Protein AF-A0A847JW64-F1 (afdb_monomer_lite)

Structure (mmCIF, N/CA/C/O backbone):
data_AF-A0A847JW64-F1
#
_entry.id   AF-A0A847JW64-F1
#
loop_
_atom_site.group_PDB
_atom_site.id
_atom_site.type_symbol
_atom_site.label_atom_id
_atom_site.label_alt_id
_atom_site.label_comp_id
_atom_site.label_asym_id
_atom_site.label_entity_id
_atom_site.label_seq_id
_atom_site.pdbx_PDB_ins_code
_atom_site.Cartn_x
_atom_site.Cartn_y
_atom_site.Cartn_z
_atom_site.occupancy
_atom_site.B_iso_or_equiv
_atom_site.auth_seq_id
_atom_site.auth_comp_id
_atom_site.auth_asym_id
_atom_site.auth_atom_id
_atom_site.pdbx_PDB_model_num
ATOM 1 N N . MET A 1 1 ? -13.902 -47.245 9.017 1.00 37.88 1 MET A N 1
ATOM 2 C CA . MET A 1 1 ? -13.077 -48.473 9.061 1.00 37.88 1 MET A CA 1
ATOM 3 C C . MET A 1 1 ? -11.892 -48.213 9.985 1.00 37.88 1 MET A C 1
ATOM 5 O O . MET A 1 1 ? -11.435 -47.081 10.040 1.00 37.88 1 MET A O 1
ATOM 9 N N . ARG A 1 2 ? -11.510 -49.211 10.784 1.00 29.73 2 ARG A N 1
ATOM 10 C CA . ARG A 1 2 ? -10.563 -49.153 11.912 1.00 29.73 2 ARG A CA 1
ATOM 11 C C . ARG A 1 2 ? -9.149 -48.644 11.566 1.00 29.73 2 ARG A C 1
ATOM 13 O O . ARG A 1 2 ? -8.604 -49.003 10.534 1.00 29.73 2 ARG A O 1
ATOM 20 N N . LEU A 1 3 ? -8.589 -47.903 12.529 1.00 28.25 3 LEU A N 1
ATOM 21 C CA . LEU A 1 3 ? -7.196 -47.890 13.017 1.00 28.25 3 LEU A CA 1
ATOM 22 C C . LEU A 1 3 ? -6.203 -48.897 12.398 1.00 28.25 3 LEU A C 1
ATOM 24 O O . LEU A 1 3 ? -6.484 -50.093 12.422 1.00 28.25 3 LEU A O 1
ATOM 28 N N . GLN A 1 4 ? -4.961 -48.448 12.158 1.00 29.91 4 GLN A N 1
ATOM 29 C CA . GLN A 1 4 ? -3.816 -48.919 12.963 1.00 29.91 4 GLN A CA 1
ATOM 30 C C . GLN A 1 4 ? -2.582 -47.996 12.895 1.00 29.91 4 GLN A C 1
ATOM 32 O O . GLN A 1 4 ? -2.343 -47.319 11.902 1.00 29.91 4 GLN A O 1
ATOM 37 N N . GLN A 1 5 ? -1.820 -47.980 13.994 1.00 33.03 5 GLN A N 1
ATOM 38 C CA . GLN A 1 5 ? -0.511 -47.334 14.152 1.00 33.03 5 GLN A CA 1
ATOM 39 C C . GLN A 1 5 ? 0.600 -48.401 14.097 1.00 33.03 5 GLN A C 1
ATOM 41 O O . GLN A 1 5 ? 0.377 -49.528 14.538 1.00 33.03 5 GLN A O 1
ATOM 46 N N . GLY A 1 6 ? 1.816 -48.017 13.699 1.00 28.55 6 GLY A N 1
ATOM 47 C CA . GLY A 1 6 ? 3.064 -48.723 14.027 1.00 28.55 6 GLY A CA 1
ATOM 48 C C . GLY A 1 6 ? 4.224 -47.720 13.961 1.00 28.55 6 GLY A C 1
ATOM 49 O O . GLY A 1 6 ? 4.363 -47.055 12.944 1.00 28.55 6 GLY A O 1
ATOM 50 N N . ARG A 1 7 ? 4.858 -47.333 15.077 1.00 29.84 7 ARG A N 1
ATOM 51 C CA . ARG A 1 7 ? 5.870 -48.020 15.919 1.00 29.84 7 ARG A CA 1
ATOM 52 C C . ARG A 1 7 ? 7.274 -48.073 15.300 1.00 29.84 7 ARG A C 1
ATOM 54 O O . ARG A 1 7 ? 7.548 -48.888 14.428 1.00 29.84 7 ARG A O 1
ATOM 61 N N . GLU A 1 8 ? 8.152 -47.241 15.857 1.00 32.75 8 GLU A N 1
ATOM 62 C CA . GLU A 1 8 ? 9.614 -47.338 15.780 1.00 32.75 8 GLU A CA 1
ATOM 63 C C . GLU A 1 8 ? 10.149 -48.555 16.562 1.00 32.75 8 GLU A C 1
ATOM 65 O O . GLU A 1 8 ? 9.456 -49.087 17.441 1.00 32.75 8 GLU A O 1
ATOM 70 N N . PRO A 1 9 ? 11.415 -48.933 16.319 1.00 43.31 9 PRO A N 1
ATOM 71 C CA . PRO A 1 9 ? 12.252 -49.602 17.306 1.00 43.31 9 PRO A CA 1
ATOM 72 C C . PRO A 1 9 ? 13.568 -48.849 17.599 1.00 43.31 9 PRO A C 1
ATOM 74 O O . PRO A 1 9 ? 14.345 -48.536 16.701 1.00 43.31 9 PRO A O 1
ATOM 77 N N . ASP A 1 10 ? 13.849 -48.665 18.889 1.00 32.31 10 ASP A N 1
ATOM 78 C CA . ASP A 1 10 ? 15.174 -48.350 19.445 1.00 32.31 10 ASP A CA 1
ATOM 79 C C . ASP A 1 10 ? 16.224 -49.435 19.133 1.00 32.31 10 ASP A C 1
ATOM 81 O O . ASP A 1 10 ? 15.878 -50.623 19.132 1.00 32.31 10 ASP A O 1
ATOM 85 N N . ARG A 1 11 ? 17.515 -49.049 19.037 1.00 31.80 11 ARG A N 1
ATOM 86 C CA . ARG A 1 11 ? 18.660 -49.782 19.646 1.00 31.80 11 ARG A CA 1
ATOM 87 C C . ARG A 1 11 ? 20.033 -49.094 19.492 1.00 31.80 11 ARG A C 1
ATOM 89 O O . ARG A 1 11 ? 20.609 -49.070 18.415 1.00 31.80 11 ARG A O 1
ATOM 96 N N . GLN A 1 12 ? 20.541 -48.625 20.636 1.00 30.25 12 GLN A N 1
ATOM 97 C CA . GLN A 1 12 ? 21.883 -48.822 21.235 1.00 30.25 12 GLN A CA 1
ATOM 98 C C . GLN A 1 12 ? 23.162 -48.954 20.369 1.00 30.25 12 GLN A C 1
ATOM 100 O O . GLN A 1 12 ? 23.251 -49.732 19.425 1.00 30.25 12 GLN A O 1
ATOM 105 N N . ALA A 1 13 ? 24.216 -48.275 20.841 1.00 33.12 13 ALA A N 1
ATOM 106 C CA . ALA A 1 13 ? 25.602 -48.335 20.362 1.00 33.12 13 ALA A CA 1
ATOM 107 C C . ALA A 1 13 ? 26.434 -49.495 20.968 1.00 33.12 13 ALA A C 1
ATOM 109 O O . ALA A 1 13 ? 26.021 -50.089 21.966 1.00 33.12 13 ALA A O 1
ATOM 110 N N . PRO A 1 14 ? 27.647 -49.746 20.432 1.00 40.56 14 PRO A N 1
ATOM 111 C CA . PRO A 1 14 ? 28.752 -50.367 21.174 1.00 40.56 14 PRO A CA 1
ATOM 112 C C . PRO A 1 14 ? 30.072 -49.551 21.148 1.00 40.56 14 PRO A C 1
ATOM 114 O O . PRO A 1 14 ? 30.284 -48.701 20.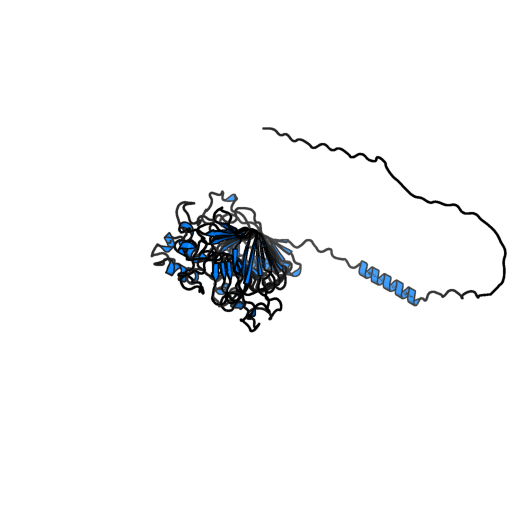284 1.00 40.56 14 PRO A O 1
ATOM 117 N N . GLU A 1 15 ? 30.977 -49.843 22.091 1.00 30.47 15 GLU A N 1
ATOM 118 C CA . GLU A 1 15 ? 32.292 -49.194 22.268 1.00 30.47 15 GLU A CA 1
ATOM 119 C C . GLU A 1 15 ? 33.494 -49.986 21.693 1.00 30.47 15 GLU A C 1
ATOM 121 O O . GLU A 1 15 ? 33.454 -51.208 21.601 1.00 30.47 15 GLU A O 1
ATOM 126 N N . ALA A 1 16 ? 34.592 -49.244 21.455 1.00 30.94 16 ALA A N 1
ATOM 127 C CA . ALA A 1 16 ? 36.025 -49.585 21.623 1.00 30.94 16 ALA A CA 1
ATOM 128 C C . ALA A 1 16 ? 36.717 -50.724 20.818 1.00 30.94 16 ALA A C 1
ATOM 130 O O . ALA A 1 16 ? 36.266 -51.862 20.765 1.00 30.94 16 ALA A O 1
ATOM 131 N N . GLY A 1 17 ? 37.936 -50.437 20.304 1.00 28.05 17 GLY A N 1
ATOM 132 C CA . GLY A 1 17 ? 38.793 -51.453 19.657 1.00 28.05 17 GLY A CA 1
ATOM 133 C C . GLY A 1 17 ? 40.163 -51.037 19.060 1.00 28.05 17 GLY A C 1
ATOM 134 O O . GLY A 1 17 ? 40.372 -51.269 17.880 1.00 28.05 17 GLY A O 1
ATOM 135 N N . ALA A 1 18 ? 41.095 -50.521 19.882 1.00 30.28 18 ALA A N 1
ATOM 136 C CA . ALA A 1 18 ? 42.581 -50.633 19.785 1.00 30.28 18 ALA A CA 1
ATOM 137 C C . ALA A 1 18 ? 43.434 -50.115 18.574 1.00 30.28 18 ALA A C 1
ATOM 139 O O . ALA A 1 18 ? 43.161 -50.397 17.414 1.00 30.28 18 ALA A O 1
ATOM 140 N N . GLY A 1 19 ? 44.605 -49.509 18.888 1.00 28.00 19 GLY A N 1
ATOM 141 C CA . GLY A 1 19 ? 45.789 -49.389 17.994 1.00 28.00 19 GLY A CA 1
ATOM 142 C C . GLY A 1 19 ? 46.656 -48.110 18.150 1.00 28.00 19 GLY A C 1
ATOM 143 O O . GLY A 1 19 ? 46.290 -47.078 17.607 1.00 28.00 19 GLY A O 1
ATOM 144 N N . GLY A 1 20 ? 47.796 -48.162 18.874 1.00 27.77 20 GLY A N 1
ATOM 145 C CA . GLY A 1 20 ? 48.764 -47.038 19.078 1.00 27.77 20 GLY A CA 1
ATOM 146 C C . GLY A 1 20 ? 49.896 -46.961 18.023 1.00 27.77 20 GLY A C 1
ATOM 147 O O . GLY A 1 20 ? 49.655 -47.456 16.922 1.00 27.77 20 GLY A O 1
ATOM 148 N N . PRO A 1 21 ? 51.133 -46.440 18.294 1.00 43.62 21 PRO A N 1
ATOM 149 C CA . PRO A 1 21 ? 51.775 -45.927 19.541 1.00 43.62 21 PRO A CA 1
ATOM 150 C C . PRO A 1 21 ? 52.323 -44.456 19.400 1.00 43.62 21 PRO A C 1
ATOM 152 O O . PRO A 1 21 ? 52.012 -43.815 18.405 1.00 43.62 21 PRO A O 1
ATOM 155 N N . GLY A 1 22 ? 53.122 -43.804 20.280 1.00 28.20 22 GLY A N 1
ATOM 156 C CA . GLY A 1 22 ? 53.827 -44.149 21.541 1.00 28.20 22 GLY A CA 1
ATOM 157 C C . GLY A 1 22 ? 54.664 -42.972 22.145 1.00 28.20 22 GLY A C 1
ATOM 158 O O . GLY A 1 22 ? 54.503 -41.839 21.704 1.00 28.20 22 GLY A O 1
ATOM 159 N N . CYS A 1 23 ? 55.576 -43.278 23.099 1.00 27.91 23 CYS A N 1
ATOM 160 C CA . CYS A 1 23 ? 56.463 -42.408 23.944 1.00 27.91 23 CYS A CA 1
ATOM 161 C C . CYS A 1 23 ? 55.780 -41.695 25.148 1.00 27.91 23 CYS A C 1
ATOM 163 O O . CYS A 1 23 ? 54.94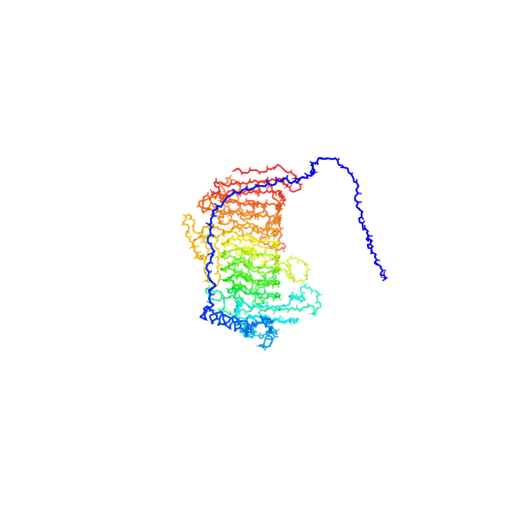4 -40.826 24.939 1.00 27.91 23 CYS A O 1
ATOM 165 N N . SER A 1 24 ? 55.934 -42.088 26.432 1.00 30.16 24 SER A N 1
ATOM 166 C CA . SER A 1 24 ? 57.112 -42.226 27.352 1.00 30.16 24 SER A CA 1
ATOM 167 C C . SER A 1 24 ? 57.689 -40.869 27.830 1.00 30.16 24 SER A C 1
ATOM 169 O O . SER A 1 24 ? 57.907 -39.985 27.015 1.00 30.16 24 SER A O 1
ATOM 171 N N . HIS A 1 25 ? 57.901 -40.576 29.129 1.00 32.03 25 HIS A N 1
ATOM 172 C CA . HIS A 1 25 ? 58.516 -41.371 30.217 1.00 32.03 25 HIS A CA 1
ATOM 173 C C . HIS A 1 25 ? 57.958 -41.103 31.648 1.00 32.03 25 HIS A C 1
ATOM 175 O O . HIS A 1 25 ? 57.232 -40.141 31.879 1.00 32.03 25 HIS A O 1
ATOM 181 N N . GLN A 1 26 ? 58.365 -41.944 32.619 1.00 27.28 26 GLN A N 1
ATOM 182 C CA . GLN A 1 26 ? 58.084 -41.875 34.074 1.00 27.28 26 GLN A CA 1
ATOM 183 C C . GLN A 1 26 ? 59.389 -42.086 34.922 1.00 27.28 26 GLN A C 1
ATOM 185 O O . GLN A 1 26 ? 60.441 -42.276 34.306 1.00 27.28 26 GLN A O 1
ATOM 190 N N . PRO A 1 27 ? 59.373 -41.997 36.283 1.00 55.22 27 PRO A N 1
ATOM 191 C CA . PRO A 1 27 ? 60.529 -41.628 37.130 1.00 55.22 27 PRO A CA 1
ATOM 192 C C . PRO A 1 27 ? 61.185 -42.822 37.886 1.00 55.22 27 PRO A C 1
ATOM 194 O O . PRO A 1 27 ? 60.842 -43.971 37.604 1.00 55.22 27 PRO A O 1
ATOM 197 N N . PRO A 1 28 ? 62.134 -42.591 38.829 1.00 43.62 28 PRO A N 1
ATOM 198 C CA . PRO A 1 28 ? 61.777 -42.295 40.235 1.00 43.62 28 PRO A CA 1
ATOM 199 C C . PRO A 1 28 ? 62.683 -41.212 40.890 1.00 43.62 28 PRO A C 1
ATOM 201 O O . PRO A 1 28 ? 63.285 -40.406 40.186 1.00 43.62 28 PRO A O 1
ATOM 204 N N . GLY A 1 29 ? 62.765 -41.164 42.232 1.00 31.80 29 GLY A N 1
ATOM 205 C CA . GLY A 1 29 ? 63.690 -40.316 43.011 1.00 31.80 29 GLY A CA 1
ATOM 206 C C . GLY A 1 29 ? 64.372 -41.069 44.173 1.00 31.80 29 GLY A C 1
ATOM 207 O O . GLY A 1 29 ? 64.012 -42.209 44.460 1.00 31.80 29 GLY A O 1
ATOM 208 N N . THR A 1 30 ? 65.341 -40.433 44.844 1.00 30.88 30 THR A N 1
ATOM 209 C CA . THR A 1 30 ? 66.123 -40.961 45.993 1.00 30.88 30 THR A CA 1
ATOM 210 C C . THR A 1 30 ? 66.460 -39.850 47.011 1.00 30.88 30 THR A C 1
ATOM 212 O O . THR A 1 30 ? 66.245 -38.673 46.731 1.00 30.88 30 THR A O 1
ATOM 215 N N . ALA A 1 31 ? 66.918 -40.210 48.222 1.00 30.55 31 ALA A N 1
ATOM 216 C CA . ALA A 1 31 ? 66.894 -39.345 49.418 1.00 30.55 31 ALA A CA 1
ATOM 217 C C . ALA A 1 31 ? 68.261 -39.120 50.118 1.00 30.55 31 ALA A C 1
ATOM 219 O O . ALA A 1 31 ? 69.179 -39.914 49.942 1.00 30.55 31 ALA A O 1
ATOM 220 N N . ALA A 1 32 ? 68.295 -38.111 51.014 1.00 29.17 32 ALA A N 1
ATOM 221 C CA . ALA A 1 32 ? 69.342 -37.778 52.014 1.00 29.17 32 ALA A CA 1
ATOM 222 C C . ALA A 1 32 ? 70.707 -37.264 51.448 1.00 29.17 32 ALA A C 1
ATOM 224 O O . ALA A 1 32 ? 71.025 -37.521 50.297 1.00 29.17 32 ALA A O 1
ATOM 225 N N . ALA A 1 33 ? 71.558 -36.491 52.155 1.00 31.53 33 ALA A N 1
ATOM 226 C CA . ALA A 1 33 ? 71.579 -36.121 53.578 1.00 31.53 33 ALA A CA 1
ATOM 227 C C . ALA A 1 33 ? 72.353 -34.793 53.895 1.00 31.53 33 ALA A C 1
ATOM 229 O O . ALA A 1 33 ? 73.399 -34.529 53.317 1.00 31.53 33 ALA A O 1
ATOM 230 N N . THR A 1 34 ? 71.872 -34.055 54.914 1.00 30.81 34 THR A N 1
ATOM 231 C CA . THR A 1 34 ? 72.603 -33.441 56.070 1.00 30.81 34 THR A CA 1
ATOM 232 C C . THR A 1 34 ? 73.587 -32.237 56.019 1.00 30.81 34 THR A C 1
ATOM 234 O O . THR A 1 34 ? 74.520 -32.175 55.232 1.00 30.81 34 THR A O 1
ATOM 237 N N . HIS A 1 35 ? 73.456 -31.435 57.100 1.00 31.69 35 HIS A N 1
ATOM 238 C CA . HIS A 1 35 ? 74.377 -30.490 57.781 1.00 31.69 35 HIS A CA 1
ATOM 239 C C . HIS A 1 35 ? 74.435 -28.988 57.389 1.00 31.69 35 HIS A C 1
ATOM 241 O O . HIS A 1 35 ? 74.324 -28.585 56.240 1.00 31.69 35 HIS A O 1
ATOM 247 N N . ALA A 1 36 ? 74.545 -28.162 58.442 1.00 32.16 36 ALA A N 1
ATOM 248 C CA . ALA A 1 36 ? 74.362 -26.699 58.543 1.00 32.16 36 ALA A CA 1
ATOM 249 C C . ALA A 1 36 ? 75.586 -26.090 59.302 1.00 32.16 36 ALA A C 1
ATOM 251 O O . ALA A 1 36 ? 76.556 -26.836 59.454 1.00 32.16 36 ALA A O 1
ATOM 252 N N . PRO A 1 37 ? 75.601 -24.857 59.886 1.00 48.59 37 PRO A N 1
ATOM 253 C CA . PRO A 1 37 ? 74.658 -23.716 59.853 1.00 48.59 37 PRO A CA 1
ATOM 254 C C . PRO A 1 37 ? 75.336 -22.321 59.679 1.00 48.59 37 PRO A C 1
ATOM 256 O O . PRO A 1 37 ? 76.558 -22.227 59.666 1.00 48.59 37 PRO A O 1
ATOM 259 N N . LEU A 1 38 ? 74.558 -21.217 59.671 1.00 32.06 38 LEU A N 1
ATOM 260 C CA . LEU A 1 38 ? 74.821 -20.025 60.521 1.00 32.06 38 LEU A CA 1
ATOM 261 C C . LEU A 1 38 ? 73.685 -18.972 60.506 1.00 32.06 38 LEU A C 1
ATOM 263 O O . LEU A 1 38 ? 72.956 -18.816 59.533 1.00 32.06 38 LEU A O 1
ATOM 267 N N . ASN A 1 39 ? 73.551 -18.257 61.630 1.00 36.03 39 ASN A N 1
ATOM 268 C CA . ASN A 1 39 ? 72.458 -17.335 61.974 1.00 36.03 39 ASN A CA 1
ATOM 269 C C . ASN A 1 39 ? 72.430 -16.005 61.197 1.00 36.03 39 ASN A C 1
ATOM 271 O O . ASN A 1 39 ? 73.461 -15.351 61.044 1.00 36.03 39 ASN A O 1
ATOM 275 N N . ARG A 1 40 ? 71.216 -15.471 60.982 1.00 37.25 40 ARG A N 1
ATOM 276 C CA . ARG A 1 40 ? 70.914 -14.049 61.245 1.00 37.25 40 ARG A CA 1
ATOM 277 C C . ARG A 1 40 ? 69.475 -13.870 61.739 1.00 37.25 40 ARG A C 1
ATOM 279 O O . ARG A 1 40 ? 68.553 -14.497 61.232 1.00 37.25 40 ARG A O 1
ATOM 286 N N . THR A 1 41 ? 69.312 -13.041 62.764 1.00 40.91 41 THR A N 1
ATOM 287 C CA . THR A 1 41 ? 68.066 -12.812 63.507 1.00 40.91 41 THR A CA 1
ATOM 288 C C . THR A 1 41 ? 67.122 -11.835 62.801 1.00 40.91 41 THR A C 1
ATOM 290 O O . THR A 1 41 ? 67.556 -10.797 62.307 1.00 40.91 41 THR A O 1
ATOM 293 N N . LEU A 1 42 ? 65.818 -12.129 62.829 1.00 41.91 42 LEU A N 1
ATOM 294 C CA . LEU A 1 42 ? 64.729 -11.205 62.486 1.00 41.91 42 LEU A CA 1
ATOM 295 C C . LEU A 1 42 ? 63.651 -11.256 63.584 1.00 41.91 42 LEU A C 1
ATOM 297 O O . LEU A 1 42 ? 63.426 -12.302 64.191 1.00 41.91 42 LEU A O 1
ATOM 301 N N . GLN A 1 43 ? 63.046 -10.104 63.880 1.00 40.72 43 GLN A N 1
ATOM 302 C CA . GLN A 1 43 ? 62.138 -9.888 65.016 1.00 40.72 43 GLN A CA 1
ATOM 303 C C . GLN A 1 43 ? 60.706 -10.410 64.759 1.00 40.72 43 GLN A C 1
ATOM 305 O O . GLN A 1 43 ? 60.291 -10.493 63.602 1.00 40.72 43 GLN A O 1
ATOM 310 N N . PRO A 1 44 ? 59.919 -10.711 65.813 1.00 47.06 44 PRO A N 1
ATOM 311 C CA . PRO A 1 44 ? 58.494 -11.019 65.683 1.00 47.06 44 PRO A CA 1
ATOM 312 C C . PRO A 1 44 ? 57.635 -9.754 65.438 1.00 47.06 44 PRO A C 1
ATOM 314 O O . PRO A 1 44 ? 58.011 -8.666 65.882 1.00 47.06 44 PRO A O 1
ATOM 317 N N . PRO A 1 45 ? 56.467 -9.877 64.774 1.00 47.47 45 PRO A N 1
ATOM 318 C CA . PRO A 1 45 ? 55.526 -8.773 64.568 1.00 47.47 45 PRO A CA 1
ATOM 319 C C . PRO A 1 45 ? 54.674 -8.462 65.824 1.00 47.47 45 PRO A C 1
ATOM 321 O O . PRO A 1 45 ? 54.549 -9.315 66.707 1.00 47.47 45 PRO A O 1
ATOM 324 N N . PRO A 1 46 ? 54.075 -7.256 65.918 1.00 48.72 46 PRO A N 1
ATOM 325 C CA . PRO A 1 46 ? 53.379 -6.783 67.118 1.00 48.72 46 PRO A CA 1
ATOM 326 C C . PRO A 1 46 ? 51.904 -7.226 67.243 1.00 48.72 46 PRO A C 1
ATOM 328 O O . PRO A 1 46 ? 51.317 -7.840 66.357 1.00 48.72 46 PRO A O 1
ATOM 331 N N . HIS A 1 47 ? 51.336 -6.882 68.401 1.00 51.66 47 HIS A N 1
ATOM 332 C CA . HIS A 1 47 ? 50.055 -7.308 68.978 1.00 51.66 47 HIS A CA 1
ATOM 333 C C . HIS A 1 47 ? 48.783 -7.076 68.132 1.00 51.66 47 HIS A C 1
ATOM 335 O O . HIS A 1 47 ? 48.708 -6.187 67.287 1.00 51.66 47 HIS A O 1
ATOM 341 N N . ALA A 1 48 ? 47.736 -7.849 68.452 1.00 50.28 48 ALA A N 1
ATOM 342 C CA . ALA A 1 48 ? 46.409 -7.752 67.846 1.00 50.28 48 ALA A CA 1
ATOM 343 C C . ALA A 1 48 ? 45.710 -6.404 68.119 1.00 50.28 48 ALA A C 1
ATOM 345 O O . ALA A 1 48 ? 45.692 -5.909 69.246 1.00 50.28 48 ALA A O 1
ATOM 346 N N . VAL A 1 49 ? 45.073 -5.852 67.083 1.00 51.56 49 VAL A N 1
ATOM 347 C CA . VAL A 1 49 ? 44.301 -4.601 67.144 1.00 51.56 49 VAL A CA 1
ATOM 348 C C . VAL A 1 49 ? 42.854 -4.897 67.577 1.00 51.56 49 VAL A C 1
ATOM 350 O O . VAL A 1 49 ? 42.216 -5.757 66.966 1.00 51.56 49 VAL A O 1
ATOM 353 N N . PRO A 1 50 ? 42.297 -4.213 68.597 1.00 56.31 50 PRO A N 1
ATOM 354 C CA . PRO A 1 50 ? 40.908 -4.412 69.004 1.00 56.31 50 PRO A CA 1
ATOM 355 C C . PRO A 1 50 ? 39.923 -3.824 67.983 1.00 56.31 50 PRO A C 1
ATOM 357 O O . PRO A 1 50 ? 40.158 -2.768 67.393 1.00 56.31 50 PRO A O 1
ATOM 360 N N . TRP A 1 51 ? 38.786 -4.498 67.801 1.00 51.25 51 TRP A N 1
ATOM 361 C CA . TRP A 1 51 ? 37.734 -4.082 66.872 1.00 51.25 51 TRP A CA 1
ATOM 362 C C . TRP A 1 51 ? 37.142 -2.724 67.274 1.00 51.25 51 TRP A C 1
ATOM 364 O O . TRP A 1 51 ? 36.570 -2.575 68.354 1.00 51.25 51 TRP A O 1
ATOM 374 N N . ASN A 1 52 ? 37.243 -1.736 66.382 1.00 67.06 52 ASN A N 1
ATOM 375 C CA . ASN A 1 52 ? 36.650 -0.418 66.590 1.00 67.06 52 ASN A CA 1
ATOM 376 C C . ASN A 1 52 ? 35.113 -0.526 66.615 1.00 67.06 52 ASN A C 1
ATOM 378 O O . ASN A 1 52 ? 34.500 -0.914 65.616 1.00 67.06 52 ASN A O 1
ATOM 382 N N . GLN A 1 53 ? 34.486 -0.143 67.733 1.00 57.47 53 GLN A N 1
ATOM 383 C CA . GLN A 1 53 ? 33.030 -0.203 67.920 1.00 57.47 53 GLN A CA 1
ATOM 384 C C . GLN A 1 53 ? 32.263 0.534 66.810 1.00 57.47 53 GLN A C 1
ATOM 386 O O . GLN A 1 53 ? 31.212 0.062 66.375 1.00 57.47 53 GLN A O 1
ATOM 391 N N . THR A 1 54 ? 32.818 1.624 66.271 1.00 64.75 54 THR A N 1
ATOM 392 C CA . THR A 1 54 ? 32.218 2.390 65.168 1.00 64.75 54 THR A CA 1
ATOM 393 C C . THR A 1 54 ? 32.072 1.558 63.889 1.00 64.75 54 THR A C 1
ATOM 395 O O . THR A 1 54 ? 31.064 1.672 63.195 1.00 64.75 54 THR A O 1
ATOM 398 N N . ALA A 1 55 ? 33.029 0.672 63.589 1.00 64.88 55 ALA A N 1
ATOM 399 C CA . ALA A 1 55 ? 32.957 -0.208 62.420 1.00 64.88 55 ALA A CA 1
ATOM 400 C C . ALA A 1 55 ? 31.866 -1.280 62.585 1.00 64.88 55 ALA A C 1
ATOM 402 O O . ALA A 1 55 ? 31.132 -1.568 61.641 1.00 64.88 55 ALA A O 1
ATOM 403 N N . MET A 1 56 ? 31.705 -1.818 63.798 1.00 67.62 56 MET A N 1
ATOM 404 C CA . MET A 1 56 ? 30.651 -2.788 64.102 1.00 67.62 56 MET A CA 1
ATOM 405 C C . MET A 1 56 ? 29.256 -2.147 64.059 1.00 67.62 56 MET A C 1
ATOM 407 O O . MET A 1 56 ? 28.336 -2.737 63.497 1.00 67.62 56 MET A O 1
ATOM 411 N N . ILE A 1 57 ? 29.105 -0.915 64.560 1.00 72.94 57 ILE A N 1
ATOM 412 C CA . ILE A 1 57 ? 27.851 -0.152 64.459 1.00 72.94 57 ILE A CA 1
ATOM 413 C C . ILE A 1 57 ? 27.504 0.134 62.991 1.00 72.94 57 ILE A C 1
ATOM 415 O O . ILE A 1 57 ? 26.365 -0.105 62.598 1.00 72.94 57 ILE A O 1
ATOM 419 N N . MET A 1 58 ? 28.468 0.561 62.162 1.00 71.44 58 MET A N 1
ATOM 420 C CA . MET A 1 58 ? 28.227 0.771 60.725 1.00 71.44 58 MET A CA 1
ATOM 421 C C . MET A 1 58 ? 27.887 -0.525 59.976 1.00 71.44 58 MET A C 1
ATOM 423 O O . MET A 1 58 ? 27.034 -0.511 59.092 1.00 71.44 58 MET A O 1
ATOM 427 N N . MET A 1 59 ? 28.493 -1.661 60.336 1.00 77.31 59 MET A N 1
ATOM 428 C CA . MET A 1 59 ? 28.149 -2.949 59.724 1.00 77.31 59 MET A CA 1
ATOM 429 C C . MET A 1 59 ? 26.738 -3.411 60.118 1.00 77.31 59 MET A C 1
ATOM 431 O O . MET A 1 59 ? 26.000 -3.920 59.276 1.00 77.31 59 MET A O 1
ATOM 435 N N . LEU A 1 60 ? 26.327 -3.193 61.371 1.00 74.50 60 LEU A N 1
ATOM 436 C CA . LEU A 1 60 ? 24.985 -3.534 61.851 1.00 74.50 60 LEU A CA 1
ATOM 437 C C . LEU A 1 60 ? 23.900 -2.615 61.270 1.00 74.50 60 LEU A C 1
ATOM 439 O O . LEU A 1 60 ? 22.831 -3.111 60.910 1.00 74.50 60 LEU A O 1
ATOM 443 N N . THR A 1 61 ? 24.156 -1.312 61.107 1.00 75.50 61 THR A N 1
ATOM 444 C CA . THR A 1 61 ? 23.215 -0.409 60.420 1.00 75.50 61 THR A CA 1
ATOM 445 C C . THR A 1 61 ? 23.141 -0.692 58.922 1.00 75.50 61 THR A C 1
ATOM 447 O O . THR A 1 61 ? 22.040 -0.690 58.374 1.00 75.50 61 THR A O 1
ATOM 450 N N . ALA A 1 62 ? 24.254 -1.041 58.267 1.00 74.19 62 ALA A N 1
ATOM 451 C CA . ALA A 1 62 ? 24.244 -1.519 56.884 1.00 74.19 62 ALA A CA 1
ATOM 452 C C . ALA A 1 62 ? 23.431 -2.818 56.727 1.00 74.19 62 ALA A C 1
ATOM 454 O O . ALA A 1 62 ? 22.609 -2.911 55.818 1.00 74.19 62 ALA A O 1
ATOM 455 N N . LEU A 1 63 ? 23.575 -3.791 57.639 1.00 75.56 63 LEU A N 1
ATOM 456 C CA . LEU A 1 63 ? 22.749 -5.008 57.644 1.00 75.56 63 LEU A CA 1
ATOM 457 C C . LEU A 1 63 ? 21.266 -4.718 57.920 1.00 75.56 63 LEU A C 1
ATOM 459 O O . LEU A 1 63 ? 20.404 -5.369 57.331 1.00 75.56 63 LEU A O 1
ATOM 463 N N . ALA A 1 64 ? 20.949 -3.755 58.790 1.00 71.94 64 ALA A N 1
ATOM 464 C CA . ALA A 1 64 ? 19.572 -3.350 59.072 1.00 71.94 64 ALA A CA 1
ATOM 465 C C . ALA A 1 64 ? 18.916 -2.662 57.861 1.00 71.94 64 ALA A C 1
ATOM 467 O O . ALA A 1 64 ? 17.781 -2.989 57.519 1.00 71.94 64 ALA A O 1
ATOM 468 N N . LEU A 1 65 ? 19.644 -1.778 57.170 1.00 72.56 65 LEU A N 1
ATOM 469 C CA . LEU A 1 65 ? 19.205 -1.148 55.919 1.00 72.56 65 LEU A CA 1
ATOM 470 C C . LEU A 1 65 ? 19.052 -2.175 54.789 1.00 72.56 65 LEU A C 1
ATOM 472 O O . LEU A 1 65 ? 18.054 -2.148 54.073 1.00 72.56 65 LEU A O 1
ATOM 476 N N . LEU A 1 66 ? 19.978 -3.132 54.676 1.00 66.56 66 LEU A N 1
ATOM 477 C CA . LEU A 1 66 ? 19.883 -4.233 53.715 1.00 66.56 66 LEU A CA 1
ATOM 478 C C . LEU A 1 66 ? 18.668 -5.130 54.006 1.00 66.56 66 LEU A C 1
ATOM 480 O O . LEU A 1 66 ? 17.945 -5.493 53.082 1.00 66.56 66 LEU A O 1
ATOM 484 N N . ARG A 1 67 ? 18.376 -5.428 55.283 1.00 63.47 67 ARG A N 1
ATOM 485 C CA . ARG A 1 67 ? 17.137 -6.115 55.693 1.00 63.47 67 ARG A CA 1
ATOM 486 C C . ARG A 1 67 ? 15.885 -5.302 55.370 1.00 63.47 67 ARG A C 1
ATOM 488 O O . ARG A 1 67 ? 14.913 -5.888 54.915 1.00 63.47 67 ARG A O 1
ATOM 495 N N . ALA A 1 68 ? 15.899 -3.986 55.575 1.00 62.03 68 ALA A N 1
ATOM 496 C CA . ALA A 1 68 ? 14.774 -3.120 55.226 1.00 62.03 68 ALA A CA 1
ATOM 497 C C . ALA A 1 68 ? 14.526 -3.087 53.706 1.00 62.03 68 ALA A C 1
ATOM 499 O O . ALA A 1 68 ? 13.378 -3.157 53.279 1.00 62.03 68 ALA A O 1
ATOM 500 N N . MET A 1 69 ? 15.585 -3.076 52.888 1.00 60.59 69 MET A N 1
ATOM 501 C CA . MET A 1 69 ? 15.484 -3.196 51.427 1.00 60.59 69 MET A CA 1
ATOM 502 C C . MET A 1 69 ? 15.010 -4.586 50.972 1.00 60.59 69 MET A C 1
ATOM 504 O O . MET A 1 69 ? 14.214 -4.674 50.043 1.00 60.59 69 MET A O 1
ATOM 508 N N . LEU A 1 70 ? 15.433 -5.662 51.646 1.00 57.47 70 LEU A N 1
ATOM 509 C CA . LEU A 1 70 ? 14.974 -7.041 51.397 1.00 57.47 70 LEU A CA 1
ATOM 510 C C . LEU A 1 70 ? 13.536 -7.321 51.877 1.00 57.47 70 LEU A C 1
ATOM 512 O O . LEU A 1 70 ? 12.969 -8.349 51.514 1.00 57.47 70 LEU A O 1
ATOM 516 N N . LEU A 1 71 ? 12.955 -6.436 52.693 1.00 55.50 71 LEU A N 1
ATOM 517 C CA . LEU A 1 71 ? 11.576 -6.521 53.191 1.00 55.50 71 LEU A CA 1
ATOM 518 C C . LEU A 1 71 ? 10.601 -5.597 52.448 1.00 55.50 71 LEU A C 1
ATOM 520 O O . LEU A 1 71 ? 9.404 -5.624 52.740 1.00 55.50 71 LEU A O 1
ATOM 524 N N . LEU A 1 72 ? 11.072 -4.808 51.476 1.00 53.81 72 LEU A N 1
ATOM 525 C CA . LEU A 1 72 ? 10.171 -4.160 50.530 1.00 53.81 72 LEU A CA 1
ATOM 526 C C . LEU A 1 72 ? 9.465 -5.257 49.720 1.00 53.81 72 LEU A C 1
ATOM 528 O O . LEU A 1 72 ? 10.150 -6.064 49.085 1.00 53.81 72 LEU A O 1
ATOM 532 N N . PRO A 1 73 ? 8.120 -5.312 49.704 1.00 56.50 73 PRO A N 1
ATOM 533 C CA . PRO A 1 73 ? 7.426 -6.245 48.839 1.00 56.50 73 PRO A CA 1
ATOM 534 C C . PRO A 1 73 ? 7.724 -5.858 47.392 1.00 56.50 73 PRO A C 1
ATOM 536 O O . PRO A 1 73 ? 7.202 -4.870 46.871 1.00 56.50 73 PRO A O 1
ATOM 539 N N . VAL A 1 74 ? 8.554 -6.661 46.727 1.00 56.72 74 VAL A N 1
ATOM 540 C CA . VAL A 1 74 ? 8.576 -6.709 45.268 1.00 56.72 74 VAL A CA 1
ATOM 541 C C . VAL A 1 74 ? 7.211 -7.246 44.864 1.00 56.72 74 VAL A C 1
ATOM 543 O O . VAL A 1 74 ? 6.998 -8.458 44.825 1.00 56.72 74 VAL A O 1
ATOM 546 N N . SER A 1 75 ? 6.263 -6.340 44.616 1.00 55.88 75 SER A N 1
ATOM 547 C CA . SER A 1 75 ? 5.017 -6.690 43.949 1.00 55.88 75 SER A CA 1
ATOM 548 C C . SER A 1 75 ? 5.395 -7.352 42.636 1.00 55.88 75 SER A C 1
ATOM 550 O O . SER A 1 75 ? 5.873 -6.685 41.715 1.00 55.88 75 SER A O 1
ATOM 552 N N . ALA A 1 76 ? 5.200 -8.669 42.562 1.00 58.59 76 ALA A N 1
ATOM 553 C CA . ALA A 1 76 ? 5.242 -9.371 41.294 1.00 58.59 76 ALA A CA 1
ATOM 554 C C . ALA A 1 76 ? 4.306 -8.619 40.334 1.00 58.59 76 ALA A C 1
ATOM 556 O O . ALA A 1 76 ? 3.198 -8.261 40.754 1.00 58.59 76 ALA A O 1
ATOM 557 N N . PRO A 1 77 ? 4.729 -8.326 39.090 1.00 61.59 77 PRO A N 1
ATOM 558 C CA . PRO A 1 77 ? 3.854 -7.664 38.137 1.00 61.59 77 PRO A CA 1
ATOM 559 C C . PRO A 1 77 ? 2.579 -8.498 38.019 1.00 61.59 77 PRO A C 1
ATOM 561 O O . PRO A 1 77 ? 2.632 -9.681 37.679 1.00 61.59 77 PRO A O 1
ATOM 564 N N . GLY A 1 78 ? 1.448 -7.891 38.386 1.00 65.06 78 GLY A N 1
ATOM 565 C CA . GLY A 1 78 ? 0.156 -8.561 38.333 1.00 65.06 78 GLY A CA 1
ATOM 566 C C . GLY A 1 78 ? -0.119 -9.059 36.917 1.00 65.06 78 GLY A C 1
ATOM 567 O O . GLY A 1 78 ? 0.374 -8.482 35.944 1.00 65.06 78 GLY A O 1
ATOM 568 N N . ALA A 1 79 ? -0.912 -10.127 36.794 1.00 68.62 79 ALA A N 1
ATOM 569 C CA . ALA A 1 79 ? -1.372 -10.575 35.485 1.00 68.62 79 ALA A CA 1
ATOM 570 C C . ALA A 1 79 ? -1.979 -9.376 34.723 1.00 68.62 79 ALA A C 1
ATOM 572 O O . ALA A 1 79 ? -2.728 -8.605 35.334 1.00 68.62 79 ALA A O 1
ATOM 573 N N . PRO A 1 80 ? -1.643 -9.180 33.433 1.00 75.75 80 PRO A N 1
ATOM 574 C CA . PRO A 1 80 ? -2.032 -7.980 32.702 1.00 75.75 80 PRO A CA 1
ATOM 575 C C . PRO A 1 80 ? -3.550 -7.825 32.733 1.00 75.75 80 PRO A C 1
ATOM 577 O O . PRO A 1 80 ? -4.274 -8.773 32.430 1.00 75.75 80 PRO A O 1
ATOM 580 N N . THR A 1 81 ? -4.034 -6.640 33.104 1.00 92.06 81 THR A N 1
ATOM 581 C CA . THR A 1 81 ? -5.470 -6.381 33.225 1.00 92.06 81 THR A CA 1
ATOM 582 C C . THR A 1 81 ? -6.148 -6.601 31.876 1.00 92.06 81 THR A C 1
ATOM 584 O O . THR A 1 81 ? -5.787 -5.966 30.886 1.00 92.06 81 THR A O 1
ATOM 587 N N . VAL A 1 82 ? -7.125 -7.509 31.831 1.00 96.75 82 VAL A N 1
ATOM 588 C CA . VAL A 1 82 ? -7.911 -7.812 30.630 1.00 96.75 82 VAL A CA 1
ATOM 589 C C . VAL A 1 82 ? -9.325 -7.284 30.825 1.00 96.75 82 VAL A C 1
ATOM 591 O O . VAL A 1 82 ? -9.979 -7.632 31.805 1.00 96.75 82 VAL A O 1
ATOM 594 N N . VAL A 1 83 ? -9.800 -6.464 29.889 1.00 97.88 83 VAL A N 1
ATOM 595 C CA . VAL A 1 83 ? -11.142 -5.863 29.917 1.00 97.88 83 VAL A CA 1
ATOM 596 C C . VAL A 1 83 ? -11.837 -6.014 28.567 1.00 97.88 83 VAL A C 1
ATOM 598 O O . VAL A 1 83 ? -11.164 -6.014 27.536 1.00 97.88 83 VAL A O 1
ATOM 601 N N . SER A 1 84 ? -13.167 -6.113 28.521 1.00 98.44 84 SER A N 1
ATOM 602 C CA . SER A 1 84 ? -13.911 -6.127 27.257 1.00 98.44 84 SER A CA 1
ATOM 603 C C . SER A 1 84 ? -14.484 -4.756 26.923 1.00 98.44 84 SER A C 1
ATOM 605 O O . SER A 1 84 ? -15.059 -4.092 27.780 1.00 98.44 84 SER A O 1
ATOM 607 N N . VAL A 1 85 ? -14.473 -4.356 25.646 1.00 98.69 85 VAL A N 1
ATOM 608 C CA . VAL A 1 85 ? -15.199 -3.145 25.198 1.00 98.69 85 VAL A CA 1
ATOM 609 C C . VAL A 1 85 ? -16.699 -3.183 25.537 1.00 98.69 85 VAL A C 1
ATOM 611 O O . VAL A 1 85 ? -17.321 -2.129 25.693 1.00 98.69 85 VAL A O 1
ATOM 614 N N . ARG A 1 86 ? -17.285 -4.381 25.696 1.00 98.44 86 ARG A N 1
ATOM 615 C CA . ARG A 1 86 ? -18.690 -4.560 26.103 1.00 98.44 86 ARG A CA 1
ATOM 616 C C . ARG A 1 86 ? -18.954 -4.111 27.538 1.00 98.44 86 ARG A C 1
ATOM 618 O O . ARG A 1 86 ? -20.002 -3.520 27.782 1.00 98.44 86 ARG A O 1
ATOM 625 N N . ASP A 1 87 ? -17.990 -4.285 28.438 1.00 98.38 87 ASP A N 1
ATOM 626 C CA . ASP A 1 87 ? -18.094 -3.879 29.849 1.00 98.38 87 ASP A CA 1
ATOM 627 C C . ASP A 1 87 ? -18.184 -2.345 29.984 1.00 98.38 87 ASP A C 1
ATOM 629 O O . ASP A 1 87 ? -18.757 -1.817 30.933 1.00 98.38 87 ASP A O 1
ATOM 633 N N . TYR A 1 88 ? -17.697 -1.620 28.969 1.00 98.69 88 TYR A N 1
ATOM 634 C CA . TYR A 1 88 ? -17.775 -0.160 28.850 1.00 98.69 88 TYR A CA 1
ATOM 635 C C . TYR A 1 88 ? -18.928 0.308 27.948 1.00 98.69 88 TYR A C 1
ATOM 637 O O . TYR A 1 88 ? -19.009 1.498 27.622 1.00 98.69 88 TYR A O 1
ATOM 645 N N . GLY A 1 89 ? -19.832 -0.598 27.562 1.00 98.50 89 GLY A N 1
ATOM 646 C CA . GLY A 1 89 ? -21.077 -0.304 26.850 1.00 98.50 89 GLY A CA 1
ATOM 647 C C . GLY A 1 89 ? -21.029 -0.418 25.323 1.00 98.50 89 GLY A C 1
ATOM 648 O O . GLY A 1 89 ? -21.963 0.056 24.676 1.00 98.50 89 GLY A O 1
ATOM 649 N N . ALA A 1 90 ? -19.986 -1.014 24.730 1.00 98.75 90 ALA A N 1
ATOM 650 C CA . ALA A 1 90 ? -19.951 -1.252 23.285 1.00 98.75 90 ALA A CA 1
ATOM 651 C C . ALA A 1 90 ? -20.970 -2.332 22.891 1.00 98.75 90 ALA A C 1
ATOM 653 O O . ALA A 1 90 ? -20.964 -3.433 23.451 1.00 98.75 90 ALA A O 1
ATOM 654 N N . LYS A 1 91 ? -21.825 -2.052 21.907 1.00 98.50 91 LYS A N 1
ATOM 655 C CA . LYS A 1 91 ? -22.900 -2.958 21.480 1.00 98.50 91 LYS A CA 1
ATOM 656 C C . LYS A 1 91 ? -22.504 -3.851 20.312 1.00 98.50 91 LYS A C 1
ATOM 658 O O . LYS A 1 91 ? -22.927 -5.007 20.274 1.00 98.50 91 LYS A O 1
ATOM 663 N N . GLY A 1 92 ? -21.728 -3.343 19.353 1.00 96.88 92 GLY A N 1
ATOM 664 C CA . GLY A 1 92 ? -21.390 -4.096 18.144 1.00 96.88 92 GLY A CA 1
ATOM 665 C C . GLY A 1 92 ? -22.601 -4.396 17.254 1.00 96.88 92 GLY A C 1
ATOM 666 O O . GLY A 1 92 ? -22.625 -5.414 16.565 1.00 96.88 92 GLY A O 1
ATOM 667 N N . ASP A 1 93 ? -23.633 -3.551 17.289 1.00 97.12 93 ASP A N 1
ATOM 668 C CA . ASP A 1 93 ? -24.934 -3.755 16.631 1.00 97.12 93 ASP A CA 1
ATOM 669 C C . ASP A 1 93 ? -25.011 -3.177 15.199 1.00 97.12 93 ASP A C 1
ATOM 671 O O . ASP A 1 93 ? -26.094 -3.112 14.617 1.00 97.12 93 ASP A O 1
ATOM 675 N N . ALA A 1 94 ? -23.874 -2.743 14.641 1.00 96.06 94 ALA A N 1
ATOM 676 C CA . ALA A 1 94 ? -23.724 -2.042 13.361 1.00 96.06 94 ALA A CA 1
ATOM 677 C C . ALA A 1 94 ? -24.476 -0.697 13.234 1.00 96.06 94 ALA A C 1
ATOM 679 O O . ALA A 1 94 ? -24.531 -0.125 12.136 1.00 96.06 94 ALA A O 1
ATOM 680 N N . ARG A 1 95 ? -25.026 -0.151 14.328 1.00 97.50 95 ARG A N 1
ATOM 681 C CA . ARG A 1 95 ? -25.843 1.080 14.345 1.00 97.50 95 ARG A CA 1
ATOM 682 C C . ARG A 1 95 ? -25.367 2.098 15.381 1.00 97.50 95 ARG A C 1
ATOM 684 O O . ARG A 1 95 ? -25.230 3.271 15.045 1.00 97.50 95 ARG A O 1
ATOM 691 N N . THR A 1 96 ? -25.146 1.653 16.612 1.00 98.44 96 THR A N 1
ATOM 692 C CA . THR A 1 96 ? -24.641 2.434 17.741 1.00 98.44 96 THR A CA 1
ATOM 693 C C . THR A 1 96 ? -23.169 2.765 17.514 1.00 98.44 96 THR A C 1
ATOM 695 O O . THR A 1 96 ? -22.392 1.887 17.158 1.00 98.44 96 THR A O 1
ATOM 698 N N . ASP A 1 97 ? -22.791 4.026 17.729 1.00 98.75 97 ASP A N 1
ATOM 699 C CA . ASP A 1 97 ? -21.391 4.452 17.733 1.00 98.75 97 ASP A CA 1
ATOM 700 C C . ASP A 1 97 ? -20.695 3.964 19.014 1.00 98.75 97 ASP A C 1
ATOM 702 O O . ASP A 1 97 ? -20.967 4.448 20.115 1.00 98.75 97 ASP A O 1
ATOM 706 N N . ASP A 1 98 ? -19.806 2.986 18.862 1.00 98.94 98 ASP A N 1
ATOM 707 C CA . ASP A 1 98 ? -19.104 2.319 19.958 1.00 98.94 98 ASP A CA 1
ATOM 708 C C . ASP A 1 98 ? -17.784 3.019 20.338 1.00 98.94 98 ASP A C 1
ATOM 710 O O . ASP A 1 98 ? -17.143 2.638 21.323 1.00 98.94 98 ASP A O 1
ATOM 714 N N . THR A 1 99 ? -17.389 4.081 19.621 1.00 98.88 99 THR A N 1
ATOM 715 C CA . THR A 1 99 ? -16.124 4.816 19.823 1.00 98.88 99 THR A CA 1
ATOM 716 C C . THR A 1 99 ? -15.893 5.206 21.286 1.00 98.88 99 THR A C 1
ATOM 718 O O . THR A 1 99 ? -14.808 4.999 21.830 1.00 98.88 99 THR A O 1
ATOM 721 N N . ALA A 1 100 ? -16.917 5.736 21.962 1.00 98.81 100 ALA A N 1
ATOM 722 C CA . ALA A 1 100 ? -16.793 6.182 23.351 1.00 98.81 100 ALA A CA 1
ATOM 723 C C . ALA A 1 100 ? -16.618 5.017 24.345 1.00 98.81 100 ALA A C 1
ATOM 725 O O . ALA A 1 100 ? -15.975 5.188 25.381 1.00 98.81 100 ALA A O 1
ATOM 726 N N . ALA A 1 101 ? -17.164 3.834 24.046 1.00 98.88 101 ALA A N 1
ATOM 727 C CA . ALA A 1 101 ? -16.976 2.642 24.870 1.00 98.88 101 ALA A CA 1
ATOM 728 C C . ALA A 1 101 ? -15.560 2.071 24.712 1.00 98.88 101 ALA A C 1
ATOM 730 O O . ALA A 1 101 ? -14.912 1.770 25.713 1.00 98.88 101 ALA A O 1
ATOM 731 N N . PHE A 1 102 ? -15.041 2.024 23.481 1.00 98.81 102 PHE A N 1
ATOM 732 C CA . PHE A 1 102 ? -13.645 1.664 23.213 1.00 98.81 102 PHE A CA 1
ATOM 733 C C . PHE A 1 102 ? -12.675 2.621 23.921 1.00 98.81 102 PHE A C 1
ATOM 735 O O . PHE A 1 102 ? -11.759 2.166 24.603 1.00 98.81 102 PHE A O 1
ATOM 742 N N . ALA A 1 103 ? -12.903 3.935 23.826 1.00 98.81 103 ALA A N 1
ATOM 743 C CA . ALA A 1 103 ? -12.066 4.937 24.486 1.00 98.81 103 ALA A CA 1
ATOM 744 C C . ALA A 1 103 ? -12.038 4.772 26.018 1.00 98.81 103 ALA A C 1
ATOM 746 O O . ALA A 1 103 ? -10.969 4.865 26.620 1.00 98.81 103 ALA A O 1
ATOM 747 N N . ARG A 1 104 ? -13.182 4.466 26.653 1.00 98.75 104 ARG A N 1
ATOM 748 C CA . ARG A 1 104 ? -13.244 4.161 28.096 1.00 98.75 104 ARG A CA 1
ATOM 749 C C . ARG A 1 104 ? -12.521 2.860 28.458 1.00 98.75 104 ARG A C 1
ATOM 751 O O . ARG A 1 104 ? -11.790 2.845 29.444 1.00 98.75 104 ARG A O 1
ATOM 758 N N . ALA A 1 105 ? -12.688 1.804 27.660 1.00 98.69 105 ALA A N 1
ATOM 759 C CA . ALA A 1 105 ? -12.009 0.527 27.880 1.00 98.69 105 ALA A CA 1
ATOM 760 C C . ALA A 1 105 ? -10.481 0.691 27.819 1.00 98.69 105 ALA A C 1
ATOM 762 O O . ALA A 1 105 ? -9.783 0.263 28.734 1.00 98.69 105 ALA A O 1
ATOM 763 N N . ILE A 1 106 ? -9.971 1.404 26.808 1.00 98.62 106 ILE A N 1
ATOM 764 C CA . ILE A 1 106 ? -8.549 1.768 26.695 1.00 98.62 106 ILE A CA 1
ATOM 765 C C . ILE A 1 106 ? -8.104 2.575 27.920 1.00 98.62 106 ILE A C 1
ATOM 767 O O . ILE A 1 106 ? -7.160 2.178 28.599 1.00 98.62 106 ILE A O 1
ATOM 771 N N . ALA A 1 107 ? -8.815 3.660 28.252 1.00 98.25 107 ALA A N 1
ATOM 772 C CA . ALA A 1 107 ? -8.468 4.533 29.375 1.00 98.25 107 ALA A CA 1
ATOM 773 C C . ALA A 1 107 ? -8.364 3.791 30.720 1.00 98.25 107 ALA A C 1
ATOM 775 O O . ALA A 1 107 ? -7.522 4.152 31.539 1.00 98.25 107 ALA A O 1
ATOM 776 N N . SER A 1 108 ? -9.172 2.745 30.929 1.00 97.75 108 SER A N 1
ATOM 777 C CA . SER A 1 108 ? -9.160 1.945 32.160 1.00 97.75 108 SER A CA 1
ATOM 778 C C . SER A 1 108 ? -7.869 1.150 32.397 1.00 97.75 108 SER A C 1
ATOM 780 O O . SER A 1 108 ? -7.548 0.865 33.547 1.00 97.75 108 SER A O 1
ATOM 782 N N . VAL A 1 109 ? -7.115 0.832 31.336 1.00 96.50 109 VAL A N 1
ATOM 783 C CA . VAL A 1 109 ? -5.852 0.069 31.403 1.00 96.50 109 VAL A CA 1
ATOM 784 C C . VAL A 1 109 ? -4.616 0.899 31.033 1.00 96.50 109 VAL A C 1
ATOM 786 O O . VAL A 1 109 ? -3.493 0.450 31.243 1.00 96.50 109 VAL A O 1
ATOM 789 N N . SER A 1 110 ? -4.782 2.129 30.532 1.00 93.75 110 SER A N 1
ATOM 790 C CA . SER A 1 110 ? -3.679 2.999 30.084 1.00 93.75 110 SER A CA 1
ATOM 791 C C . SER A 1 110 ? -2.588 3.269 31.130 1.00 93.75 110 SER A C 1
ATOM 793 O O . SER A 1 110 ? -1.455 3.544 30.750 1.00 93.75 110 SER A O 1
ATOM 795 N N . ALA A 1 111 ? -2.914 3.243 32.427 1.00 91.12 111 ALA A N 1
ATOM 796 C CA . ALA A 1 111 ? -1.964 3.559 33.500 1.00 91.12 111 ALA A CA 1
ATOM 797 C C . ALA A 1 111 ? -1.115 2.354 33.950 1.00 91.12 111 ALA A C 1
ATOM 799 O O . ALA A 1 111 ? 0.011 2.536 34.404 1.00 91.12 111 ALA A O 1
ATOM 800 N N . SER A 1 112 ? -1.647 1.134 33.828 1.00 90.69 112 SER A N 1
ATOM 801 C CA . SER A 1 112 ? -0.990 -0.122 34.225 1.00 90.69 112 SER A CA 1
ATOM 802 C C . SER A 1 112 ? -0.436 -0.924 33.045 1.00 90.69 112 SER A C 1
ATOM 804 O O . SER A 1 112 ? 0.316 -1.876 33.245 1.00 90.69 112 SER A O 1
ATOM 806 N N . GLY A 1 113 ? -0.853 -0.584 31.823 1.00 93.56 113 GLY A N 1
ATOM 807 C CA . GLY A 1 113 ? -0.862 -1.516 30.701 1.00 93.56 113 GLY A CA 1
ATOM 808 C C . GLY A 1 113 ? -1.989 -2.549 30.832 1.00 93.56 113 GLY A C 1
ATOM 809 O O . GLY A 1 113 ? -2.566 -2.746 31.907 1.00 93.56 113 GLY A O 1
ATOM 810 N N . GLY A 1 114 ? -2.321 -3.211 29.724 1.00 96.44 114 GLY A N 1
ATOM 811 C CA . GLY A 1 114 ? -3.379 -4.221 29.697 1.00 96.44 114 GLY A CA 1
ATOM 812 C C . GLY A 1 114 ? -3.891 -4.565 28.300 1.00 96.44 114 GLY A C 1
ATOM 813 O O . GLY A 1 114 ? -3.420 -4.048 27.284 1.00 96.44 114 GLY A O 1
ATOM 814 N N . VAL A 1 115 ? -4.878 -5.457 28.258 1.00 97.94 115 VAL A N 1
ATOM 815 C CA . VAL A 1 115 ? -5.508 -5.960 27.033 1.00 97.94 115 VAL A CA 1
ATOM 816 C C . VAL A 1 115 ? -6.967 -5.519 26.984 1.00 97.94 115 VAL A C 1
ATOM 818 O O . VAL A 1 115 ? -7.764 -5.875 27.850 1.00 97.94 115 VAL A O 1
ATOM 821 N N . VAL A 1 116 ? -7.335 -4.804 25.926 1.00 98.56 116 VAL A N 1
ATOM 822 C CA . VAL A 1 116 ? -8.726 -4.488 25.595 1.00 98.56 116 VAL A CA 1
ATOM 823 C C . VAL A 1 116 ? -9.217 -5.511 24.575 1.00 98.56 116 VAL A C 1
ATOM 825 O O . VAL A 1 116 ? -8.833 -5.489 23.403 1.00 98.56 116 VAL A O 1
ATOM 828 N N . GLN A 1 117 ? -10.068 -6.425 25.026 1.00 98.31 117 GLN A N 1
ATOM 829 C CA . GLN A 1 117 ? -10.706 -7.423 24.181 1.00 98.31 117 GLN A CA 1
ATOM 830 C C . GLN A 1 117 ? -11.856 -6.818 23.378 1.00 98.31 117 GLN A C 1
ATOM 832 O O . GLN A 1 117 ? -12.716 -6.110 23.911 1.00 98.31 117 GLN A O 1
ATOM 837 N N . ILE A 1 118 ? -11.916 -7.183 22.100 1.00 98.06 118 ILE A N 1
ATOM 838 C CA . ILE A 1 118 ? -12.987 -6.832 21.165 1.00 98.06 118 ILE A CA 1
ATOM 839 C C . ILE A 1 118 ? -13.712 -8.138 20.806 1.00 98.06 118 ILE A C 1
ATOM 841 O O . ILE A 1 118 ? -13.246 -8.854 19.922 1.00 98.06 118 ILE A O 1
ATOM 845 N N . PRO A 1 119 ? -14.818 -8.511 21.482 1.00 96.12 119 PRO A N 1
ATOM 846 C CA . PRO A 1 119 ? -15.452 -9.815 21.278 1.00 96.12 119 PRO A CA 1
ATOM 847 C C . PRO A 1 119 ? -16.073 -9.973 19.892 1.00 96.12 119 PRO A C 1
ATOM 849 O O . PRO A 1 119 ? -16.603 -9.004 19.340 1.00 96.12 119 PRO A O 1
ATOM 852 N N . SER A 1 120 ? -16.127 -11.207 19.389 1.00 94.00 120 SER A N 1
ATOM 853 C CA . SER A 1 120 ? -16.782 -11.518 18.117 1.00 94.00 120 SER A CA 1
ATOM 854 C C . SER A 1 120 ? -18.251 -11.089 18.070 1.00 94.00 120 SER A C 1
ATOM 856 O O . SER A 1 120 ? -18.996 -11.156 19.058 1.00 94.00 120 SER A O 1
ATOM 858 N N . VAL A 1 121 ? -18.678 -10.690 16.875 1.00 91.94 121 VAL A N 1
ATOM 859 C CA . VAL A 1 121 ? -20.063 -10.357 16.525 1.00 91.94 121 VAL A CA 1
ATOM 860 C C . VAL A 1 121 ? -20.545 -11.226 15.362 1.00 91.94 121 VAL A C 1
ATOM 862 O O . VAL A 1 121 ? -19.745 -11.729 14.575 1.00 91.94 121 VAL A O 1
ATOM 865 N N . GLY A 1 122 ? -21.860 -11.426 15.273 1.00 88.19 122 GLY A N 1
ATOM 866 C CA . GLY A 1 122 ? -22.487 -12.297 14.273 1.00 88.19 122 GLY A CA 1
ATOM 867 C C . GLY A 1 122 ? -22.662 -11.677 12.874 1.00 88.19 122 GLY A C 1
ATOM 868 O O . GLY A 1 122 ? -22.063 -10.640 12.561 1.00 88.19 122 GLY A O 1
ATOM 869 N N . PRO A 1 123 ? -23.509 -12.295 12.031 1.00 84.12 123 PRO A N 1
ATOM 870 C CA . PRO A 1 123 ? -23.947 -11.744 10.746 1.00 84.12 123 PRO A CA 1
ATOM 871 C C . PRO A 1 123 ? -24.556 -10.348 10.895 1.00 84.12 123 PRO A C 1
ATOM 873 O O . PRO A 1 123 ? -25.220 -10.067 11.893 1.00 84.12 123 PRO A O 1
ATOM 876 N N . GLY A 1 124 ? -24.315 -9.467 9.919 1.00 81.31 124 GLY A N 1
ATOM 877 C CA . GLY A 1 124 ? -24.877 -8.106 9.877 1.00 81.31 124 GLY A CA 1
ATOM 878 C C . GLY A 1 124 ? -24.479 -7.169 11.031 1.00 81.31 124 GLY A C 1
ATOM 879 O O . GLY A 1 124 ? -24.978 -6.050 11.100 1.00 81.31 124 GLY A O 1
ATOM 880 N N . LYS A 1 125 ? -23.601 -7.610 11.939 1.00 90.88 125 LYS A N 1
ATOM 881 C CA . LYS A 1 125 ? -23.184 -6.900 13.156 1.00 90.88 125 LYS A CA 1
ATOM 882 C C . LYS A 1 125 ? -21.727 -6.441 13.062 1.00 90.88 125 LYS A C 1
ATOM 884 O O . LYS A 1 125 ? -20.941 -7.002 12.303 1.00 90.88 125 LYS A O 1
ATOM 889 N N . GLY A 1 126 ? -21.368 -5.428 13.846 1.00 94.06 126 GLY A N 1
ATOM 890 C CA . GLY A 1 126 ? -20.064 -4.760 13.808 1.00 94.06 126 GLY A CA 1
ATOM 891 C C . GLY A 1 126 ? -20.008 -3.587 14.781 1.00 94.06 126 GLY A C 1
ATOM 892 O O . GLY A 1 126 ? -21.025 -2.930 15.003 1.00 94.06 126 GLY A O 1
ATOM 893 N N . TYR A 1 127 ? -18.840 -3.324 15.364 1.00 98.19 127 TYR A N 1
ATOM 894 C CA . TYR A 1 127 ? -18.625 -2.148 16.209 1.00 98.19 127 TYR A CA 1
ATOM 895 C C . TYR A 1 127 ? -18.401 -0.928 15.324 1.00 98.19 127 TYR A C 1
ATOM 897 O O . TYR A 1 127 ? -17.482 -0.923 14.503 1.00 98.19 127 TYR A O 1
ATOM 905 N N . VAL A 1 128 ? -19.247 0.092 15.447 1.00 98.75 128 VAL A N 1
ATOM 906 C CA . VAL A 1 128 ? -19.103 1.311 14.640 1.00 98.75 128 VAL A CA 1
ATOM 907 C C . VAL A 1 128 ? -18.105 2.238 15.311 1.00 98.75 128 VAL A C 1
ATOM 909 O O . VAL A 1 128 ? -18.295 2.602 16.467 1.00 98.75 128 VAL A O 1
ATOM 912 N N . LEU A 1 129 ? -17.087 2.665 14.565 1.00 98.81 129 LEU A N 1
ATOM 913 C CA . LEU A 1 129 ? -16.144 3.690 15.004 1.00 98.81 129 LEU A CA 1
ATOM 914 C C . LEU A 1 129 ? -16.254 4.919 14.096 1.00 98.81 129 LEU A C 1
ATOM 916 O O . LEU A 1 129 ? -16.138 4.799 12.872 1.00 98.81 129 LEU A O 1
ATOM 920 N N . THR A 1 130 ? -16.477 6.096 14.687 1.00 98.62 130 THR A N 1
ATOM 921 C CA . THR A 1 130 ? -16.622 7.372 13.960 1.00 98.62 130 THR A CA 1
ATOM 922 C C . THR A 1 130 ? -15.506 8.379 14.235 1.00 98.62 130 THR A C 1
ATOM 924 O O . THR A 1 130 ? -15.402 9.364 13.501 1.00 98.62 130 THR A O 1
ATOM 927 N N . ARG A 1 131 ? -14.653 8.143 15.243 1.00 98.38 131 ARG A N 1
ATOM 928 C CA . ARG A 1 131 ? -13.489 8.980 15.597 1.00 98.38 131 ARG A CA 1
ATOM 929 C C . ARG A 1 131 ? -12.240 8.128 15.812 1.00 98.38 131 ARG A C 1
ATOM 931 O O . ARG A 1 131 ? -12.338 6.919 16.009 1.00 98.38 131 ARG A O 1
ATOM 938 N N . THR A 1 132 ? -11.084 8.787 15.827 1.00 98.56 132 THR A N 1
ATOM 939 C CA . THR A 1 132 ? -9.795 8.194 16.206 1.00 98.56 132 THR A CA 1
ATOM 940 C C . THR A 1 132 ? -9.827 7.549 17.593 1.00 98.56 132 THR A C 1
ATOM 942 O O . THR A 1 132 ? -10.259 8.170 18.566 1.00 98.56 132 THR A O 1
ATOM 945 N N . LEU A 1 133 ? -9.266 6.345 17.699 1.00 98.56 133 LEU A N 1
ATOM 946 C CA . LEU A 1 133 ? -8.878 5.719 18.961 1.00 98.56 133 LEU A CA 1
ATOM 947 C C . LEU A 1 133 ? -7.355 5.792 19.124 1.00 98.56 133 LEU A C 1
ATOM 949 O O . LEU A 1 133 ? -6.610 5.222 18.328 1.00 98.56 133 LEU A O 1
ATOM 953 N N . ARG A 1 134 ? -6.885 6.473 20.172 1.00 98.44 134 ARG A N 1
ATOM 954 C CA . ARG A 1 134 ? -5.461 6.513 20.534 1.00 98.44 134 ARG A CA 1
ATOM 955 C C . ARG A 1 134 ? -5.117 5.312 21.410 1.00 98.44 134 ARG A C 1
ATOM 957 O O . ARG A 1 134 ? -5.751 5.126 22.445 1.00 98.44 134 ARG A O 1
ATOM 964 N N . ILE A 1 135 ? -4.128 4.515 21.005 1.00 98.50 135 ILE A N 1
ATOM 965 C CA . ILE A 1 135 ? -3.716 3.275 21.680 1.00 98.50 135 ILE A CA 1
ATOM 966 C C . ILE A 1 135 ? -2.356 3.511 22.363 1.00 98.50 135 ILE A C 1
ATOM 968 O O . ILE A 1 135 ? -1.318 3.403 21.701 1.00 98.50 135 ILE A O 1
ATOM 972 N N . PRO A 1 136 ? -2.333 3.899 23.653 1.00 97.88 136 PRO A N 1
ATOM 973 C CA . PRO A 1 136 ? -1.104 4.285 24.340 1.00 97.88 136 PRO A CA 1
ATOM 974 C C . PRO A 1 136 ? -0.180 3.088 24.595 1.00 97.88 136 PRO A C 1
ATOM 976 O O . PRO A 1 136 ? -0.594 1.930 24.527 1.00 97.88 136 PRO A O 1
ATOM 979 N N . ALA A 1 137 ? 1.081 3.387 24.912 1.00 96.94 137 ALA A N 1
ATOM 980 C CA . ALA A 1 137 ? 2.084 2.385 25.254 1.00 96.94 137 ALA A CA 1
ATOM 981 C C . ALA A 1 137 ? 1.603 1.455 26.383 1.00 96.94 137 ALA A C 1
ATOM 983 O O . ALA A 1 137 ? 0.937 1.891 27.320 1.00 96.94 137 ALA A O 1
ATOM 984 N N . GLY A 1 138 ? 1.937 0.168 26.286 1.00 96.38 138 GLY A N 1
ATOM 985 C CA . GLY A 1 138 ? 1.502 -0.865 27.230 1.00 96.38 138 GLY A CA 1
ATOM 986 C C . GLY A 1 138 ? 0.078 -1.391 27.004 1.00 96.38 138 GLY A C 1
ATOM 987 O O . GLY A 1 138 ? -0.311 -2.346 27.674 1.00 96.38 138 GLY A O 1
ATOM 988 N N . VAL A 1 139 ? -0.692 -0.827 26.063 1.00 98.12 139 VAL A N 1
ATOM 989 C CA . VAL A 1 139 ? -2.043 -1.306 25.727 1.00 98.12 139 VAL A CA 1
ATOM 990 C C . VAL A 1 139 ? -2.039 -2.157 24.455 1.00 98.12 139 VAL A C 1
ATOM 992 O O . VAL A 1 139 ? -1.454 -1.795 23.429 1.00 98.12 139 VAL A O 1
ATOM 995 N N . ALA A 1 140 ? -2.738 -3.290 24.516 1.00 98.12 140 ALA A N 1
ATOM 996 C CA . ALA A 1 140 ? -3.032 -4.148 23.375 1.00 98.12 140 ALA A CA 1
ATOM 997 C C . ALA A 1 140 ? -4.538 -4.157 23.071 1.00 98.12 140 ALA A C 1
ATOM 999 O O . ALA A 1 140 ? -5.344 -4.442 23.957 1.00 98.12 140 ALA A O 1
ATOM 1000 N N . LEU A 1 141 ? -4.928 -3.906 21.819 1.00 98.44 141 LEU A N 1
ATOM 1001 C CA . LEU A 1 141 ? -6.257 -4.263 21.319 1.00 98.44 141 LEU A CA 1
ATOM 1002 C C . LEU A 1 141 ? -6.215 -5.693 20.777 1.00 98.44 141 LEU A C 1
ATOM 1004 O O . LEU A 1 141 ? -5.421 -5.988 19.881 1.00 98.44 141 LEU A O 1
ATOM 1008 N N . LEU A 1 142 ? -7.086 -6.565 21.283 1.00 98.06 142 LEU A N 1
ATOM 1009 C CA . LEU A 1 142 ? -7.146 -7.970 20.880 1.00 98.06 142 LEU A CA 1
ATOM 1010 C C . LEU A 1 142 ? -8.559 -8.352 20.434 1.00 98.06 142 LEU A C 1
ATOM 1012 O O . LEU A 1 142 ? -9.480 -8.468 21.246 1.00 98.06 142 LEU A O 1
ATOM 1016 N N . GLY A 1 143 ? -8.728 -8.553 19.133 1.00 96.38 143 GLY A N 1
ATOM 1017 C CA . GLY A 1 143 ? -9.901 -9.197 18.563 1.00 96.38 143 GLY A CA 1
ATOM 1018 C C . GLY A 1 143 ? -9.736 -10.710 18.419 1.00 96.38 143 GLY A C 1
ATOM 1019 O O . GLY A 1 143 ? -8.789 -11.321 18.911 1.00 96.38 143 GLY A O 1
ATOM 1020 N N . SER A 1 144 ? -10.691 -11.313 17.722 1.00 88.38 144 SER A N 1
ATOM 1021 C CA . SER A 1 144 ? -10.703 -12.713 17.337 1.00 88.38 144 SER A CA 1
ATOM 1022 C C . SER A 1 144 ? -10.775 -12.814 15.808 1.00 88.38 144 SER A C 1
ATOM 1024 O O . SER A 1 144 ? -11.771 -12.369 15.223 1.00 88.38 144 SER A O 1
ATOM 1026 N N . PRO A 1 145 ? -9.784 -13.454 15.156 1.00 71.31 145 PRO A N 1
ATOM 1027 C CA . PRO A 1 145 ? -9.822 -13.761 13.726 1.00 71.31 145 PRO A CA 1
ATOM 1028 C C . PRO A 1 145 ? -10.715 -14.979 13.410 1.00 71.31 145 PRO A C 1
ATOM 1030 O O . PRO A 1 145 ? -10.650 -15.531 12.316 1.00 71.31 145 PRO A O 1
ATOM 1033 N N . ALA A 1 146 ? -11.519 -15.456 14.368 1.00 71.38 146 ALA A N 1
ATOM 1034 C CA . ALA A 1 146 ? -12.369 -16.623 14.181 1.00 71.38 146 ALA A CA 1
ATOM 1035 C C . ALA A 1 146 ? -13.552 -16.322 13.249 1.00 71.38 146 ALA A C 1
ATOM 1037 O O . ALA A 1 146 ? -14.302 -15.375 13.482 1.00 71.38 146 ALA A O 1
ATOM 1038 N N . GLY A 1 147 ? -13.772 -17.209 12.275 1.00 66.06 147 GLY A N 1
ATOM 1039 C CA . GLY A 1 147 ? -14.881 -17.144 11.324 1.00 66.06 147 GLY A CA 1
ATOM 1040 C C . GLY A 1 147 ? -14.533 -16.448 10.010 1.00 66.06 147 GLY A C 1
ATOM 1041 O O . GLY A 1 147 ? -13.453 -15.897 9.820 1.00 66.06 147 GLY A O 1
ATOM 1042 N N . PHE A 1 148 ? -15.482 -16.480 9.079 1.00 67.31 148 PHE A N 1
ATOM 1043 C CA . PHE A 1 148 ? -15.408 -15.735 7.831 1.00 67.31 148 PHE A CA 1
ATOM 1044 C C . PHE A 1 148 ? -15.904 -14.309 8.091 1.00 67.31 148 PHE A C 1
ATOM 1046 O O . PHE A 1 148 ? -17.090 -14.008 7.934 1.00 67.31 148 PHE A O 1
ATOM 1053 N N . ALA A 1 149 ? -15.005 -13.448 8.575 1.00 56.72 149 ALA A N 1
ATOM 1054 C CA . ALA A 1 149 ? -15.368 -12.163 9.174 1.00 56.72 149 ALA A CA 1
ATOM 1055 C C . ALA A 1 149 ? -16.235 -11.266 8.277 1.00 56.72 149 ALA A C 1
ATOM 1057 O O . ALA A 1 149 ? -17.101 -10.550 8.789 1.00 56.72 149 ALA A O 1
ATOM 1058 N N . ASN A 1 150 ? -16.080 -11.371 6.957 1.00 57.72 150 ASN A N 1
ATOM 1059 C CA . ASN A 1 150 ? -16.922 -10.672 6.004 1.00 57.72 150 ASN A CA 1
ATOM 1060 C C . ASN A 1 150 ? -17.256 -11.502 4.764 1.00 57.72 150 ASN A C 1
ATOM 1062 O O . ASN A 1 150 ? -16.419 -11.702 3.895 1.00 57.72 150 ASN A O 1
ATOM 1066 N N . ASN A 1 151 ? -18.526 -11.890 4.648 1.00 62.03 151 ASN A N 1
ATOM 1067 C CA . ASN A 1 151 ? -19.127 -12.374 3.408 1.00 62.03 151 ASN A CA 1
ATOM 1068 C C . ASN A 1 151 ? -19.934 -11.244 2.747 1.00 62.03 151 ASN A C 1
ATOM 1070 O O . ASN A 1 151 ? -21.154 -11.353 2.589 1.00 62.03 151 ASN A O 1
ATOM 1074 N N . ALA A 1 152 ? -19.293 -10.104 2.470 1.00 51.09 152 ALA A N 1
ATOM 1075 C CA . ALA A 1 152 ? -20.012 -8.944 1.955 1.00 51.09 152 ALA A CA 1
ATOM 1076 C C . ALA A 1 152 ? -20.711 -9.280 0.633 1.00 51.09 152 ALA A C 1
ATOM 1078 O O . ALA A 1 152 ? -20.166 -9.981 -0.217 1.00 51.09 152 ALA A O 1
ATOM 1079 N N . TRP A 1 153 ? -21.942 -8.784 0.492 1.00 55.47 153 TRP A N 1
ATOM 1080 C CA . TRP A 1 153 ? -22.823 -9.035 -0.657 1.00 55.47 153 TRP A CA 1
ATOM 1081 C C . TRP A 1 153 ? -23.097 -10.528 -0.929 1.00 55.47 153 TRP A C 1
ATOM 1083 O O . TRP A 1 153 ? -23.470 -10.884 -2.041 1.00 55.47 153 TRP A O 1
ATOM 1093 N N . SER A 1 154 ? -22.940 -11.392 0.084 1.00 56.53 154 SER A N 1
ATOM 1094 C CA . SER A 1 154 ? -23.129 -12.848 -0.016 1.00 56.53 154 SER A CA 1
ATOM 1095 C C . SER A 1 154 ? -22.222 -13.513 -1.061 1.00 56.53 154 SER A C 1
ATOM 1097 O O . SER A 1 154 ? -22.629 -14.452 -1.741 1.00 56.53 154 SER A O 1
ATOM 1099 N N . ALA A 1 155 ? -20.980 -13.025 -1.152 1.00 55.72 155 ALA A N 1
ATOM 1100 C CA . ALA A 1 155 ? -19.906 -13.499 -2.029 1.00 55.72 155 ALA A CA 1
ATOM 1101 C C . ALA A 1 155 ? -19.742 -15.017 -2.111 1.00 55.72 155 ALA A C 1
ATOM 1103 O O . ALA A 1 155 ? -19.402 -15.564 -3.151 1.00 55.72 155 ALA A O 1
ATOM 1104 N N . PHE A 1 156 ? -19.957 -15.700 -0.998 1.00 64.62 156 PHE A N 1
ATOM 1105 C CA . PHE A 1 156 ? -19.811 -17.135 -0.884 1.00 64.62 156 PHE A CA 1
ATOM 1106 C C . PHE A 1 156 ? -21.101 -17.714 -0.291 1.00 64.62 156 PHE A C 1
ATOM 1108 O O . PHE A 1 156 ? -21.681 -17.100 0.612 1.00 64.62 156 PHE A O 1
ATOM 1115 N N . PRO A 1 157 ? -21.560 -18.900 -0.732 1.00 69.50 157 PRO A N 1
ATOM 1116 C CA . PRO A 1 157 ? -22.732 -19.576 -0.171 1.00 69.50 157 PRO A CA 1
ATOM 1117 C C . PRO A 1 157 ? -22.400 -20.201 1.199 1.00 69.50 157 PRO A C 1
ATOM 1119 O O . PRO A 1 157 ? -22.412 -21.417 1.383 1.00 69.50 157 PRO A O 1
ATOM 1122 N N . LEU A 1 158 ? -22.048 -19.355 2.170 1.00 71.56 158 LEU A N 1
ATOM 1123 C CA . LEU A 1 158 ? -21.629 -19.739 3.514 1.00 71.56 158 LEU A CA 1
ATOM 1124 C C . LEU A 1 158 ? -22.807 -19.682 4.497 1.00 71.56 158 LEU A C 1
ATOM 1126 O O . LEU A 1 158 ? -23.510 -18.670 4.542 1.00 71.56 158 LEU A O 1
ATOM 1130 N N . PRO A 1 159 ? -22.990 -20.704 5.355 1.00 79.50 159 PRO A N 1
ATOM 1131 C CA . PRO A 1 159 ? -23.933 -20.636 6.464 1.00 79.50 159 PRO A CA 1
ATOM 1132 C C . PRO A 1 159 ? -23.648 -19.439 7.377 1.00 79.50 159 PRO A C 1
ATOM 1134 O O . PRO A 1 159 ? -22.520 -19.272 7.844 1.00 79.50 159 PRO A O 1
ATOM 1137 N N . GLU A 1 160 ? -24.681 -18.663 7.711 1.00 78.50 160 GLU A N 1
ATOM 1138 C CA . GLU A 1 160 ? -24.571 -17.443 8.525 1.00 78.50 160 GLU A CA 1
ATOM 1139 C C . GLU A 1 160 ? -23.771 -17.623 9.824 1.00 78.50 160 GLU A C 1
ATOM 1141 O O . GLU A 1 160 ? -22.977 -16.761 10.193 1.00 78.50 160 GLU A O 1
ATOM 1146 N N . LYS A 1 161 ? -23.905 -18.776 10.491 1.00 81.56 161 LYS A N 1
ATOM 1147 C CA . LYS A 1 161 ? -23.159 -19.115 11.716 1.00 81.56 161 LYS A CA 1
ATOM 1148 C C . LYS A 1 161 ? -21.628 -19.064 11.575 1.00 81.56 161 LYS A C 1
ATOM 1150 O O . LYS A 1 161 ? -20.941 -19.018 12.589 1.00 81.56 161 LYS A O 1
ATOM 1155 N N . LEU A 1 162 ? -21.095 -19.098 10.351 1.00 82.06 162 LEU A N 1
ATOM 1156 C CA . LEU A 1 162 ? -19.663 -18.959 10.070 1.00 82.06 162 LEU A CA 1
ATOM 1157 C C . LEU A 1 162 ? -19.234 -17.494 9.892 1.00 82.06 162 LEU A C 1
ATOM 1159 O O . LEU A 1 162 ? -18.043 -17.206 9.972 1.00 82.06 162 LEU A O 1
ATOM 1163 N N . ILE A 1 163 ? -20.175 -16.565 9.691 1.00 81.00 163 ILE A N 1
ATOM 1164 C CA . ILE A 1 163 ? -19.924 -15.133 9.470 1.00 81.00 163 ILE A CA 1
ATOM 1165 C C . ILE A 1 163 ? -19.770 -14.428 10.829 1.00 81.00 163 ILE A C 1
ATOM 1167 O O . ILE A 1 163 ? -20.551 -13.552 11.216 1.00 81.00 163 ILE A O 1
ATOM 1171 N N . VAL A 1 164 ? -18.750 -14.835 11.581 1.00 87.00 164 VAL A N 1
ATOM 1172 C CA . VAL A 1 164 ? -18.384 -14.314 12.909 1.00 87.00 164 VAL A CA 1
ATOM 1173 C C . VAL A 1 164 ? -16.989 -13.681 12.886 1.00 87.00 164 VAL A C 1
ATOM 1175 O O . VAL A 1 164 ? -16.303 -13.764 11.875 1.00 87.00 164 VAL A O 1
ATOM 1178 N N . GLY A 1 165 ? -16.610 -12.986 13.960 1.00 90.69 165 GLY A N 1
ATOM 1179 C CA . GLY A 1 165 ? -15.290 -12.360 14.124 1.00 90.69 165 GLY A CA 1
ATOM 1180 C C . GLY A 1 165 ? -15.376 -10.962 14.735 1.00 90.69 165 GLY A C 1
ATOM 1181 O O . GLY A 1 165 ? -16.474 -10.433 14.951 1.00 90.69 165 GLY A O 1
ATOM 1182 N N . SER A 1 166 ? -14.228 -10.352 15.026 1.00 95.19 166 SER A N 1
ATOM 1183 C CA . SER A 1 166 ? -14.137 -9.008 15.621 1.00 95.19 166 SER A CA 1
ATOM 1184 C C . SER A 1 166 ? -14.155 -7.917 14.551 1.00 95.19 166 SER A C 1
ATOM 1186 O O . SER A 1 166 ? -13.117 -7.507 14.032 1.00 95.19 166 SER A O 1
ATOM 1188 N N . LYS A 1 167 ? -15.367 -7.473 14.201 1.00 93.44 167 LYS A N 1
ATOM 1189 C CA . LYS A 1 167 ? -15.635 -6.590 13.056 1.00 93.44 167 LYS A CA 1
ATOM 1190 C C . LYS A 1 167 ? -15.764 -5.128 13.476 1.00 93.44 167 LYS A C 1
ATOM 1192 O O . LYS A 1 167 ? -16.629 -4.794 14.288 1.00 93.44 167 LYS A O 1
ATOM 1197 N N . ILE A 1 168 ? -14.961 -4.265 12.869 1.00 96.31 168 ILE A N 1
ATOM 1198 C CA . ILE A 1 168 ? -15.003 -2.808 12.974 1.00 96.31 168 ILE A CA 1
ATOM 1199 C C . ILE A 1 168 ? -15.633 -2.240 11.700 1.00 96.31 168 ILE A C 1
ATOM 1201 O O . ILE A 1 168 ? -15.138 -2.469 10.598 1.00 96.31 168 ILE A O 1
ATOM 1205 N N . LEU A 1 169 ? -16.702 -1.460 11.848 1.00 96.69 169 LEU A N 1
ATOM 1206 C CA . LEU A 1 169 ? -17.282 -0.664 10.770 1.00 96.69 169 LEU A CA 1
ATOM 1207 C C . LEU A 1 169 ? -16.722 0.753 10.871 1.00 96.69 169 LEU A C 1
ATOM 1209 O O . LEU A 1 169 ? -17.178 1.571 11.678 1.00 96.69 169 LEU A O 1
ATOM 1213 N N . ALA A 1 170 ? -15.696 1.019 10.069 1.00 97.94 170 ALA A N 1
ATOM 1214 C CA . ALA A 1 170 ? -14.997 2.290 10.035 1.00 97.94 170 ALA A CA 1
ATOM 1215 C C . ALA A 1 170 ? -15.859 3.328 9.304 1.00 97.94 170 ALA A C 1
ATOM 1217 O O . ALA A 1 170 ? -15.912 3.390 8.073 1.00 97.94 170 ALA A O 1
ATOM 1218 N N . ARG A 1 171 ? -16.536 4.178 10.079 1.00 97.69 171 ARG A N 1
ATOM 1219 C CA . ARG A 1 171 ? -17.434 5.223 9.576 1.00 97.69 171 ARG A CA 1
ATOM 1220 C C . ARG A 1 171 ? -17.025 6.608 10.101 1.00 97.69 171 ARG A C 1
ATOM 1222 O O . ARG A 1 171 ? -17.847 7.232 10.776 1.00 97.69 171 ARG A O 1
ATOM 1229 N N . PRO A 1 172 ? -15.799 7.108 9.817 1.00 97.94 172 PRO A N 1
ATOM 1230 C CA . PRO A 1 172 ? -15.359 8.410 10.308 1.00 97.94 172 PRO A CA 1
ATOM 1231 C C . PRO A 1 172 ? -16.377 9.520 10.033 1.00 97.94 172 PRO A C 1
ATOM 1233 O O . PRO A 1 172 ? -16.958 9.586 8.946 1.00 97.94 172 PRO A O 1
ATOM 1236 N N . ALA A 1 173 ? -16.603 10.379 11.025 1.00 97.12 173 ALA A N 1
ATOM 1237 C CA . ALA A 1 173 ? -17.454 11.552 10.869 1.00 97.12 173 ALA A CA 1
ATOM 1238 C C . ALA A 1 173 ? -16.824 12.562 9.877 1.00 97.12 173 ALA A C 1
ATO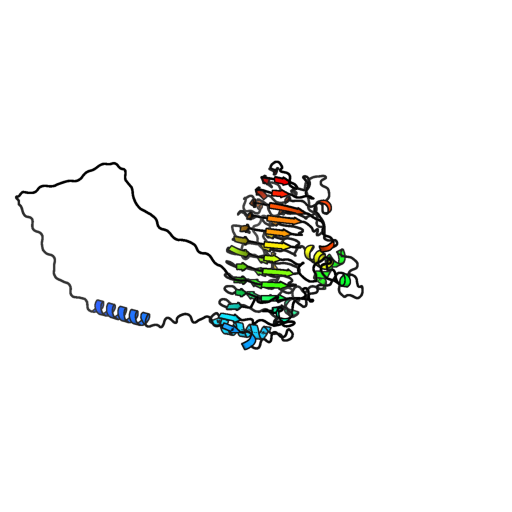M 1240 O O . ALA A 1 173 ? -15.602 12.560 9.714 1.00 97.12 173 ALA A O 1
ATOM 1241 N N . PRO A 1 174 ? -17.608 13.429 9.201 1.00 96.12 174 PRO A N 1
ATOM 1242 C CA . PRO A 1 174 ? -17.085 14.332 8.167 1.00 96.12 174 PRO A CA 1
ATOM 1243 C C . PRO A 1 174 ? -15.912 15.215 8.611 1.00 96.12 174 PRO A C 1
ATOM 1245 O O . PRO A 1 174 ? -14.969 15.418 7.851 1.00 96.12 174 PRO A O 1
ATOM 1248 N N . ASP A 1 175 ? -15.913 15.677 9.860 1.00 95.69 175 ASP A N 1
ATOM 1249 C CA . ASP A 1 175 ? -14.841 16.490 10.445 1.00 95.69 175 ASP A CA 1
ATOM 1250 C C . ASP A 1 175 ? -13.500 15.741 10.592 1.00 95.69 175 ASP A C 1
ATOM 1252 O O . ASP A 1 175 ? -12.456 16.367 10.750 1.00 95.69 175 ASP A O 1
ATOM 1256 N N . GLN A 1 176 ? -13.503 14.409 10.487 1.00 96.81 176 GLN A N 1
ATOM 1257 C CA . GLN A 1 176 ? -12.298 13.577 10.509 1.00 96.81 176 GLN A CA 1
ATOM 1258 C C . GLN A 1 176 ? -11.555 13.554 9.157 1.00 96.81 176 GLN A C 1
ATOM 1260 O O . GLN A 1 176 ? -10.403 13.122 9.110 1.00 96.81 176 GLN A O 1
ATOM 1265 N N . TYR A 1 177 ? -12.190 13.983 8.054 1.00 94.94 177 TYR A N 1
ATOM 1266 C CA . TYR A 1 177 ? -11.605 13.891 6.705 1.00 94.94 177 TYR A CA 1
ATOM 1267 C C . TYR A 1 177 ? -11.875 15.078 5.762 1.00 94.94 177 TYR A C 1
ATOM 1269 O O . TYR A 1 177 ? -11.252 15.145 4.703 1.00 94.94 177 TYR A O 1
ATOM 1277 N N . ALA A 1 178 ? -12.787 15.997 6.099 1.00 93.12 178 ALA A N 1
ATOM 1278 C CA . ALA A 1 178 ? -13.139 17.139 5.246 1.00 93.12 178 ALA A CA 1
ATOM 1279 C C . ALA A 1 178 ? -12.158 18.326 5.341 1.00 93.12 178 ALA A C 1
ATOM 1281 O O . ALA A 1 178 ? -12.149 19.177 4.456 1.00 93.12 178 ALA A O 1
ATOM 1282 N N . GLY A 1 179 ? -11.341 18.397 6.398 1.00 89.06 179 GLY A N 1
ATOM 1283 C CA . GLY A 1 179 ? -10.297 19.417 6.544 1.00 89.06 179 GLY A CA 1
ATOM 1284 C C . GLY A 1 179 ? -9.083 19.186 5.625 1.00 89.06 179 GLY A C 1
ATOM 1285 O O . GLY A 1 179 ? -9.069 18.251 4.823 1.00 89.06 179 GLY A O 1
ATOM 1286 N N . PRO A 1 180 ? -8.014 19.997 5.742 1.00 85.81 180 PRO A N 1
ATOM 1287 C CA . PRO A 1 180 ? -6.757 19.755 5.025 1.00 85.81 180 PRO A CA 1
ATOM 1288 C C . PRO A 1 180 ? -5.983 18.554 5.596 1.00 85.81 180 PRO A C 1
ATOM 1290 O O . PRO A 1 180 ? -5.343 17.825 4.849 1.00 85.81 180 PRO A O 1
ATOM 1293 N N . GLN A 1 181 ? -6.105 18.298 6.899 1.00 90.19 181 GLN A N 1
ATOM 1294 C CA . GLN A 1 181 ? -5.537 17.138 7.589 1.00 90.19 181 GLN A CA 1
ATOM 1295 C C . GLN A 1 181 ? -6.582 16.036 7.764 1.00 90.19 181 GLN A C 1
ATOM 1297 O O . GLN A 1 181 ? -7.771 16.320 7.929 1.00 90.19 181 GLN A O 1
ATOM 1302 N N . ARG A 1 182 ? -6.142 14.778 7.755 1.00 94.38 182 ARG A N 1
ATOM 1303 C CA . ARG A 1 182 ? -6.975 13.600 8.025 1.00 94.38 182 ARG A CA 1
ATOM 1304 C C . ARG A 1 182 ? -6.743 13.084 9.440 1.00 94.38 182 ARG A C 1
ATOM 1306 O O . ARG A 1 182 ? -5.663 13.247 10.005 1.00 94.38 182 ARG A O 1
ATOM 1313 N N . LYS A 1 183 ? -7.766 12.482 10.041 1.00 97.12 183 LYS A N 1
ATOM 1314 C CA . LYS A 1 183 ? -7.656 11.815 11.341 1.00 97.12 183 LYS A CA 1
ATOM 1315 C C . LYS A 1 183 ? -7.621 10.298 11.141 1.00 97.12 183 LYS A C 1
ATOM 1317 O O . LYS A 1 183 ? -8.477 9.771 10.424 1.00 97.12 183 LYS A O 1
ATOM 1322 N N . PRO A 1 184 ? -6.656 9.591 11.756 1.00 98.31 184 PRO A N 1
ATOM 1323 C CA . PRO A 1 184 ? -6.552 8.151 11.602 1.00 98.31 184 PRO A CA 1
ATOM 1324 C C . PRO A 1 184 ? -7.665 7.424 12.356 1.00 98.31 184 PRO A C 1
ATOM 1326 O O . PRO A 1 184 ? -8.259 7.981 13.281 1.00 98.31 184 PRO A O 1
ATOM 1329 N N . LEU A 1 185 ? -7.935 6.165 12.005 1.00 98.69 185 LEU A N 1
ATOM 1330 C CA . LEU A 1 185 ? -8.845 5.332 12.799 1.00 98.69 185 LEU A CA 1
ATOM 1331 C C . LEU A 1 185 ? -8.178 4.895 14.113 1.00 98.69 185 LEU A C 1
ATOM 1333 O O . LEU A 1 185 ? -8.771 5.045 15.180 1.00 98.69 185 LEU A O 1
ATOM 1337 N N . PHE A 1 186 ? -6.926 4.440 14.037 1.00 98.75 186 PHE A N 1
ATOM 1338 C CA . PHE A 1 186 ? -6.086 4.108 15.184 1.00 98.75 186 PHE A CA 1
ATOM 1339 C C . PHE A 1 186 ? -4.810 4.962 15.187 1.00 98.75 186 PHE A C 1
ATOM 1341 O O . PHE A 1 186 ? -4.079 5.003 14.197 1.00 98.75 186 PHE A O 1
ATOM 1348 N N . ASP A 1 187 ? -4.538 5.627 16.310 1.00 98.50 187 ASP A N 1
ATOM 1349 C CA . ASP A 1 187 ? -3.345 6.450 16.555 1.00 98.50 187 ASP A CA 1
ATOM 1350 C C . ASP A 1 187 ? -2.426 5.750 17.568 1.00 98.50 187 ASP A C 1
ATOM 1352 O O . ASP A 1 187 ? -2.817 5.508 18.713 1.00 98.50 187 ASP A O 1
ATOM 1356 N N . LEU A 1 188 ? -1.217 5.385 17.136 1.00 98.19 188 LEU A N 1
ATOM 1357 C CA . LEU A 1 188 ? -0.268 4.549 17.869 1.00 98.19 188 LEU A CA 1
ATOM 1358 C C . LEU A 1 188 ? 1.033 5.338 18.125 1.00 98.19 188 LEU A C 1
ATOM 1360 O O . LEU A 1 188 ? 1.949 5.325 17.297 1.00 98.19 188 LEU A O 1
ATOM 1364 N N . PRO A 1 189 ? 1.161 6.013 19.283 1.00 96.56 189 PRO A N 1
ATOM 1365 C CA . PRO A 1 189 ? 2.370 6.752 19.660 1.00 96.56 189 PRO A CA 1
ATOM 1366 C C . PRO A 1 189 ? 3.591 5.877 19.998 1.00 96.56 189 PRO A C 1
ATOM 1368 O O . PRO A 1 189 ? 4.638 6.416 20.348 1.00 96.56 189 PRO A O 1
ATOM 1371 N N . GLY A 1 190 ? 3.474 4.550 19.911 1.00 95.69 190 GLY A N 1
ATOM 1372 C CA . GLY A 1 190 ? 4.536 3.591 20.216 1.00 95.69 190 GLY A CA 1
ATOM 1373 C C . GLY A 1 190 ? 4.213 2.673 21.398 1.00 95.69 190 GLY A C 1
ATOM 1374 O O . GLY A 1 190 ? 3.386 2.995 22.249 1.00 95.69 190 GLY A O 1
ATOM 1375 N N . GLY A 1 191 ? 4.880 1.518 21.449 1.00 96.31 191 GLY A N 1
ATOM 1376 C CA . GLY A 1 191 ? 4.797 0.553 22.550 1.00 96.31 191 GLY A CA 1
ATOM 1377 C C . GLY A 1 191 ? 3.442 -0.143 22.709 1.00 96.31 191 GLY A C 1
ATOM 1378 O O . GLY A 1 191 ? 3.135 -0.603 23.807 1.00 96.31 191 GLY A O 1
ATOM 1379 N N . SER A 1 192 ? 2.622 -0.183 21.660 1.00 97.31 192 SER A N 1
ATOM 1380 C CA . SER A 1 192 ? 1.259 -0.724 21.676 1.00 97.31 192 SER A CA 1
ATOM 1381 C C . SER A 1 192 ? 1.031 -1.751 20.568 1.00 97.31 192 SER A C 1
ATOM 1383 O O . SER A 1 192 ? 1.839 -1.892 19.645 1.00 97.31 192 SER A O 1
ATOM 1385 N N . SER A 1 193 ? -0.060 -2.516 20.664 1.00 98.06 193 SER A N 1
ATOM 1386 C CA . SER A 1 193 ? -0.394 -3.503 19.631 1.00 98.06 193 SER A CA 1
ATOM 1387 C C . SER A 1 193 ? -1.878 -3.581 19.301 1.00 98.06 193 SER A C 1
ATOM 1389 O O . SER A 1 193 ? -2.729 -3.286 20.140 1.00 98.06 193 SER A O 1
ATOM 1391 N N . VAL A 1 194 ? -2.187 -3.980 18.067 1.00 98.56 194 VAL A N 1
ATOM 1392 C CA . VAL A 1 194 ? -3.555 -4.213 17.585 1.00 98.56 194 VAL A CA 1
ATOM 1393 C C . VAL A 1 194 ? -3.572 -5.516 16.798 1.00 98.56 194 VAL A C 1
ATOM 1395 O O . VAL A 1 194 ? -2.816 -5.651 15.836 1.00 98.56 194 VAL A O 1
ATOM 1398 N N . ARG A 1 195 ? -4.397 -6.485 17.211 1.00 98.00 195 ARG A N 1
ATOM 1399 C CA . ARG A 1 195 ? -4.416 -7.821 16.597 1.00 98.00 195 ARG A CA 1
ATOM 1400 C C . ARG A 1 195 ? -5.815 -8.379 16.353 1.00 98.00 195 ARG A C 1
ATOM 1402 O O . ARG A 1 195 ? -6.714 -8.156 17.165 1.00 98.00 195 ARG A O 1
ATOM 1409 N N . GLY A 1 196 ? -5.972 -9.167 15.290 1.00 95.75 196 GLY A N 1
ATOM 1410 C CA . GLY A 1 196 ? -7.137 -10.037 15.079 1.00 95.75 196 GLY A CA 1
ATOM 1411 C C . GLY A 1 196 ? -8.429 -9.291 14.744 1.00 95.75 196 GLY A C 1
ATOM 1412 O O . GLY A 1 196 ? -9.475 -9.608 15.316 1.00 95.75 196 GLY A O 1
ATOM 1413 N N . LEU A 1 197 ? -8.364 -8.279 13.873 1.00 95.06 197 LEU A N 1
ATOM 1414 C CA . LEU A 1 197 ? -9.508 -7.434 13.511 1.00 95.06 197 LEU A CA 1
ATOM 1415 C C . LEU A 1 197 ? -9.864 -7.540 12.032 1.00 95.06 197 LEU A C 1
ATOM 1417 O O . LEU A 1 197 ? -9.003 -7.506 11.156 1.00 95.06 197 LEU A O 1
ATOM 1421 N N . TYR A 1 198 ? -11.166 -7.546 11.767 1.00 92.75 198 TYR A N 1
ATOM 1422 C CA . TYR A 1 198 ? -11.714 -7.259 10.451 1.00 92.75 198 TYR A CA 1
ATOM 1423 C C . TYR A 1 198 ? -12.216 -5.810 10.428 1.00 92.75 198 TYR A C 1
ATOM 1425 O O . TYR A 1 198 ? -13.038 -5.436 11.263 1.00 92.75 198 TYR A O 1
ATOM 1433 N N . ILE A 1 199 ? -11.734 -4.989 9.499 1.00 94.25 199 ILE A N 1
ATOM 1434 C CA . ILE A 1 199 ? -12.055 -3.561 9.388 1.00 94.25 199 ILE A CA 1
ATOM 1435 C C . ILE A 1 199 ? -12.693 -3.309 8.019 1.00 94.25 199 ILE A C 1
ATOM 1437 O O . ILE A 1 199 ? -12.123 -3.656 6.991 1.00 94.25 199 ILE A O 1
ATOM 1441 N N . LEU A 1 200 ? -13.864 -2.673 7.992 1.00 92.25 200 LEU A N 1
ATOM 1442 C CA . LEU A 1 200 ? -14.564 -2.335 6.752 1.00 92.25 200 LEU A CA 1
ATOM 1443 C C . LEU A 1 200 ? -15.008 -0.881 6.749 1.00 92.25 200 LEU A C 1
ATOM 1445 O O . LEU A 1 200 ? -15.793 -0.454 7.600 1.00 92.25 200 LEU A O 1
ATOM 1449 N N . TYR A 1 201 ? -14.580 -0.146 5.729 1.00 93.94 201 TYR A N 1
ATOM 1450 C CA . TYR A 1 201 ? -15.112 1.176 5.416 1.00 93.94 201 TYR A CA 1
ATOM 1451 C C . TYR A 1 201 ? -16.403 1.038 4.590 1.00 93.94 201 TYR A C 1
ATOM 1453 O O . TYR A 1 201 ? -16.456 1.338 3.396 1.00 93.94 201 TYR A O 1
ATOM 1461 N N . ASP A 1 202 ? -17.469 0.560 5.236 1.00 91.00 202 ASP A N 1
ATOM 1462 C CA . ASP A 1 202 ? -18.730 0.138 4.598 1.00 91.00 202 ASP A CA 1
ATOM 1463 C C . ASP A 1 202 ? -19.487 1.265 3.867 1.00 91.00 202 ASP A C 1
ATOM 1465 O O . ASP A 1 202 ? -20.321 1.003 3.002 1.00 91.00 202 ASP A O 1
ATOM 1469 N N . ARG A 1 203 ? -19.164 2.526 4.176 1.00 92.25 203 ARG A N 1
ATOM 1470 C CA . ARG A 1 203 ? -19.713 3.742 3.545 1.00 92.25 203 ARG A CA 1
ATOM 1471 C C . ARG A 1 203 ? -18.866 4.311 2.397 1.00 92.25 203 ARG A C 1
ATOM 1473 O O . ARG A 1 203 ? -19.119 5.452 1.988 1.00 92.25 203 ARG A O 1
ATOM 1480 N N . GLN A 1 204 ? -17.858 3.578 1.925 1.00 92.50 204 GLN A N 1
ATOM 1481 C CA . GLN A 1 204 ? -17.080 3.924 0.731 1.00 92.50 204 GLN A CA 1
ATOM 1482 C C . GLN A 1 204 ? -17.711 3.301 -0.530 1.00 92.50 204 GLN A C 1
ATOM 1484 O O . GLN A 1 204 ? -18.126 2.137 -0.477 1.00 92.50 204 GLN A O 1
ATOM 1489 N N . PRO A 1 205 ? -17.784 4.036 -1.653 1.00 92.62 205 PRO A N 1
ATOM 1490 C CA . PRO A 1 205 ? -18.532 3.630 -2.842 1.00 92.62 205 PRO A CA 1
ATOM 1491 C C . PRO A 1 205 ? -17.752 2.641 -3.713 1.00 92.62 205 PRO A C 1
ATOM 1493 O O . PRO A 1 205 ? -16.659 2.944 -4.171 1.00 92.62 205 PRO A O 1
ATOM 1496 N N . TRP A 1 206 ? -18.346 1.486 -4.007 1.00 88.94 206 TRP A N 1
ATOM 1497 C CA . TRP A 1 206 ? -17.768 0.508 -4.937 1.00 88.94 206 TRP A CA 1
ATOM 1498 C C . TRP A 1 206 ? -18.827 0.079 -5.963 1.00 88.94 206 TRP A C 1
ATOM 1500 O O . TRP A 1 206 ? -19.411 -1.002 -5.824 1.00 88.94 206 TRP A O 1
ATOM 1510 N N . PRO A 1 207 ? -19.174 0.971 -6.907 1.00 91.12 207 PRO A N 1
ATOM 1511 C CA . PRO A 1 207 ? -20.164 0.683 -7.936 1.00 91.12 207 PRO A CA 1
ATOM 1512 C C . PRO A 1 207 ? -19.711 -0.460 -8.842 1.00 91.12 207 PRO A C 1
ATOM 1514 O O . PRO A 1 207 ? -18.519 -0.638 -9.099 1.00 91.12 207 PRO A O 1
ATOM 1517 N N . ALA A 1 208 ? -20.687 -1.210 -9.337 1.00 88.56 208 ALA A N 1
ATOM 1518 C CA . ALA A 1 208 ? -20.494 -2.119 -10.456 1.00 88.56 208 ALA A CA 1
ATOM 1519 C C . ALA A 1 208 ? -20.496 -1.371 -11.799 1.00 88.56 208 ALA A C 1
ATOM 1521 O O . ALA A 1 208 ? -20.925 -0.219 -11.888 1.00 88.56 208 ALA A O 1
ATOM 1522 N N . ASP A 1 209 ? -20.069 -2.034 -12.868 1.00 89.25 209 ASP A N 1
ATOM 1523 C CA . ASP A 1 209 ? -20.030 -1.469 -14.217 1.00 89.25 209 ASP A CA 1
ATOM 1524 C C . ASP A 1 209 ? -21.435 -1.105 -14.722 1.00 89.25 209 ASP A C 1
ATOM 1526 O O . ASP A 1 209 ? -21.579 -0.166 -15.500 1.00 89.25 209 ASP A O 1
ATOM 1530 N N . GLU A 1 210 ? -22.488 -1.788 -14.263 1.00 89.88 210 GLU A N 1
ATOM 1531 C CA . GLU A 1 210 ? -23.881 -1.400 -14.522 1.00 89.88 210 GLU A CA 1
ATOM 1532 C C . GLU A 1 210 ? -24.231 -0.051 -13.870 1.00 89.88 210 GLU A C 1
ATOM 1534 O O . GLU A 1 210 ? -24.952 0.753 -14.455 1.00 89.88 210 GLU A O 1
ATOM 1539 N N . GLU A 1 211 ? -23.679 0.235 -12.687 1.00 92.94 211 GLU A N 1
ATOM 1540 C CA . GLU A 1 211 ? -23.859 1.511 -11.979 1.00 92.94 211 GLU A CA 1
ATOM 1541 C C . GLU A 1 211 ? -22.985 2.631 -12.566 1.00 92.94 211 GLU A C 1
ATOM 1543 O O . GLU A 1 211 ? -23.328 3.798 -12.409 1.00 92.94 211 GLU A O 1
ATOM 1548 N N . PHE A 1 212 ? -21.898 2.316 -13.274 1.00 95.00 212 PHE A N 1
ATOM 1549 C CA . PHE A 1 212 ? -21.189 3.299 -14.105 1.00 95.00 212 PHE A CA 1
ATOM 1550 C C . PHE A 1 212 ? -21.934 3.619 -15.412 1.00 95.00 212 PHE A C 1
ATOM 1552 O O . PHE A 1 212 ? -21.792 4.722 -15.935 1.00 95.00 212 PHE A O 1
ATOM 1559 N N . LYS A 1 213 ? -22.723 2.671 -15.940 1.00 90.00 213 LYS A N 1
ATOM 1560 C CA . LYS A 1 213 ? -23.407 2.772 -17.245 1.00 90.00 213 LYS A CA 1
ATOM 1561 C C . LYS A 1 213 ? -24.845 3.300 -17.182 1.00 90.00 213 LYS A C 1
ATOM 1563 O O . LYS A 1 213 ? -25.348 3.739 -18.209 1.00 90.00 213 LYS A O 1
ATOM 1568 N N . ASP A 1 214 ? -25.526 3.253 -16.035 1.00 95.19 214 ASP A N 1
ATOM 1569 C CA . ASP A 1 214 ? -26.885 3.803 -15.879 1.00 95.19 214 ASP A CA 1
ATOM 1570 C C . ASP A 1 214 ? -26.845 5.339 -15.732 1.00 95.19 214 ASP A C 1
ATOM 1572 O O . ASP A 1 214 ? -26.368 5.812 -14.701 1.00 95.19 214 ASP A O 1
ATOM 1576 N N . PRO A 1 215 ? -27.400 6.142 -16.666 1.00 96.50 215 PRO A N 1
ATOM 1577 C CA . PRO A 1 215 ? -27.376 7.610 -16.588 1.00 96.50 215 PRO A CA 1
ATOM 1578 C C . PRO A 1 215 ? -28.090 8.220 -15.372 1.00 96.50 215 PRO A C 1
ATOM 1580 O O . PRO A 1 215 ? -27.979 9.421 -15.132 1.00 96.50 215 PRO A O 1
ATOM 1583 N N . ARG A 1 216 ? -28.850 7.422 -14.612 1.00 97.19 216 ARG A N 1
ATOM 1584 C CA . ARG A 1 216 ? -29.529 7.828 -13.368 1.00 97.19 216 ARG A CA 1
ATOM 1585 C C . ARG A 1 216 ? -28.681 7.558 -12.122 1.00 97.19 216 ARG A C 1
ATOM 1587 O O . ARG A 1 216 ? -29.042 7.998 -11.031 1.00 97.19 216 ARG A O 1
ATOM 1594 N N . SER A 1 217 ? -27.598 6.797 -12.262 1.00 96.94 217 SER A N 1
ATOM 1595 C CA . SER A 1 217 ? -26.674 6.491 -11.176 1.00 96.94 217 SER A CA 1
ATOM 1596 C C . SER A 1 217 ? -25.863 7.730 -10.791 1.00 96.94 217 SER A C 1
ATOM 1598 O O . SER A 1 217 ? -25.376 8.438 -11.676 1.00 96.94 217 SER A O 1
ATOM 1600 N N . PRO A 1 218 ? -25.613 7.975 -9.490 1.00 96.50 218 PRO A N 1
ATOM 1601 C CA . PRO A 1 218 ? -24.705 9.035 -9.064 1.00 96.50 218 PRO A CA 1
ATOM 1602 C C . PRO A 1 218 ? -23.248 8.780 -9.483 1.00 96.50 218 PRO A C 1
ATOM 1604 O O . PRO A 1 218 ? -22.436 9.683 -9.336 1.00 96.50 218 PRO A O 1
ATOM 1607 N N . TYR A 1 219 ? -22.915 7.579 -9.974 1.00 96.81 219 TYR A N 1
ATOM 1608 C CA . TYR A 1 219 ? -21.570 7.176 -10.400 1.00 96.81 219 TYR A CA 1
ATOM 1609 C C . TYR A 1 219 ? -21.392 7.143 -11.928 1.00 96.81 219 TYR A C 1
ATOM 1611 O O . TYR A 1 219 ? -20.395 6.608 -12.410 1.00 96.81 219 TYR A O 1
ATOM 1619 N N . HIS A 1 220 ? -22.352 7.664 -12.697 1.00 97.50 220 HIS A N 1
ATOM 1620 C CA . HIS A 1 220 ? -22.306 7.633 -14.157 1.00 97.50 220 HIS A CA 1
ATOM 1621 C C . HIS A 1 220 ? -21.236 8.566 -14.747 1.00 97.50 220 HIS A C 1
ATOM 1623 O O . HIS A 1 220 ? -21.168 9.749 -14.407 1.00 97.50 220 HIS A O 1
ATOM 1629 N N . TYR A 1 221 ? -20.473 8.054 -15.715 1.00 96.94 221 TYR A N 1
ATOM 1630 C CA . TYR A 1 221 ? -19.512 8.812 -16.524 1.00 96.94 221 TYR A CA 1
ATOM 1631 C C . TYR A 1 221 ? -19.644 8.411 -17.995 1.00 96.94 221 TYR A C 1
ATOM 1633 O O . TYR A 1 221 ? -19.889 7.243 -18.290 1.00 96.94 221 TYR A O 1
ATOM 1641 N N . ALA A 1 222 ? -19.447 9.349 -18.927 1.00 95.50 222 ALA A N 1
ATOM 1642 C CA . ALA A 1 222 ? -19.621 9.063 -20.353 1.00 95.50 222 ALA A CA 1
ATOM 1643 C C . ALA A 1 222 ? -18.492 8.182 -20.919 1.00 95.50 222 ALA A C 1
ATOM 1645 O O . ALA A 1 222 ? -18.688 7.473 -21.904 1.00 95.50 222 ALA A O 1
ATOM 1646 N N . THR A 1 223 ? -17.311 8.214 -20.292 1.00 95.81 223 THR A N 1
ATOM 1647 C CA . THR A 1 223 ? -16.159 7.370 -20.640 1.00 95.81 223 THR A CA 1
ATOM 1648 C C . THR A 1 223 ? -15.409 6.907 -19.390 1.00 95.81 223 THR A C 1
ATOM 1650 O O . THR A 1 223 ? -15.431 7.569 -18.348 1.00 95.81 223 THR A O 1
ATOM 1653 N N . PHE A 1 224 ? -14.661 5.809 -19.501 1.00 94.69 224 PHE A N 1
ATOM 1654 C CA . PHE A 1 224 ? -13.747 5.375 -18.443 1.00 94.69 224 PHE A CA 1
ATOM 1655 C C . PHE A 1 224 ? -12.638 6.407 -18.187 1.00 94.69 224 PHE A C 1
ATOM 1657 O O . PHE A 1 224 ? -12.213 6.576 -17.049 1.00 94.69 224 PHE A O 1
ATOM 1664 N N . ALA A 1 225 ? -12.188 7.150 -19.205 1.00 94.69 225 ALA A N 1
ATOM 1665 C CA . ALA A 1 225 ? -11.199 8.219 -19.037 1.00 94.69 225 ALA A CA 1
ATOM 1666 C C . ALA A 1 225 ? -11.705 9.352 -18.117 1.00 94.69 225 ALA A C 1
ATOM 1668 O O . ALA A 1 225 ? -10.954 9.847 -17.266 1.00 94.69 225 ALA A O 1
ATOM 1669 N N . GLU A 1 226 ? -12.986 9.719 -18.229 1.00 95.69 226 GLU A N 1
ATOM 1670 C CA . GLU A 1 226 ? -13.652 10.596 -17.260 1.00 95.69 226 GLU A CA 1
ATOM 1671 C C . GLU A 1 226 ? -13.720 9.935 -15.881 1.00 95.69 226 GLU A C 1
ATOM 1673 O O . GLU A 1 226 ? -13.247 10.523 -14.912 1.00 95.69 226 GLU A O 1
ATOM 1678 N N . ALA A 1 227 ? -14.226 8.703 -15.779 1.00 95.69 227 ALA A N 1
ATOM 1679 C CA . ALA A 1 227 ? -14.355 8.008 -14.496 1.00 95.69 227 ALA A CA 1
ATOM 1680 C C . ALA A 1 227 ? -13.005 7.907 -13.754 1.00 95.69 227 ALA A C 1
ATOM 1682 O O . ALA A 1 227 ? -12.896 8.285 -12.587 1.00 95.69 227 ALA A O 1
ATOM 1683 N N . ARG A 1 228 ? -11.939 7.513 -14.458 1.00 94.44 228 ARG A N 1
ATOM 1684 C CA . ARG A 1 228 ? -10.555 7.404 -13.970 1.00 94.44 228 ARG A CA 1
ATOM 1685 C C . ARG A 1 228 ? -10.005 8.716 -13.417 1.00 94.44 228 ARG A C 1
ATOM 1687 O O . ARG A 1 228 ? -9.314 8.710 -12.403 1.00 94.44 228 ARG A O 1
ATOM 1694 N N . SER A 1 229 ? -10.324 9.843 -14.050 1.00 94.12 229 SER A N 1
ATOM 1695 C CA . SER A 1 229 ? -9.844 11.170 -13.635 1.00 94.12 229 SER A CA 1
ATOM 1696 C C . SER A 1 229 ? -10.738 11.864 -12.597 1.00 94.12 229 SER A C 1
ATOM 1698 O O . SER A 1 229 ? -10.378 12.934 -12.089 1.00 94.12 229 SER A O 1
ATOM 1700 N N . ARG A 1 230 ? -11.904 11.289 -12.268 1.00 96.12 230 ARG A N 1
ATOM 1701 C CA . ARG A 1 230 ? -12.961 11.962 -11.495 1.00 96.12 230 ARG A CA 1
ATOM 1702 C C . ARG A 1 230 ? -13.485 11.169 -10.297 1.00 96.12 230 ARG A C 1
ATOM 1704 O O . ARG A 1 230 ? -13.559 11.735 -9.207 1.00 96.12 230 ARG A O 1
ATOM 1711 N N . PHE A 1 231 ? -13.760 9.874 -10.449 1.00 97.06 231 PHE A N 1
ATOM 1712 C CA . PHE A 1 231 ? -14.483 9.049 -9.471 1.00 97.06 231 PHE A CA 1
ATOM 1713 C C . PHE A 1 231 ? -13.891 9.099 -8.055 1.00 97.06 231 PHE A C 1
ATOM 1715 O O . PHE A 1 231 ? -14.603 9.369 -7.085 1.00 97.06 231 PHE A O 1
ATOM 1722 N N . VAL A 1 232 ? -12.574 8.896 -7.921 1.00 95.06 232 VAL A N 1
ATOM 1723 C CA . VAL A 1 232 ? -11.901 8.882 -6.608 1.00 95.06 232 VAL A CA 1
ATOM 1724 C C . VAL A 1 232 ? -11.984 10.247 -5.915 1.00 95.06 232 VAL A C 1
ATOM 1726 O O . VAL A 1 232 ? -12.073 10.302 -4.694 1.00 95.06 232 VAL A O 1
ATOM 1729 N N . ARG A 1 233 ? -11.988 11.350 -6.673 1.00 94.69 233 ARG A N 1
ATOM 1730 C CA . ARG A 1 233 ? -12.117 12.714 -6.133 1.00 94.69 233 ARG A CA 1
ATOM 1731 C C . ARG A 1 233 ? -13.566 13.062 -5.779 1.00 94.69 233 ARG A C 1
ATOM 1733 O O . ARG A 1 233 ? -13.790 13.792 -4.820 1.00 94.69 233 ARG A O 1
ATOM 1740 N N . GLU A 1 234 ? -14.525 12.587 -6.569 1.00 96.38 234 GLU A N 1
ATOM 1741 C CA . GLU A 1 234 ? -15.938 12.982 -6.478 1.00 96.38 234 GLU A CA 1
ATOM 1742 C C . GLU A 1 234 ? -16.745 12.126 -5.490 1.00 96.38 234 GLU A C 1
ATOM 1744 O O . GLU A 1 234 ? -17.681 12.636 -4.874 1.00 96.38 234 GLU A O 1
ATOM 1749 N N . HIS A 1 235 ? -16.371 10.858 -5.283 1.00 96.38 235 HIS A N 1
ATOM 1750 C CA . HIS A 1 235 ? -17.172 9.917 -4.488 1.00 96.38 235 HIS A CA 1
ATOM 1751 C C . HIS A 1 235 ? -16.429 9.261 -3.317 1.00 96.38 235 HIS A C 1
ATOM 1753 O O . HIS A 1 235 ? -17.043 8.994 -2.278 1.00 96.38 235 HIS A O 1
ATOM 1759 N N . VAL A 1 236 ? -15.129 8.981 -3.451 1.00 96.31 236 VAL A N 1
ATOM 1760 C CA . VAL A 1 236 ? -14.371 8.282 -2.402 1.00 96.31 236 VAL A CA 1
ATOM 1761 C C . VAL A 1 236 ? -13.961 9.272 -1.314 1.00 96.31 236 VAL A C 1
ATOM 1763 O O . VAL A 1 236 ? -13.308 10.282 -1.567 1.00 96.31 236 VAL A O 1
ATOM 1766 N N . LYS A 1 237 ? -14.321 8.977 -0.064 1.00 95.88 237 LYS A N 1
ATOM 1767 C CA . LYS A 1 237 ? -13.964 9.831 1.073 1.00 95.88 237 LYS A CA 1
ATOM 1768 C C . LYS A 1 237 ? -12.492 9.594 1.420 1.00 95.88 237 LYS A C 1
ATOM 1770 O O . LYS A 1 237 ? -12.116 8.435 1.615 1.00 95.88 237 LYS A O 1
ATOM 1775 N N . PRO A 1 238 ? -11.659 10.636 1.570 1.00 95.06 238 PRO A N 1
ATOM 1776 C CA . PRO A 1 238 ? -10.246 10.486 1.914 1.00 95.06 238 PRO A CA 1
ATOM 1777 C C . PRO A 1 238 ? -10.058 10.208 3.418 1.00 95.06 238 PRO A C 1
ATOM 1779 O O . PRO A 1 238 ? -9.357 10.935 4.114 1.00 95.06 238 PRO A O 1
ATOM 1782 N N . CYS A 1 239 ? -10.751 9.196 3.943 1.00 93.00 239 CYS A N 1
ATOM 1783 C CA . CYS A 1 239 ? -10.731 8.794 5.347 1.00 93.00 239 CYS A CA 1
ATOM 1784 C C . CYS A 1 239 ? -9.462 8.004 5.675 1.00 93.00 239 CYS A C 1
ATOM 1786 O O . CYS A 1 239 ? -9.247 6.946 5.084 1.00 93.00 239 CYS A O 1
ATOM 1788 N N . GLY A 1 240 ? -8.700 8.425 6.683 1.00 88.69 240 GLY A N 1
ATOM 1789 C CA . GLY A 1 240 ? -7.621 7.606 7.225 1.00 88.69 240 GLY A CA 1
ATOM 1790 C C . GLY A 1 240 ? -6.385 8.396 7.657 1.00 88.69 240 GLY A C 1
ATOM 1791 O O . GLY A 1 240 ? -6.473 9.603 7.871 1.00 88.69 240 GLY A O 1
ATOM 1792 N N . PRO A 1 241 ? -5.237 7.720 7.813 1.00 97.88 241 PRO A N 1
ATOM 1793 C CA . PRO A 1 241 ? -5.014 6.301 7.530 1.00 97.88 241 PRO A CA 1
ATOM 1794 C C . PRO A 1 241 ? -5.769 5.390 8.514 1.00 97.88 241 PRO A C 1
ATOM 1796 O O . PRO A 1 241 ? -6.281 5.846 9.537 1.00 97.88 241 PRO A O 1
ATOM 1799 N N . THR A 1 242 ? -5.867 4.094 8.231 1.00 98.75 242 THR A N 1
ATOM 1800 C CA . THR A 1 242 ? -6.437 3.138 9.201 1.00 98.75 242 THR A CA 1
ATOM 1801 C C . THR A 1 242 ? -5.560 3.072 10.457 1.00 98.75 242 THR A C 1
ATOM 1803 O O . THR A 1 242 ? -6.064 3.197 11.570 1.00 98.75 242 THR A O 1
ATOM 1806 N N . PHE A 1 243 ? -4.245 2.972 10.274 1.00 98.75 243 PHE A N 1
ATOM 1807 C CA . PHE A 1 243 ? -3.238 2.964 11.331 1.00 98.75 243 PHE A CA 1
ATOM 1808 C C . PHE A 1 243 ? -2.235 4.095 11.118 1.00 98.75 243 PHE A C 1
ATOM 1810 O O . PHE A 1 243 ? -1.664 4.223 10.033 1.00 98.75 243 PHE A O 1
ATOM 1817 N N . TYR A 1 244 ? -2.000 4.888 12.162 1.00 98.50 244 TYR A N 1
ATOM 1818 C CA . TYR A 1 244 ? -0.983 5.935 12.185 1.00 98.50 244 TYR A CA 1
ATOM 1819 C C . TYR A 1 244 ? 0.031 5.673 13.294 1.00 98.50 244 TYR A C 1
ATOM 1821 O O . TYR A 1 244 ? -0.352 5.540 14.456 1.00 98.50 244 TYR A O 1
ATOM 1829 N N . VAL A 1 245 ? 1.313 5.593 12.942 1.00 97.75 245 VAL A N 1
ATOM 1830 C CA . VAL A 1 245 ? 2.412 5.299 13.872 1.00 97.75 245 VAL A CA 1
ATOM 1831 C C . VAL A 1 245 ? 3.361 6.492 13.960 1.00 97.75 245 VAL A C 1
ATOM 1833 O O . VAL A 1 245 ? 3.853 6.982 12.941 1.00 97.75 245 VAL A O 1
ATOM 1836 N N . THR A 1 246 ? 3.623 6.949 15.189 1.00 95.94 246 THR A N 1
ATOM 1837 C CA . THR A 1 246 ? 4.545 8.070 15.479 1.00 95.94 246 THR A CA 1
ATOM 1838 C C . THR A 1 246 ? 5.683 7.714 16.441 1.00 95.94 246 THR A C 1
ATOM 1840 O O . THR A 1 246 ? 6.502 8.574 16.769 1.00 95.94 246 THR A O 1
ATOM 1843 N N . GLY A 1 247 ? 5.773 6.452 16.874 1.00 93.50 247 GLY A N 1
ATOM 1844 C CA . GLY A 1 247 ? 6.813 5.979 17.784 1.00 93.50 247 GLY A CA 1
ATOM 1845 C C . GLY A 1 247 ? 7.154 4.495 17.618 1.00 93.50 247 GLY A C 1
ATOM 1846 O O . GLY A 1 247 ? 6.578 3.808 16.774 1.00 93.50 247 GLY A O 1
ATOM 1847 N N . PRO A 1 248 ? 8.136 3.996 18.387 1.00 94.62 248 PRO A N 1
ATOM 1848 C CA . PRO A 1 248 ? 8.717 2.671 18.195 1.00 94.62 248 PRO A CA 1
ATOM 1849 C C . PRO A 1 248 ? 7.885 1.537 18.807 1.00 94.62 248 PRO A C 1
ATOM 1851 O O . PRO A 1 248 ? 6.972 1.776 19.594 1.00 94.62 248 PRO A O 1
ATOM 1854 N N . ASN A 1 249 ? 8.283 0.290 18.543 1.00 95.38 249 ASN A N 1
ATOM 1855 C CA . ASN A 1 249 ? 7.754 -0.919 19.195 1.00 95.38 249 ASN A CA 1
ATOM 1856 C C . ASN A 1 249 ? 6.237 -1.114 19.003 1.00 95.38 249 ASN A C 1
ATOM 1858 O O . ASN A 1 249 ? 5.529 -1.462 19.950 1.00 95.38 249 ASN A O 1
ATOM 1862 N N . VAL A 1 250 ? 5.733 -0.860 17.795 1.00 97.19 250 VAL A N 1
ATOM 1863 C CA . VAL A 1 250 ? 4.335 -1.129 17.431 1.00 97.19 250 VAL A CA 1
ATOM 1864 C C . VAL A 1 250 ? 4.212 -2.509 16.789 1.00 97.19 250 VAL A C 1
ATOM 1866 O O . VAL A 1 250 ? 5.049 -2.887 15.967 1.00 97.19 250 VAL A O 1
ATOM 1869 N N . VAL A 1 251 ? 3.155 -3.247 17.143 1.00 98.06 251 VAL A N 1
ATOM 1870 C CA . VAL A 1 251 ? 2.825 -4.548 16.537 1.00 98.06 251 VAL A CA 1
ATOM 1871 C C . VAL A 1 251 ? 1.397 -4.547 15.990 1.00 98.06 251 VAL A C 1
ATOM 1873 O O . VAL A 1 251 ? 0.446 -4.351 16.748 1.00 98.06 251 VAL A O 1
ATOM 1876 N N . ILE A 1 252 ? 1.235 -4.794 14.691 1.00 98.44 252 ILE A N 1
ATOM 1877 C CA . ILE A 1 252 ? -0.068 -4.903 14.019 1.00 98.44 252 ILE A CA 1
ATOM 1878 C C . ILE A 1 252 ? -0.136 -6.266 13.327 1.00 98.44 252 ILE A C 1
ATOM 1880 O O . ILE A 1 252 ? 0.656 -6.534 12.428 1.00 98.44 252 ILE A O 1
ATOM 1884 N N . GLU A 1 253 ? -1.058 -7.133 13.747 1.00 97.25 253 GLU A N 1
ATOM 1885 C CA . GLU A 1 253 ? -1.126 -8.519 13.255 1.00 97.25 253 GLU A CA 1
ATOM 1886 C C . GLU A 1 253 ? -2.553 -9.003 12.981 1.00 97.25 253 GLU A C 1
ATOM 1888 O O . GLU A 1 253 ? -3.499 -8.548 13.621 1.00 97.25 253 GLU A O 1
ATOM 1893 N N . ASP A 1 254 ? -2.717 -9.981 12.086 1.00 95.06 254 ASP A N 1
ATOM 1894 C CA . ASP A 1 254 ? -4.011 -10.633 11.811 1.00 95.06 254 ASP A CA 1
ATOM 1895 C C . ASP A 1 254 ? -5.119 -9.617 11.478 1.00 95.06 254 ASP A C 1
ATOM 1897 O O . ASP A 1 254 ? -6.209 -9.633 12.061 1.00 95.06 254 ASP A O 1
ATOM 1901 N N . ILE A 1 255 ? -4.811 -8.680 10.578 1.00 94.44 255 ILE A N 1
ATOM 1902 C CA . ILE A 1 255 ? -5.745 -7.633 10.157 1.00 94.44 255 ILE A CA 1
ATOM 1903 C C . ILE A 1 255 ? -6.244 -7.920 8.748 1.00 94.44 255 ILE A C 1
ATOM 1905 O O . ILE A 1 255 ? -5.460 -8.082 7.815 1.00 94.44 255 ILE A O 1
ATOM 1909 N N . VAL A 1 256 ? -7.559 -7.884 8.579 1.00 91.69 256 VAL A N 1
ATOM 1910 C CA . VAL A 1 256 ? -8.200 -7.781 7.267 1.00 91.69 256 VAL A CA 1
ATOM 1911 C C . VAL A 1 256 ? -8.803 -6.383 7.161 1.00 91.69 256 VAL A C 1
ATOM 1913 O O . VAL A 1 256 ? -9.532 -5.980 8.069 1.00 91.69 256 VAL A O 1
ATOM 1916 N N . CYS A 1 257 ? -8.502 -5.626 6.104 1.00 92.00 257 CYS A N 1
ATOM 1917 C CA . CYS A 1 257 ? -9.042 -4.275 5.927 1.00 92.00 257 CYS A CA 1
ATOM 1918 C C . CYS A 1 257 ? -9.539 -4.010 4.502 1.00 92.00 257 CYS A C 1
ATOM 1920 O O . CYS A 1 257 ? -8.756 -4.006 3.550 1.00 92.00 257 CYS A O 1
ATOM 1922 N N . ASP A 1 258 ? -10.836 -3.711 4.398 1.00 89.12 258 ASP A N 1
ATOM 1923 C CA . ASP A 1 258 ? -11.561 -3.531 3.143 1.00 89.12 258 ASP A CA 1
ATOM 1924 C C . ASP A 1 258 ? -12.035 -2.079 2.947 1.00 89.12 258 ASP A C 1
ATOM 1926 O O . ASP A 1 258 ? -12.590 -1.431 3.845 1.00 89.12 258 ASP A O 1
ATOM 1930 N N . ARG A 1 259 ? -11.887 -1.597 1.708 1.00 90.25 259 ARG A N 1
ATOM 1931 C CA . ARG A 1 259 ? -12.241 -0.254 1.216 1.00 90.25 259 ARG A CA 1
ATOM 1932 C C . ARG A 1 259 ? -11.540 0.905 1.937 1.00 90.25 259 ARG A C 1
ATOM 1934 O O . ARG A 1 259 ? -12.054 2.026 1.933 1.00 90.25 259 ARG A O 1
ATOM 1941 N N . TYR A 1 260 ? -10.370 0.676 2.530 1.00 94.44 260 TYR A N 1
ATOM 1942 C CA . TYR A 1 260 ? -9.566 1.768 3.087 1.00 94.44 260 TYR A CA 1
ATOM 1943 C C . TYR A 1 260 ? -9.173 2.773 1.993 1.00 94.44 260 TYR A C 1
ATOM 1945 O O . TYR A 1 260 ? -8.990 2.406 0.830 1.00 94.44 260 TYR A O 1
ATOM 1953 N N . TYR A 1 261 ? -9.017 4.049 2.359 1.00 96.25 261 TYR A N 1
ATOM 1954 C CA . TYR A 1 261 ? -8.375 5.023 1.473 1.00 96.25 261 TYR A CA 1
ATOM 1955 C C . TYR A 1 261 ? -6.859 4.834 1.555 1.00 96.25 261 TYR A C 1
ATOM 1957 O O . TYR A 1 261 ? -6.273 4.273 0.637 1.00 96.25 261 TYR A O 1
ATOM 1965 N N . ASP A 1 262 ? -6.276 5.143 2.717 1.00 97.00 262 ASP A N 1
ATOM 1966 C CA . ASP A 1 262 ? -4.919 4.750 3.109 1.00 97.00 262 ASP A CA 1
ATOM 1967 C C . ASP A 1 262 ? -4.983 3.787 4.306 1.00 97.00 262 ASP A C 1
ATOM 1969 O O . ASP A 1 262 ? -5.748 4.012 5.253 1.00 97.00 262 ASP A O 1
ATOM 1973 N N . PHE A 1 263 ? -4.206 2.703 4.279 1.00 98.19 263 PHE A N 1
ATOM 1974 C CA . PHE A 1 263 ? -4.227 1.694 5.338 1.00 98.19 263 PHE A CA 1
ATOM 1975 C C . PHE A 1 263 ? -3.247 2.029 6.466 1.00 98.19 263 PHE A C 1
ATOM 1977 O O . PHE A 1 263 ? -3.687 2.395 7.553 1.00 98.19 263 PHE A O 1
ATOM 1984 N N . PHE A 1 264 ? -1.941 1.957 6.229 1.00 98.50 264 PHE A N 1
ATOM 1985 C CA . PHE A 1 264 ? -0.913 2.150 7.252 1.00 98.50 264 PHE A CA 1
ATOM 1986 C C . PHE A 1 264 ? 0.016 3.310 6.886 1.00 98.50 264 PHE A C 1
ATOM 1988 O O . PHE A 1 264 ? 0.574 3.336 5.790 1.00 98.50 264 PHE A O 1
ATOM 1995 N N . VAL A 1 265 ? 0.225 4.242 7.819 1.00 98.25 265 VAL A N 1
ATOM 1996 C CA . VAL A 1 265 ? 1.237 5.303 7.716 1.00 98.25 265 VAL A CA 1
ATOM 1997 C C . VAL A 1 265 ? 2.060 5.347 9.000 1.00 98.25 265 VAL A C 1
ATOM 1999 O O . VAL A 1 265 ? 1.556 5.688 10.068 1.00 98.25 265 VAL A O 1
ATOM 2002 N N . GLN A 1 266 ? 3.353 5.069 8.892 1.00 96.81 266 GLN A N 1
ATOM 2003 C CA . GLN A 1 266 ? 4.341 5.389 9.911 1.00 96.81 266 GLN A CA 1
ATOM 2004 C C . GLN A 1 266 ? 4.981 6.732 9.564 1.00 96.81 266 GLN A C 1
ATOM 2006 O O . GLN A 1 266 ? 5.887 6.789 8.733 1.00 96.81 266 GLN A O 1
ATOM 2011 N N . ALA A 1 267 ? 4.509 7.810 10.195 1.00 95.06 267 ALA A N 1
ATOM 2012 C CA . ALA A 1 267 ? 5.136 9.127 10.077 1.00 95.06 267 ALA A CA 1
ATOM 2013 C C . ALA A 1 267 ? 6.540 9.116 10.693 1.00 95.06 267 ALA A C 1
ATOM 2015 O O . ALA A 1 267 ? 7.484 9.653 10.119 1.00 95.06 267 ALA A O 1
ATOM 2016 N N . ARG A 1 268 ? 6.686 8.441 11.839 1.00 90.44 268 ARG A N 1
ATOM 2017 C CA . ARG A 1 268 ? 7.976 8.152 12.468 1.00 90.44 268 ARG A CA 1
ATOM 2018 C C . ARG A 1 268 ? 7.876 6.864 13.277 1.00 90.44 268 ARG A C 1
ATOM 2020 O O . ARG A 1 268 ? 6.865 6.631 13.931 1.00 90.44 268 ARG A O 1
ATOM 2027 N N . GLY A 1 269 ? 8.907 6.028 13.258 1.00 86.75 269 GLY A N 1
ATOM 2028 C CA . GLY A 1 269 ? 8.929 4.797 14.052 1.00 86.75 269 GLY A CA 1
ATOM 2029 C C . GLY A 1 269 ? 10.290 4.110 14.068 1.00 86.75 269 GLY A C 1
ATOM 2030 O O . GLY A 1 269 ? 11.269 4.650 13.552 1.00 86.75 269 GLY A O 1
ATOM 2031 N N . ALA A 1 270 ? 10.333 2.948 14.719 1.00 88.19 270 ALA A N 1
ATOM 2032 C CA . ALA A 1 270 ? 11.484 2.050 14.825 1.00 88.19 270 ALA A CA 1
ATOM 2033 C C . ALA A 1 270 ? 11.034 0.715 15.446 1.00 88.19 270 ALA A C 1
ATOM 2035 O O . ALA A 1 270 ? 10.211 0.710 16.365 1.00 88.19 270 ALA A O 1
ATOM 2036 N N . ARG A 1 271 ? 11.577 -0.420 14.985 1.00 90.44 271 ARG A N 1
ATOM 2037 C CA . ARG A 1 271 ? 11.195 -1.768 15.461 1.00 90.44 271 ARG A CA 1
ATOM 2038 C C . ARG A 1 271 ? 9.682 -2.027 15.380 1.00 90.44 271 ARG A C 1
ATOM 2040 O O . ARG A 1 271 ? 9.085 -2.573 16.308 1.00 90.44 271 ARG A O 1
ATOM 2047 N N . THR A 1 272 ? 9.066 -1.602 14.280 1.00 94.00 272 THR A N 1
ATOM 2048 C CA . THR A 1 272 ? 7.655 -1.867 13.978 1.00 94.00 272 THR A CA 1
ATOM 2049 C C . THR A 1 272 ? 7.515 -3.233 13.307 1.00 94.00 272 THR A C 1
ATOM 2051 O O . THR A 1 272 ? 8.294 -3.562 12.408 1.00 94.00 272 THR A O 1
ATOM 2054 N N . TYR A 1 273 ? 6.527 -4.018 13.736 1.00 96.31 273 TYR A N 1
ATOM 2055 C CA . TYR A 1 273 ? 6.208 -5.340 13.194 1.00 96.31 273 TYR A CA 1
ATOM 2056 C C . TYR A 1 273 ? 4.781 -5.325 12.649 1.00 96.31 273 TYR A C 1
ATOM 2058 O O . TYR A 1 273 ? 3.832 -5.084 13.396 1.00 96.31 273 TYR A O 1
ATOM 2066 N N . VAL A 1 274 ? 4.629 -5.575 11.352 1.00 98.06 274 VAL A N 1
ATOM 2067 C CA . VAL A 1 274 ? 3.326 -5.642 10.684 1.00 98.06 274 VAL A CA 1
ATOM 2068 C C . VAL A 1 274 ? 3.241 -6.959 9.925 1.00 98.06 274 VAL A C 1
ATOM 2070 O O . VAL A 1 274 ? 4.081 -7.217 9.067 1.00 98.06 274 VAL A O 1
ATOM 2073 N N . ASP A 1 275 ? 2.290 -7.829 10.262 1.00 98.06 275 ASP A N 1
ATOM 2074 C CA . ASP A 1 275 ? 2.340 -9.219 9.797 1.00 98.06 275 ASP A CA 1
ATOM 2075 C C . ASP A 1 275 ? 0.963 -9.889 9.660 1.00 98.06 275 ASP A C 1
ATOM 2077 O O . ASP A 1 275 ? 0.068 -9.650 10.465 1.00 98.06 275 ASP A O 1
ATOM 2081 N N . ARG A 1 276 ? 0.795 -10.762 8.656 1.00 95.69 276 ARG A N 1
ATOM 2082 C CA . ARG A 1 276 ? -0.479 -11.455 8.349 1.00 95.69 276 ARG A CA 1
ATOM 2083 C C . ARG A 1 276 ? -1.610 -10.451 8.087 1.00 95.69 276 ARG A C 1
ATOM 2085 O O . ARG A 1 276 ? -2.596 -10.389 8.824 1.00 95.69 276 ARG A O 1
ATOM 2092 N N . ILE A 1 277 ? -1.435 -9.633 7.048 1.00 95.00 277 ILE A N 1
ATOM 2093 C CA . ILE A 1 277 ? -2.372 -8.561 6.682 1.00 95.00 277 ILE A CA 1
ATOM 2094 C C . ILE A 1 277 ? -3.007 -8.851 5.320 1.00 95.00 277 ILE A C 1
ATOM 2096 O O . ILE A 1 277 ? -2.289 -8.997 4.332 1.00 95.00 277 ILE A O 1
ATOM 2100 N N . SER A 1 278 ? -4.338 -8.844 5.245 1.00 91.94 278 SER A N 1
ATOM 2101 C CA . SER A 1 278 ? -5.090 -8.937 3.983 1.00 91.94 278 SER A CA 1
ATOM 2102 C C . SER A 1 278 ? -5.776 -7.607 3.673 1.00 91.94 278 SER A C 1
ATOM 2104 O O . SER A 1 278 ? -6.469 -7.056 4.529 1.00 91.94 278 SER A O 1
ATOM 2106 N N . LEU A 1 279 ? -5.577 -7.076 2.466 1.00 91.19 279 LEU A N 1
ATOM 2107 C CA . LEU A 1 279 ? -5.916 -5.694 2.123 1.00 91.19 279 LEU A CA 1
ATOM 2108 C C . LEU A 1 279 ? -6.686 -5.549 0.810 1.00 91.19 279 LEU A C 1
ATOM 2110 O O . LEU A 1 279 ? -6.342 -6.147 -0.209 1.00 91.19 279 LEU A O 1
ATOM 2114 N N . TYR A 1 280 ? -7.643 -4.624 0.830 1.00 86.31 280 TYR A N 1
ATOM 2115 C CA . TYR A 1 280 ? -8.339 -4.109 -0.341 1.00 86.31 280 TYR A CA 1
ATOM 2116 C C . TYR A 1 280 ? -8.707 -2.630 -0.141 1.00 86.31 280 TYR A C 1
ATOM 2118 O O . TYR A 1 280 ? -9.417 -2.292 0.804 1.00 86.31 280 TYR A O 1
ATOM 2126 N N . GLY A 1 281 ? -8.258 -1.726 -1.017 1.00 90.12 281 GLY A N 1
ATOM 2127 C CA . GLY A 1 281 ? -8.499 -0.286 -0.859 1.00 90.12 281 GLY A CA 1
ATOM 2128 C C . GLY A 1 281 ? -8.170 0.547 -2.098 1.00 90.12 281 GLY A C 1
ATOM 2129 O O . GLY A 1 281 ? -7.837 0.003 -3.148 1.00 90.12 281 GLY A O 1
ATOM 2130 N N . TYR A 1 282 ? -8.291 1.874 -1.978 1.00 93.56 282 TYR A N 1
ATOM 2131 C CA . TYR A 1 282 ? -8.182 2.804 -3.116 1.00 93.56 282 TYR A CA 1
ATOM 2132 C C . TYR A 1 282 ? -6.774 3.381 -3.325 1.00 93.56 282 TYR A C 1
ATOM 2134 O O . TYR A 1 282 ? -6.356 3.551 -4.469 1.00 93.56 282 TYR A O 1
ATOM 2142 N N . ARG A 1 283 ? -6.049 3.734 -2.253 1.00 94.19 283 ARG A N 1
ATOM 2143 C CA . ARG A 1 283 ? -4.727 4.385 -2.325 1.00 94.19 283 ARG A CA 1
ATOM 2144 C C . ARG A 1 283 ? -3.654 3.493 -1.694 1.00 94.19 283 ARG A C 1
ATOM 2146 O O . ARG A 1 283 ? -3.371 2.425 -2.231 1.00 94.19 283 ARG A O 1
ATOM 2153 N N . ARG A 1 284 ? -3.018 3.919 -0.600 1.00 95.94 284 ARG A N 1
ATOM 2154 C CA . ARG A 1 284 ? -1.730 3.365 -0.157 1.00 95.94 284 ARG A CA 1
ATOM 2155 C C . ARG A 1 284 ? -1.920 2.266 0.884 1.00 95.94 284 ARG A C 1
ATOM 2157 O O . ARG A 1 284 ? -2.622 2.467 1.876 1.00 95.94 284 ARG A O 1
ATOM 2164 N N . GLY A 1 285 ? -1.282 1.118 0.665 1.00 97.25 285 GLY A N 1
ATOM 2165 C CA . GLY A 1 285 ? -1.223 0.011 1.620 1.00 97.25 285 GLY A CA 1
ATOM 2166 C C . GLY A 1 285 ? -0.351 0.375 2.820 1.00 97.25 285 GLY A C 1
ATOM 2167 O O . GLY A 1 285 ? -0.862 0.687 3.893 1.00 97.25 285 GLY A O 1
ATOM 2168 N N . PHE A 1 286 ? 0.968 0.390 2.634 1.00 98.12 286 PHE A N 1
ATOM 2169 C CA . PHE A 1 286 ? 1.926 0.694 3.699 1.00 98.12 286 PHE A CA 1
ATOM 2170 C C . PHE A 1 286 ? 2.817 1.867 3.312 1.00 98.12 286 PHE A C 1
ATOM 2172 O O . PHE A 1 286 ? 3.524 1.815 2.309 1.00 98.12 286 PHE A O 1
ATOM 2179 N N . VAL A 1 287 ? 2.810 2.915 4.127 1.00 97.69 287 VAL A N 1
ATOM 2180 C CA . VAL A 1 287 ? 3.659 4.094 3.964 1.00 97.69 287 VAL A CA 1
ATOM 2181 C C . VAL A 1 287 ? 4.585 4.200 5.166 1.00 97.69 287 VAL A C 1
ATOM 2183 O O . VAL A 1 287 ? 4.133 4.391 6.291 1.00 97.69 287 VAL A O 1
ATOM 2186 N N . PHE A 1 288 ? 5.886 4.118 4.933 1.00 96.06 288 PHE A N 1
ATOM 2187 C CA . PHE A 1 288 ? 6.911 4.420 5.926 1.00 96.06 288 PHE A CA 1
ATOM 2188 C C . PHE A 1 288 ? 7.527 5.764 5.543 1.00 96.06 288 PHE A C 1
ATOM 2190 O O . PHE A 1 288 ? 8.370 5.818 4.652 1.00 96.06 288 PHE A O 1
ATOM 2197 N N . VAL A 1 289 ? 7.067 6.855 6.159 1.00 95.06 289 VAL A N 1
ATOM 2198 C CA . VAL A 1 289 ? 7.596 8.204 5.905 1.00 95.06 289 VAL A CA 1
ATOM 2199 C C . VAL A 1 289 ? 9.034 8.266 6.410 1.00 95.06 289 VAL A C 1
ATOM 2201 O O . VAL A 1 289 ? 9.957 8.434 5.618 1.00 95.06 289 VAL A O 1
ATOM 2204 N N . GLU A 1 290 ? 9.226 8.036 7.709 1.00 90.75 290 GLU A N 1
ATOM 2205 C CA . GLU A 1 290 ? 10.535 7.986 8.350 1.00 90.75 290 GLU A CA 1
ATOM 2206 C C . GLU A 1 290 ? 10.630 6.795 9.313 1.00 90.75 290 GLU A C 1
ATOM 2208 O O . GLU A 1 290 ? 9.723 6.513 10.107 1.00 90.75 290 GLU A O 1
ATOM 2213 N N . CYS A 1 291 ? 11.767 6.105 9.288 1.00 89.06 291 CYS A N 1
ATOM 2214 C CA . CYS A 1 291 ? 12.125 5.122 10.296 1.00 89.06 291 CYS A CA 1
ATOM 2215 C C . CYS A 1 291 ? 13.583 5.255 10.733 1.00 89.06 291 CYS A C 1
ATOM 2217 O O . CYS A 1 291 ? 14.481 5.355 9.899 1.00 89.06 291 CYS A O 1
ATOM 2219 N N . LEU A 1 292 ? 13.784 5.229 12.051 1.00 83.31 292 LEU A N 1
ATOM 2220 C CA . LEU A 1 292 ? 15.073 5.417 12.723 1.00 83.31 292 LEU A CA 1
ATOM 2221 C C . LEU A 1 292 ? 15.817 4.100 13.019 1.00 83.31 292 LEU A C 1
ATOM 2223 O O . LEU A 1 292 ? 16.854 4.134 13.665 1.00 83.31 292 LEU A O 1
ATOM 2227 N N . ASP A 1 293 ? 15.232 2.960 12.647 1.00 85.00 293 ASP A N 1
ATOM 2228 C CA . ASP A 1 293 ? 15.730 1.596 12.894 1.00 85.00 293 ASP A CA 1
ATOM 2229 C C . ASP A 1 293 ? 15.071 0.661 11.848 1.00 85.00 293 ASP A C 1
ATOM 2231 O O . ASP A 1 293 ? 14.429 1.115 10.894 1.00 85.00 293 ASP A O 1
ATOM 2235 N N . VAL A 1 294 ? 15.147 -0.654 12.031 1.00 88.31 294 VAL A N 1
ATOM 2236 C CA . VAL A 1 294 ? 14.570 -1.663 11.139 1.00 88.31 294 VAL A CA 1
ATOM 2237 C C . VAL A 1 294 ? 13.055 -1.819 11.337 1.00 88.31 294 VAL A C 1
ATOM 2239 O O . VAL A 1 294 ? 12.585 -2.140 12.433 1.00 88.31 294 VAL A O 1
ATOM 2242 N N . ASN A 1 295 ? 12.285 -1.700 10.249 1.00 91.81 295 ASN A N 1
ATOM 2243 C CA . ASN A 1 295 ? 10.892 -2.175 10.179 1.00 91.81 295 ASN A CA 1
ATOM 2244 C C . ASN A 1 295 ? 10.805 -3.613 9.656 1.00 91.81 295 ASN A C 1
ATOM 2246 O O . ASN A 1 295 ? 11.618 -4.028 8.824 1.00 91.81 295 ASN A O 1
ATOM 2250 N N . ARG A 1 296 ? 9.764 -4.343 10.068 1.00 96.44 296 ARG A N 1
ATOM 2251 C CA . ARG A 1 296 ? 9.386 -5.639 9.491 1.00 96.44 296 ARG A CA 1
ATOM 2252 C C . ARG A 1 296 ? 7.951 -5.620 8.979 1.00 96.44 296 ARG A C 1
ATOM 2254 O O . ARG A 1 296 ? 7.042 -5.214 9.699 1.00 96.44 296 ARG A O 1
ATOM 2261 N N . LEU A 1 297 ? 7.781 -6.089 7.747 1.00 98.12 297 LEU A N 1
ATOM 2262 C CA . LEU A 1 297 ? 6.493 -6.291 7.087 1.00 98.12 297 LEU A CA 1
ATOM 2263 C C . LEU A 1 297 ? 6.472 -7.707 6.512 1.00 98.12 297 LEU A C 1
ATOM 2265 O O . LEU A 1 297 ? 7.357 -8.040 5.722 1.00 98.12 297 LEU A O 1
ATOM 2269 N N . SER A 1 298 ? 5.502 -8.540 6.879 1.00 98.25 298 SER A N 1
ATOM 2270 C CA . SER A 1 298 ? 5.450 -9.903 6.345 1.00 98.25 298 SER A CA 1
ATOM 2271 C C . SER A 1 298 ? 4.055 -10.469 6.129 1.00 98.25 298 SER A C 1
ATOM 2273 O O . SER A 1 298 ? 3.088 -10.023 6.740 1.00 98.25 298 SER A O 1
ATOM 2275 N N . ARG A 1 299 ? 3.952 -11.468 5.242 1.00 97.38 299 ARG A N 1
ATOM 2276 C CA . ARG A 1 299 ? 2.699 -12.186 4.941 1.00 97.38 299 ARG A CA 1
ATOM 2277 C C . ARG A 1 299 ? 1.571 -11.211 4.600 1.00 97.38 299 ARG A C 1
ATOM 2279 O O . ARG A 1 299 ? 0.534 -11.160 5.266 1.00 97.38 299 ARG A O 1
ATOM 2286 N N . VAL A 1 300 ? 1.834 -10.374 3.601 1.00 96.75 300 VAL A N 1
ATOM 2287 C CA . VAL A 1 300 ? 0.912 -9.341 3.119 1.00 96.75 300 VAL A CA 1
ATOM 2288 C C . VAL A 1 300 ? 0.207 -9.842 1.874 1.00 96.75 300 VAL A C 1
ATOM 2290 O O . VAL A 1 300 ? 0.859 -10.259 0.921 1.00 96.75 300 VAL A O 1
ATOM 2293 N N . HIS A 1 301 ? -1.116 -9.733 1.862 1.00 91.56 301 HIS A N 1
ATOM 2294 C CA . HIS A 1 301 ? -1.960 -10.128 0.745 1.00 91.56 301 HIS A CA 1
ATOM 2295 C C . HIS A 1 301 ? -2.877 -8.962 0.354 1.00 91.56 301 HIS A C 1
ATOM 2297 O O . HIS A 1 301 ? -4.007 -8.848 0.830 1.00 91.56 301 HIS A O 1
ATOM 2303 N N . LEU A 1 302 ? -2.378 -8.051 -0.485 1.00 90.62 302 LEU A N 1
ATOM 2304 C CA . LEU A 1 302 ? -3.193 -6.981 -1.063 1.00 90.62 302 LEU A CA 1
ATOM 2305 C C . LEU A 1 302 ? -3.810 -7.516 -2.353 1.00 90.62 302 LEU A C 1
ATOM 2307 O O . LEU A 1 302 ? -3.152 -7.551 -3.393 1.00 90.62 302 LEU A O 1
ATOM 2311 N N . VAL A 1 303 ? -5.062 -7.968 -2.270 1.00 79.25 303 VAL A N 1
ATOM 2312 C CA . VAL A 1 303 ? -5.783 -8.543 -3.409 1.00 79.25 303 VAL A CA 1
ATOM 2313 C C . VAL A 1 303 ? -7.165 -7.911 -3.522 1.00 79.25 303 VAL A C 1
ATOM 2315 O O . VAL A 1 303 ? -8.085 -8.294 -2.801 1.00 79.25 303 VAL A O 1
ATOM 2318 N N . PRO A 1 304 ? -7.355 -6.975 -4.464 1.00 60.69 304 PRO A N 1
ATOM 2319 C CA . PRO A 1 304 ? -8.628 -6.302 -4.654 1.00 60.69 304 PRO A CA 1
ATOM 2320 C C . PRO A 1 304 ? -9.714 -7.216 -5.263 1.00 60.69 304 PRO A C 1
ATOM 2322 O O . PRO A 1 304 ? -10.895 -6.882 -5.195 1.00 60.69 304 PRO A O 1
ATOM 2325 N N . ASN A 1 305 ? -9.356 -8.371 -5.844 1.00 54.91 305 ASN A N 1
ATOM 2326 C CA . ASN A 1 305 ? -10.273 -9.201 -6.639 1.00 54.91 305 ASN A CA 1
ATOM 2327 C C . ASN A 1 305 ? -11.108 -10.244 -5.855 1.00 54.91 305 ASN A C 1
ATOM 2329 O O . ASN A 1 305 ? -12.047 -10.799 -6.423 1.00 54.91 305 ASN A O 1
ATOM 2333 N N . VAL A 1 306 ? -10.809 -10.539 -4.582 1.00 50.19 306 VAL A N 1
ATOM 2334 C CA . VAL A 1 306 ? -11.454 -11.652 -3.849 1.00 50.19 306 VAL A CA 1
ATOM 2335 C C . VAL A 1 306 ? -12.763 -11.237 -3.169 1.00 50.19 306 VAL A C 1
ATOM 2337 O O . VAL A 1 306 ? -12.846 -11.041 -1.959 1.00 50.19 306 VAL A O 1
ATOM 2340 N N . GLY A 1 307 ? -13.829 -11.156 -3.963 1.00 45.72 307 GLY A N 1
ATOM 2341 C CA . GLY A 1 307 ? -15.205 -10.996 -3.487 1.00 45.72 307 GLY A CA 1
ATOM 2342 C C . GLY A 1 307 ? -16.235 -11.392 -4.555 1.00 45.72 307 GLY A C 1
ATOM 2343 O O . GLY A 1 307 ? -15.852 -11.907 -5.604 1.00 45.72 307 GLY A O 1
ATOM 2344 N N . PRO A 1 308 ? -17.533 -11.075 -4.372 1.00 39.94 308 PRO A N 1
ATOM 2345 C CA . PRO A 1 308 ? -18.517 -11.183 -5.458 1.00 39.94 308 PRO A CA 1
ATOM 2346 C C . PRO A 1 308 ? -18.273 -10.120 -6.530 1.00 39.94 308 PRO A C 1
ATOM 2348 O O . PRO A 1 308 ? -18.838 -10.182 -7.612 1.00 39.94 308 PRO A O 1
ATOM 2351 N N . ALA A 1 309 ? -17.427 -9.144 -6.196 1.00 48.47 309 ALA A N 1
ATOM 2352 C CA . ALA A 1 309 ? -16.890 -8.163 -7.100 1.00 48.47 309 ALA A CA 1
ATOM 2353 C C . ALA A 1 309 ? -15.703 -8.681 -7.919 1.00 48.47 309 ALA A C 1
ATOM 2355 O O . ALA A 1 309 ? -15.130 -7.890 -8.650 1.00 48.47 309 ALA A O 1
ATOM 2356 N N . CYS A 1 310 ? -15.327 -9.967 -7.832 1.00 47.12 310 CYS A N 1
ATOM 2357 C CA . CYS A 1 310 ? -14.284 -10.525 -8.690 1.00 47.12 310 CYS A CA 1
ATOM 2358 C C . CYS A 1 310 ? -14.593 -10.193 -10.157 1.00 47.12 310 CYS A C 1
ATOM 2360 O O . CYS A 1 310 ? -15.669 -10.550 -10.643 1.00 47.12 310 CYS A O 1
ATOM 2362 N N . PRO A 1 311 ? -13.697 -9.493 -10.869 1.00 45.22 311 PRO A N 1
ATOM 2363 C CA . PRO A 1 311 ? -13.972 -9.130 -12.238 1.00 45.22 311 PRO A CA 1
ATOM 2364 C C . PRO A 1 311 ? -13.779 -10.371 -13.121 1.00 45.22 311 PRO A C 1
ATOM 2366 O O . PRO A 1 311 ? -12.704 -10.974 -13.179 1.00 45.22 311 PRO A O 1
ATOM 2369 N N . GLY A 1 312 ? -14.890 -10.791 -13.727 1.00 48.88 312 GLY A N 1
ATOM 2370 C CA . GLY A 1 312 ? -15.067 -12.076 -14.400 1.00 48.88 312 GLY A CA 1
ATOM 2371 C C . GLY A 1 312 ? -16.393 -12.728 -13.988 1.00 48.88 312 GLY A C 1
ATOM 2372 O O . GLY A 1 312 ? -16.985 -12.383 -12.969 1.00 48.88 312 GLY A O 1
ATOM 2373 N N . LYS A 1 313 ? -16.887 -13.696 -14.768 1.00 44.94 313 LYS A N 1
ATOM 2374 C CA . LYS A 1 313 ? -18.207 -14.346 -14.570 1.00 44.94 313 LYS A CA 1
ATOM 2375 C C . LYS A 1 313 ? -18.261 -15.332 -13.383 1.00 44.94 313 LYS A C 1
ATOM 2377 O O . LYS A 1 313 ? -18.940 -16.352 -13.466 1.00 44.94 313 LYS A O 1
ATOM 2382 N N . ALA A 1 314 ? -17.524 -15.076 -12.303 1.00 43.78 314 ALA A N 1
ATOM 2383 C CA . ALA A 1 314 ? -17.384 -16.006 -11.181 1.00 43.78 314 ALA A CA 1
ATOM 2384 C C . ALA A 1 314 ? -18.711 -16.248 -10.434 1.00 43.78 314 ALA A C 1
ATOM 2386 O O . ALA A 1 314 ? -18.925 -17.343 -9.918 1.00 43.78 314 ALA A O 1
ATOM 2387 N N . LEU A 1 315 ? -19.606 -15.252 -10.406 1.00 45.88 315 LEU A N 1
ATOM 2388 C CA . LEU A 1 315 ? -20.962 -15.339 -9.856 1.00 45.88 315 LEU A CA 1
ATOM 2389 C C . LEU A 1 315 ? -21.951 -14.517 -10.708 1.00 45.88 315 LEU A C 1
ATOM 2391 O O . LEU A 1 315 ? -21.526 -13.615 -11.434 1.00 45.88 315 LEU A O 1
ATOM 2395 N N . PRO A 1 316 ? -23.269 -14.791 -10.647 1.00 49.16 316 PRO A N 1
ATOM 2396 C CA . PRO A 1 316 ? -24.246 -14.070 -11.460 1.00 49.16 316 PRO A CA 1
ATOM 2397 C C . PRO A 1 316 ? -24.494 -12.634 -10.968 1.00 49.16 316 PRO A C 1
ATOM 2399 O O . PRO A 1 316 ? -24.879 -12.434 -9.818 1.00 49.16 316 PRO A O 1
ATOM 2402 N N . GLY A 1 317 ? -24.413 -11.652 -11.875 1.00 60.62 317 GLY A N 1
ATOM 2403 C CA . GLY A 1 317 ? -25.269 -10.457 -11.810 1.00 60.62 317 GLY A CA 1
ATOM 2404 C C . GLY A 1 317 ? -24.624 -9.076 -11.964 1.00 60.62 317 GLY A C 1
ATOM 2405 O O . GLY A 1 317 ? -25.361 -8.152 -12.297 1.00 60.62 317 GLY A O 1
ATOM 2406 N N . LYS A 1 318 ? -23.314 -8.911 -11.730 1.00 73.00 318 LYS A N 1
ATOM 2407 C CA . LYS A 1 318 ? -22.608 -7.613 -11.810 1.00 73.00 318 LYS A CA 1
ATOM 2408 C C . LYS A 1 318 ? -21.145 -7.784 -12.225 1.00 73.00 318 LYS A C 1
ATOM 2410 O O . LYS A 1 318 ? -20.523 -8.764 -11.816 1.00 73.00 318 LYS A O 1
ATOM 2415 N N . THR A 1 319 ? -20.581 -6.830 -12.967 1.00 80.38 319 THR A N 1
ATOM 2416 C CA . THR A 1 319 ? -19.123 -6.737 -13.220 1.00 80.38 319 THR A CA 1
ATOM 2417 C C . THR A 1 319 ? -18.523 -5.487 -12.572 1.00 80.38 319 THR A C 1
ATOM 2419 O O . THR A 1 319 ? -19.252 -4.590 -12.166 1.00 80.38 319 THR A O 1
ATOM 2422 N N . TYR A 1 320 ? -17.201 -5.438 -12.392 1.00 85.81 320 TYR A N 1
ATOM 2423 C CA . TYR A 1 320 ? -16.522 -4.391 -11.603 1.00 85.81 320 TYR A CA 1
ATOM 2424 C C . TYR A 1 320 ? -15.214 -3.905 -12.253 1.00 85.81 320 TYR A C 1
ATOM 2426 O O . TYR A 1 320 ? -14.357 -3.305 -11.599 1.00 85.81 320 TYR A O 1
ATOM 2434 N N . SER A 1 321 ? -15.032 -4.181 -13.542 1.00 88.62 321 SER A N 1
ATOM 2435 C CA . SER A 1 321 ? -13.779 -3.961 -14.265 1.00 88.62 321 SER A CA 1
ATOM 2436 C C . SER A 1 321 ? -13.410 -2.474 -14.343 1.00 88.62 321 SER A C 1
ATOM 2438 O O . SER A 1 321 ? -12.223 -2.137 -14.343 1.00 88.62 321 SER A O 1
ATOM 2440 N N . TRP A 1 322 ? -14.400 -1.569 -14.344 1.00 92.75 322 TRP A N 1
ATOM 2441 C CA . TRP A 1 322 ? -14.158 -0.124 -14.293 1.00 92.75 322 TRP A CA 1
ATOM 2442 C C . TRP A 1 322 ? -13.578 0.316 -12.953 1.00 92.75 322 TRP A C 1
ATOM 2444 O O . TRP A 1 322 ? -12.555 0.992 -12.943 1.00 92.75 322 TRP A O 1
ATOM 2454 N N . ILE A 1 323 ? -14.174 -0.062 -11.817 1.00 91.38 323 ILE A N 1
ATOM 2455 C CA . ILE A 1 323 ? -13.681 0.407 -10.511 1.00 91.38 323 ILE A CA 1
ATOM 2456 C C . ILE A 1 323 ? -12.272 -0.119 -10.210 1.00 91.38 323 ILE A C 1
ATOM 2458 O O . ILE A 1 323 ? -11.448 0.642 -9.700 1.00 91.38 323 ILE A O 1
ATOM 2462 N N . TYR A 1 324 ? -11.941 -1.352 -10.611 1.00 90.50 324 TYR A N 1
ATOM 2463 C CA . TYR A 1 324 ? -10.552 -1.814 -10.550 1.00 90.50 324 TYR A CA 1
ATOM 2464 C C . TYR A 1 324 ? -9.647 -1.006 -11.472 1.00 90.50 324 TYR A C 1
ATOM 2466 O O . TYR A 1 324 ? -8.673 -0.444 -10.983 1.00 90.50 324 TYR A O 1
ATOM 2474 N N . GLY A 1 325 ? -9.984 -0.870 -12.760 1.00 93.38 325 GLY A N 1
ATOM 2475 C CA . GLY A 1 325 ? -9.199 -0.072 -13.709 1.00 93.38 325 GLY A CA 1
ATOM 2476 C C . GLY A 1 325 ? -8.922 1.356 -13.215 1.00 93.38 325 GLY A C 1
ATOM 2477 O O . GLY A 1 325 ? -7.790 1.828 -13.283 1.00 93.38 325 GLY A O 1
ATOM 2478 N N . ILE A 1 326 ? -9.929 2.018 -12.639 1.00 94.44 326 ILE A N 1
ATOM 2479 C CA . ILE A 1 326 ? -9.831 3.359 -12.041 1.00 94.44 326 ILE A CA 1
ATOM 2480 C C . ILE A 1 326 ? -8.832 3.379 -10.876 1.00 94.44 326 ILE A C 1
ATOM 2482 O O . ILE A 1 326 ? -7.985 4.270 -10.808 1.00 94.44 326 ILE A O 1
ATOM 2486 N N . VAL A 1 327 ? -8.930 2.415 -9.956 1.00 92.81 327 VAL A N 1
ATOM 2487 C CA . VAL A 1 327 ? -8.081 2.341 -8.758 1.00 92.81 327 VAL A CA 1
ATOM 2488 C C . VAL A 1 327 ? -6.631 2.027 -9.122 1.00 92.81 327 VAL A C 1
ATOM 2490 O O . VAL A 1 327 ? -5.725 2.710 -8.648 1.00 92.81 327 VAL A O 1
ATOM 2493 N N . VAL A 1 328 ? -6.394 1.054 -10.002 1.00 92.38 328 VAL A N 1
ATOM 2494 C CA . VAL A 1 328 ? -5.034 0.617 -10.360 1.00 92.38 328 VAL A CA 1
ATOM 2495 C C . VAL A 1 328 ? -4.313 1.569 -11.319 1.00 92.38 328 VAL A C 1
ATOM 2497 O O . VAL A 1 328 ? -3.088 1.555 -11.388 1.00 92.38 328 VAL A O 1
ATOM 2500 N N . SER A 1 329 ? -5.041 2.434 -12.033 1.00 93.25 329 SER A N 1
ATOM 2501 C CA . SER A 1 329 ? -4.451 3.562 -12.768 1.00 93.25 329 SER A CA 1
ATOM 2502 C C . SER A 1 329 ? -4.045 4.736 -11.868 1.00 93.25 329 SER A C 1
ATOM 2504 O O . SER A 1 329 ? -3.426 5.679 -12.356 1.00 93.25 329 SER A O 1
ATOM 2506 N N . HIS A 1 330 ? -4.411 4.747 -10.583 1.00 93.81 330 HIS A N 1
ATOM 2507 C CA . HIS A 1 330 ? -4.123 5.886 -9.716 1.00 93.81 330 HIS A CA 1
ATOM 2508 C C . HIS A 1 330 ? -2.663 5.833 -9.208 1.00 93.81 330 HIS A C 1
ATOM 2510 O O . HIS A 1 330 ? -2.304 4.867 -8.541 1.00 93.81 330 HIS A O 1
ATOM 2516 N N . PRO A 1 331 ? -1.815 6.865 -9.397 1.00 93.25 331 PRO A N 1
ATOM 2517 C CA . PRO A 1 331 ? -0.378 6.788 -9.082 1.00 93.25 331 PRO A CA 1
ATOM 2518 C C . PRO A 1 331 ? -0.052 6.585 -7.590 1.00 93.25 331 PRO A C 1
ATOM 2520 O O . PRO A 1 331 ? 0.999 6.040 -7.251 1.00 93.25 331 PRO A O 1
ATOM 2523 N N . ASP A 1 332 ? -0.954 6.988 -6.690 1.00 93.31 332 ASP A N 1
ATOM 2524 C CA . ASP A 1 332 ? -0.875 6.694 -5.245 1.00 93.31 332 ASP A CA 1
ATOM 2525 C C . ASP A 1 332 ? -1.460 5.328 -4.839 1.00 93.31 332 ASP A C 1
ATOM 2527 O O . ASP A 1 332 ? -1.535 5.026 -3.650 1.00 93.31 332 ASP A O 1
ATOM 2531 N N . ASN A 1 333 ? -1.893 4.485 -5.776 1.00 95.94 333 ASN A N 1
ATOM 2532 C CA . ASN A 1 333 ? -2.273 3.109 -5.475 1.00 95.94 333 ASN A CA 1
ATOM 2533 C C . ASN A 1 333 ? -1.002 2.251 -5.318 1.00 95.94 333 ASN A C 1
ATOM 2535 O O . ASN A 1 333 ? -0.539 1.575 -6.238 1.00 95.94 333 ASN A O 1
ATOM 2539 N N . VAL A 1 334 ? -0.367 2.383 -4.152 1.00 97.38 334 VAL A N 1
ATOM 2540 C CA . VAL A 1 334 ? 0.949 1.801 -3.861 1.00 97.38 334 VAL A CA 1
ATOM 2541 C C . VAL A 1 334 ? 0.826 0.721 -2.793 1.00 97.38 334 VAL A C 1
ATOM 2543 O O . VAL A 1 334 ? 0.280 0.982 -1.720 1.00 97.38 334 VAL A O 1
ATOM 2546 N N . GLY A 1 335 ? 1.380 -0.465 -3.058 1.00 97.56 335 GLY A N 1
ATOM 2547 C CA . GLY A 1 335 ? 1.478 -1.556 -2.088 1.00 97.56 335 GLY A CA 1
ATOM 2548 C C . GLY A 1 335 ? 2.310 -1.139 -0.875 1.00 97.56 335 GLY A C 1
ATOM 2549 O O . GLY A 1 335 ? 1.778 -1.010 0.228 1.00 97.56 335 GLY A O 1
ATOM 2550 N N . VAL A 1 336 ? 3.597 -0.854 -1.093 1.00 98.25 336 VAL A N 1
ATOM 2551 C CA . VAL A 1 336 ? 4.517 -0.320 -0.076 1.00 98.25 336 VAL A CA 1
ATOM 2552 C C . VAL A 1 336 ? 5.280 0.891 -0.618 1.00 98.25 336 VAL A C 1
ATOM 2554 O O . VAL A 1 336 ? 5.938 0.800 -1.652 1.00 98.25 336 VAL A O 1
ATOM 2557 N N . GLN A 1 337 ? 5.244 2.013 0.102 1.00 97.50 337 GLN A N 1
ATOM 2558 C CA . GLN A 1 337 ? 6.104 3.178 -0.112 1.00 97.50 337 GLN A CA 1
ATOM 2559 C C . GLN A 1 337 ? 7.020 3.365 1.101 1.00 97.50 337 GLN A C 1
ATOM 2561 O O . GLN A 1 337 ? 6.542 3.490 2.229 1.00 97.50 337 GLN A O 1
ATOM 2566 N N . VAL A 1 338 ? 8.332 3.427 0.877 1.00 95.75 338 VAL A N 1
ATOM 2567 C CA . VAL A 1 338 ? 9.327 3.736 1.913 1.00 95.75 338 VAL A CA 1
ATOM 2568 C C . VAL A 1 338 ? 10.039 5.030 1.530 1.00 95.75 338 VAL A C 1
ATOM 2570 O O . VAL A 1 338 ? 10.761 5.056 0.541 1.00 95.75 338 VAL A O 1
ATOM 2573 N N . GLY A 1 339 ? 9.820 6.096 2.299 1.00 93.06 339 GLY A N 1
ATOM 2574 C CA . GLY A 1 339 ? 10.462 7.400 2.135 1.00 93.06 339 GLY A CA 1
ATOM 2575 C C . GLY A 1 339 ? 11.894 7.379 2.634 1.00 93.06 339 GLY A C 1
ATOM 2576 O O . GLY A 1 339 ? 12.814 7.389 1.825 1.00 93.06 339 GLY A O 1
ATOM 2577 N N . ARG A 1 340 ? 12.067 7.295 3.960 1.00 89.31 340 ARG A N 1
ATOM 2578 C CA . ARG A 1 340 ? 13.364 7.106 4.619 1.00 89.31 340 ARG A CA 1
ATOM 2579 C C . ARG A 1 340 ? 13.319 5.985 5.654 1.00 89.31 340 ARG A C 1
ATOM 2581 O O . ARG A 1 340 ? 12.421 5.955 6.490 1.00 89.31 340 ARG A O 1
ATOM 2588 N N . SER A 1 341 ? 14.308 5.090 5.636 1.00 89.62 341 SER A N 1
ATOM 2589 C CA . SER A 1 341 ? 14.425 3.993 6.611 1.00 89.62 341 SER A CA 1
ATOM 2590 C C . SER A 1 341 ? 15.887 3.602 6.834 1.00 89.62 341 SER A C 1
ATOM 2592 O O . SER A 1 341 ? 16.577 3.315 5.857 1.00 89.62 341 SER A O 1
ATOM 2594 N N . ASP A 1 342 ? 16.312 3.538 8.101 1.00 86.88 342 ASP A N 1
ATOM 2595 C CA . ASP A 1 342 ? 17.601 2.958 8.543 1.00 86.88 342 ASP A CA 1
ATOM 2596 C C . ASP A 1 342 ? 17.663 1.424 8.362 1.00 86.88 342 ASP A C 1
ATOM 2598 O O . ASP A 1 342 ? 18.713 0.789 8.337 1.00 86.88 342 ASP A O 1
ATOM 2602 N N . GLY A 1 343 ? 16.510 0.796 8.164 1.00 90.00 343 GLY A N 1
ATOM 2603 C CA . GLY A 1 343 ? 16.455 -0.540 7.600 1.00 90.00 343 GLY A CA 1
ATOM 2604 C C . GLY A 1 343 ? 15.036 -0.992 7.327 1.00 90.00 343 GLY A C 1
ATOM 2605 O O . GLY A 1 343 ? 14.070 -0.502 7.922 1.00 90.00 343 GLY A O 1
ATOM 2606 N N .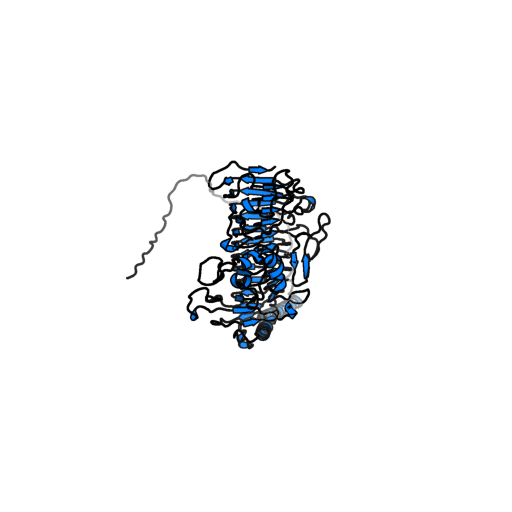 TYR A 1 344 ? 14.895 -1.968 6.443 1.00 94.75 344 TYR A N 1
ATOM 2607 C CA . TYR A 1 344 ? 13.665 -2.732 6.318 1.00 94.75 344 TYR A CA 1
ATOM 2608 C C . TYR A 1 344 ? 13.967 -4.200 6.012 1.00 94.75 344 TYR A C 1
ATOM 2610 O O . TYR A 1 344 ? 14.939 -4.524 5.330 1.00 94.75 344 TYR A O 1
ATOM 2618 N N . VAL A 1 345 ? 13.130 -5.097 6.528 1.00 97.00 345 VAL A N 1
ATOM 2619 C CA . VAL A 1 345 ? 13.152 -6.525 6.192 1.00 97.00 345 VAL A CA 1
ATOM 2620 C C . VAL A 1 345 ? 11.725 -6.935 5.878 1.00 97.00 345 VAL A C 1
ATOM 2622 O O . VAL A 1 345 ? 10.887 -7.019 6.780 1.00 97.00 345 VAL A O 1
ATOM 2625 N N . PHE A 1 346 ? 11.443 -7.141 4.596 1.00 98.31 346 PHE A N 1
ATOM 2626 C CA . PHE A 1 346 ? 10.121 -7.508 4.109 1.00 98.31 346 PHE A CA 1
ATOM 2627 C C . PHE A 1 346 ? 10.116 -8.941 3.566 1.00 98.31 346 PHE A C 1
ATOM 2629 O O . PHE A 1 346 ? 11.044 -9.340 2.862 1.00 98.31 346 PHE A O 1
ATOM 2636 N N . THR A 1 347 ? 9.076 -9.718 3.871 1.00 98.44 347 THR A N 1
ATOM 2637 C CA . THR A 1 347 ? 9.042 -11.150 3.524 1.00 98.44 347 THR A CA 1
ATOM 2638 C C . THR A 1 347 ? 7.633 -11.619 3.190 1.00 98.44 347 THR A C 1
ATOM 2640 O O . THR A 1 347 ? 6.723 -11.377 3.974 1.00 98.44 347 THR A O 1
ATOM 2643 N N . ASP A 1 348 ? 7.464 -12.362 2.098 1.00 98.12 348 ASP A N 1
ATOM 2644 C CA . ASP A 1 348 ? 6.165 -12.899 1.662 1.00 98.12 348 ASP A CA 1
ATOM 2645 C C . ASP A 1 348 ? 5.131 -11.780 1.426 1.00 98.12 348 ASP A C 1
ATOM 2647 O O . ASP A 1 348 ? 4.202 -11.551 2.207 1.00 98.12 348 ASP A O 1
ATOM 2651 N N . LEU A 1 349 ? 5.372 -11.005 0.365 1.00 98.38 349 LEU A N 1
ATOM 2652 C CA . LEU A 1 349 ? 4.505 -9.919 -0.084 1.00 98.38 349 LEU A CA 1
ATOM 2653 C C . LEU A 1 349 ? 3.817 -10.299 -1.399 1.00 98.38 349 LEU A C 1
ATOM 2655 O O . LEU A 1 349 ? 4.491 -10.471 -2.415 1.00 98.38 349 LEU A O 1
ATOM 2659 N N . MET A 1 350 ? 2.488 -10.341 -1.403 1.00 95.94 350 MET A N 1
ATOM 2660 C CA . MET A 1 350 ? 1.665 -10.488 -2.602 1.00 95.94 350 MET A CA 1
ATOM 2661 C C . MET A 1 350 ? 0.810 -9.234 -2.809 1.00 95.94 350 MET A C 1
ATOM 2663 O O . MET A 1 350 ? -0.046 -8.896 -1.986 1.00 95.94 350 MET A O 1
ATOM 2667 N N . PHE A 1 351 ? 1.041 -8.561 -3.933 1.00 96.19 351 PHE A N 1
ATOM 2668 C CA . PHE A 1 351 ? 0.252 -7.439 -4.429 1.00 96.19 351 PHE A CA 1
ATOM 2669 C C . PHE A 1 351 ? -0.349 -7.832 -5.772 1.00 96.19 351 PHE A C 1
ATOM 2671 O O . PHE A 1 351 ? 0.382 -8.058 -6.733 1.00 96.19 351 PHE A O 1
ATOM 2678 N N . PHE A 1 352 ? -1.672 -7.888 -5.842 1.00 91.88 352 PHE A N 1
ATOM 2679 C CA . PHE A 1 352 ? -2.415 -8.070 -7.081 1.00 91.88 352 PHE A CA 1
ATOM 2680 C C . PHE A 1 352 ? -3.097 -6.755 -7.447 1.00 91.88 352 PHE A C 1
ATOM 2682 O O . PHE A 1 352 ? -3.703 -6.141 -6.572 1.00 91.88 352 PHE A O 1
ATOM 2689 N N . GLY A 1 353 ? -3.075 -6.342 -8.715 1.00 90.94 353 GLY A N 1
ATOM 2690 C CA . GLY A 1 353 ? -3.873 -5.201 -9.170 1.00 90.94 353 GLY A CA 1
ATOM 2691 C C . GLY A 1 353 ? -3.506 -3.915 -8.430 1.00 90.94 353 GLY A C 1
ATOM 2692 O O . GLY A 1 353 ? -4.338 -3.370 -7.706 1.00 90.94 353 GLY A O 1
ATOM 2693 N N . VAL A 1 354 ? -2.262 -3.453 -8.583 1.00 94.69 354 VAL A N 1
ATOM 2694 C CA . VAL A 1 354 ? -1.775 -2.203 -7.973 1.00 94.69 354 VAL A CA 1
ATOM 2695 C C . VAL A 1 354 ? -1.053 -1.312 -8.978 1.00 94.69 354 VAL A C 1
ATOM 2697 O O . VAL A 1 354 ? -0.402 -1.813 -9.894 1.00 94.69 354 VAL A O 1
ATOM 2700 N N . HIS A 1 355 ? -1.077 0.010 -8.796 1.00 97.31 355 HIS A N 1
ATOM 2701 C CA . HIS A 1 355 ? -0.268 0.889 -9.649 1.00 97.31 355 HIS A CA 1
ATOM 2702 C C . HIS A 1 355 ? 1.230 0.628 -9.439 1.00 97.31 355 HIS A C 1
ATOM 2704 O O . HIS A 1 355 ? 1.971 0.379 -10.390 1.00 97.31 355 HIS A O 1
ATOM 2710 N N . THR A 1 356 ? 1.698 0.668 -8.188 1.00 98.44 356 THR A N 1
ATOM 2711 C CA . THR A 1 356 ? 3.101 0.384 -7.846 1.00 98.44 356 THR A CA 1
ATOM 2712 C C . THR A 1 356 ? 3.184 -0.612 -6.696 1.00 98.44 356 THR A C 1
ATOM 2714 O O . THR A 1 356 ? 2.662 -0.331 -5.622 1.00 98.44 356 THR A O 1
ATOM 2717 N N . ALA A 1 357 ? 3.863 -1.748 -6.864 1.00 98.31 357 ALA A N 1
ATOM 2718 C CA . ALA A 1 357 ? 3.981 -2.719 -5.772 1.00 98.31 357 ALA A CA 1
ATOM 2719 C C . ALA A 1 357 ? 4.940 -2.233 -4.669 1.00 98.31 357 ALA A C 1
ATOM 2721 O O . ALA A 1 357 ? 4.555 -2.185 -3.499 1.00 98.31 357 ALA A O 1
ATOM 2722 N N . LEU A 1 358 ? 6.146 -1.790 -5.039 1.00 98.25 358 LEU A N 1
ATOM 2723 C CA . LEU A 1 358 ? 7.148 -1.255 -4.112 1.00 98.25 358 LEU A CA 1
ATOM 2724 C C . LEU A 1 358 ? 7.740 0.064 -4.632 1.00 98.25 358 LEU A C 1
ATOM 2726 O O . LEU A 1 358 ? 8.290 0.103 -5.730 1.00 98.25 358 LEU A O 1
ATOM 2730 N N . ARG A 1 359 ? 7.674 1.138 -3.838 1.00 98.06 359 ARG A N 1
ATOM 2731 C CA . ARG A 1 359 ? 8.298 2.445 -4.114 1.00 98.06 359 ARG A CA 1
ATOM 2732 C C . ARG A 1 359 ? 9.330 2.776 -3.036 1.00 98.06 359 ARG A C 1
ATOM 2734 O O . ARG A 1 359 ? 8.988 2.802 -1.854 1.00 98.06 359 ARG A O 1
ATOM 2741 N N . LEU A 1 360 ? 10.574 3.029 -3.437 1.00 96.44 360 LEU A N 1
ATOM 2742 C CA . LEU A 1 360 ? 11.716 3.242 -2.544 1.00 96.44 360 LEU A CA 1
ATOM 2743 C C . LEU A 1 360 ? 12.340 4.626 -2.755 1.00 96.44 360 LEU A C 1
ATOM 2745 O O . LEU A 1 360 ? 12.756 4.968 -3.863 1.00 96.44 360 LEU A O 1
ATOM 2749 N N . GLY A 1 361 ? 12.440 5.393 -1.674 1.00 93.44 361 GLY A N 1
ATOM 2750 C CA . GLY A 1 361 ? 12.902 6.774 -1.670 1.00 93.44 361 GLY A CA 1
ATOM 2751 C C . GLY A 1 361 ? 11.782 7.784 -1.928 1.00 93.44 361 GLY A C 1
ATOM 2752 O O . GLY A 1 361 ? 10.644 7.426 -2.244 1.00 93.44 361 GLY A O 1
ATOM 2753 N N . ALA A 1 362 ? 12.121 9.067 -1.802 1.00 93.19 362 ALA A N 1
ATOM 2754 C CA . ALA A 1 362 ? 11.219 10.183 -2.061 1.00 93.19 362 ALA A CA 1
ATOM 2755 C C . ALA A 1 362 ? 11.967 11.392 -2.632 1.00 93.19 362 ALA A C 1
ATOM 2757 O O . ALA A 1 362 ? 13.080 11.695 -2.210 1.00 93.19 362 ALA A O 1
ATOM 2758 N N . SER A 1 363 ? 11.332 12.098 -3.562 1.00 92.12 363 SER A N 1
ATOM 2759 C CA . SER A 1 363 ? 11.853 13.314 -4.201 1.00 92.12 363 SER A CA 1
ATOM 2760 C C . SER A 1 363 ? 10.732 14.354 -4.341 1.00 92.12 363 SER A C 1
ATOM 2762 O O . SER A 1 363 ? 9.572 14.001 -4.116 1.00 92.12 363 SER A O 1
ATOM 2764 N N . PRO A 1 364 ? 11.000 15.611 -4.741 1.00 92.94 364 PRO A N 1
ATOM 2765 C CA . PRO A 1 364 ? 9.943 16.611 -4.925 1.00 92.94 364 PRO A CA 1
ATOM 2766 C C . PRO A 1 364 ? 8.880 16.189 -5.957 1.00 92.94 364 PRO A C 1
ATOM 2768 O O . PRO A 1 364 ? 7.715 16.560 -5.832 1.00 92.94 364 PRO A O 1
ATOM 2771 N N . ALA A 1 365 ? 9.262 15.374 -6.950 1.00 92.25 365 ALA A N 1
ATOM 2772 C CA . ALA A 1 365 ? 8.354 14.811 -7.954 1.00 92.25 365 ALA A CA 1
ATOM 2773 C C . ALA A 1 365 ? 7.554 13.596 -7.443 1.00 92.25 365 ALA A C 1
ATOM 2775 O O . ALA A 1 365 ? 6.442 13.350 -7.907 1.00 92.25 365 ALA A O 1
ATOM 2776 N N . PHE A 1 366 ? 8.101 12.850 -6.478 1.00 93.81 366 PHE A N 1
ATOM 2777 C CA . PHE A 1 366 ? 7.478 11.667 -5.876 1.00 93.81 366 PHE A CA 1
ATOM 2778 C C . PHE A 1 366 ? 7.619 11.701 -4.342 1.00 93.81 366 PHE A C 1
ATOM 2780 O O . PHE A 1 366 ? 8.363 10.897 -3.768 1.00 93.81 366 PHE A O 1
ATOM 2787 N N . PRO A 1 367 ? 6.949 12.643 -3.655 1.00 95.38 367 PRO A N 1
ATOM 2788 C CA . PRO A 1 367 ? 7.071 12.788 -2.211 1.00 95.38 367 PRO A CA 1
ATOM 2789 C C . PRO A 1 367 ? 6.358 11.653 -1.467 1.00 95.38 367 PRO A C 1
ATOM 2791 O O . PRO A 1 367 ? 5.451 10.998 -1.994 1.00 95.38 367 PRO A O 1
ATOM 2794 N N . VAL A 1 368 ? 6.704 11.456 -0.194 1.00 95.44 368 VAL A N 1
ATOM 2795 C CA . VAL A 1 368 ? 5.840 10.710 0.728 1.00 95.44 368 VAL A CA 1
ATOM 2796 C C . VAL A 1 368 ? 4.897 11.690 1.412 1.00 95.44 368 VAL A C 1
ATOM 2798 O O . VAL A 1 368 ? 5.305 12.448 2.286 1.00 95.44 368 VAL A O 1
ATOM 2801 N N . HIS A 1 369 ? 3.632 11.696 1.005 1.00 94.38 369 HIS A N 1
ATOM 2802 C CA . HIS A 1 369 ? 2.619 12.540 1.635 1.00 94.38 369 HIS A CA 1
ATOM 2803 C C . HIS A 1 369 ? 2.115 11.915 2.945 1.00 94.38 369 HIS A C 1
ATOM 2805 O O . HIS A 1 369 ? 1.524 10.833 2.916 1.00 94.38 369 HIS A O 1
ATOM 2811 N N . ASP A 1 370 ? 2.280 12.596 4.075 1.00 95.62 370 ASP A N 1
ATOM 2812 C CA . ASP A 1 370 ? 1.617 12.244 5.330 1.00 95.62 370 ASP A CA 1
ATOM 2813 C C . ASP A 1 370 ? 0.222 12.902 5.387 1.00 95.62 370 ASP A C 1
ATOM 2815 O O . ASP A 1 370 ? 0.121 14.120 5.562 1.00 95.62 370 ASP A O 1
ATOM 2819 N N . PRO A 1 371 ? -0.875 12.127 5.281 1.00 94.88 371 PRO A N 1
ATOM 2820 C CA . PRO A 1 371 ? -2.230 12.675 5.307 1.00 94.88 371 PRO A CA 1
ATOM 2821 C C . PRO A 1 371 ? -2.651 13.233 6.679 1.00 94.88 371 PRO A C 1
ATOM 2823 O O . PRO A 1 371 ? -3.633 13.977 6.738 1.00 94.88 371 PRO A O 1
ATOM 2826 N N . VAL A 1 372 ? -1.963 12.896 7.780 1.00 96.31 372 VAL A N 1
ATOM 2827 C CA . VAL A 1 372 ? -2.341 13.346 9.133 1.00 96.31 372 VAL A CA 1
ATOM 2828 C C . VAL A 1 372 ? -1.777 14.728 9.441 1.00 96.31 372 VAL A C 1
ATOM 2830 O O . VAL A 1 372 ? -2.508 15.584 9.941 1.00 96.31 372 VAL A O 1
ATOM 2833 N N . THR A 1 373 ? -0.510 14.985 9.111 1.00 93.56 373 THR A N 1
ATOM 2834 C CA . THR A 1 373 ? 0.071 16.338 9.200 1.00 93.56 373 THR A CA 1
ATOM 2835 C C . THR A 1 373 ? -0.248 17.200 7.977 1.00 93.56 373 THR A C 1
ATOM 2837 O O . THR A 1 373 ? -0.261 18.428 8.083 1.00 93.56 373 THR A O 1
ATOM 2840 N N . GLY A 1 374 ? -0.546 16.578 6.832 1.00 92.62 374 GLY A N 1
ATOM 2841 C CA . GLY A 1 374 ? -0.693 17.236 5.533 1.00 92.62 374 GLY A CA 1
ATOM 2842 C C . GLY A 1 374 ? 0.645 17.564 4.858 1.00 92.62 374 GLY A C 1
ATOM 2843 O O . GLY A 1 374 ? 0.648 18.238 3.829 1.00 92.62 374 GLY A O 1
ATOM 2844 N N . GLN A 1 375 ? 1.775 17.129 5.425 1.00 92.62 375 GLN A N 1
ATOM 2845 C CA . GLN A 1 375 ? 3.112 17.444 4.921 1.00 92.62 375 GLN A CA 1
ATOM 2846 C C . GLN A 1 375 ? 3.581 16.449 3.852 1.00 92.62 375 GLN A C 1
ATOM 2848 O O . GLN A 1 375 ? 3.206 15.279 3.844 1.00 92.62 375 GLN A O 1
ATOM 2853 N N . ASN A 1 376 ? 4.445 16.924 2.955 1.00 95.00 376 ASN A N 1
ATOM 2854 C CA . ASN A 1 376 ? 5.155 16.098 1.984 1.00 95.00 376 ASN A CA 1
ATOM 2855 C C . ASN A 1 376 ? 6.600 15.916 2.446 1.00 95.00 376 ASN A C 1
ATOM 2857 O O . ASN A 1 376 ? 7.298 16.910 2.654 1.00 95.00 376 ASN A O 1
ATOM 2861 N N . ALA A 1 377 ? 7.041 14.665 2.565 1.00 93.94 377 ALA A N 1
ATOM 2862 C CA . ALA A 1 377 ? 8.398 14.312 2.949 1.00 93.94 377 ALA A CA 1
ATOM 2863 C C . ALA A 1 377 ? 9.242 13.887 1.739 1.00 93.94 377 ALA A C 1
ATOM 2865 O O . ALA A 1 377 ? 8.824 13.022 0.963 1.00 93.94 377 ALA A O 1
ATOM 2866 N N . PHE A 1 378 ? 10.402 14.520 1.563 1.00 92.75 378 PHE A N 1
ATOM 2867 C CA . PHE A 1 378 ? 11.342 14.293 0.458 1.00 92.75 378 PHE A CA 1
ATOM 2868 C C . PHE A 1 378 ? 12.697 14.968 0.732 1.00 92.75 378 PHE A C 1
ATOM 2870 O O . PHE A 1 378 ? 12.813 15.817 1.619 1.00 92.75 378 PHE A O 1
ATOM 2877 N N . GLU A 1 379 ? 13.716 14.606 -0.049 1.00 86.75 379 GLU A N 1
ATOM 2878 C CA . GLU A 1 379 ? 15.010 15.296 -0.095 1.00 86.75 379 GLU A CA 1
ATOM 2879 C C . GLU A 1 379 ? 15.156 16.080 -1.414 1.00 86.75 379 GLU A C 1
ATOM 2881 O O . GLU A 1 379 ? 14.674 15.648 -2.462 1.00 86.75 379 GLU A O 1
ATOM 2886 N N . GLU A 1 380 ? 15.784 17.254 -1.355 1.00 85.19 380 GLU A N 1
ATOM 2887 C CA . GLU A 1 380 ? 15.989 18.159 -2.490 1.00 85.19 380 GLU A CA 1
ATOM 2888 C C . GLU A 1 380 ? 17.295 17.844 -3.250 1.00 85.19 380 GLU A C 1
ATOM 2890 O O . GLU A 1 380 ? 18.375 17.872 -2.637 1.00 85.19 380 GLU A O 1
ATOM 2895 N N . PRO A 1 381 ? 17.248 17.600 -4.580 1.00 81.12 381 PRO A N 1
ATOM 2896 C CA . PRO A 1 381 ? 18.418 17.273 -5.399 1.00 81.12 381 PRO A CA 1
ATOM 2897 C C . PRO A 1 381 ? 19.620 18.198 -5.182 1.00 81.12 381 PRO A C 1
ATOM 2899 O O . PRO A 1 381 ? 19.503 19.421 -5.201 1.00 81.12 381 PRO A O 1
ATOM 2902 N N . GLY A 1 382 ? 20.794 17.600 -4.971 1.00 73.88 382 GLY A N 1
ATOM 2903 C CA . GLY A 1 382 ? 22.078 18.298 -4.850 1.00 73.88 382 GLY A CA 1
ATOM 2904 C C . GLY A 1 382 ? 22.275 19.189 -3.614 1.00 73.88 382 GLY A C 1
ATOM 2905 O O . GLY A 1 382 ? 23.363 19.738 -3.461 1.00 73.88 382 GLY A O 1
ATOM 2906 N N . SER A 1 383 ? 21.285 19.338 -2.723 1.00 72.44 383 SER A N 1
ATOM 2907 C CA . SER A 1 383 ? 21.352 20.305 -1.607 1.00 72.44 383 SER A CA 1
ATOM 2908 C C . SER A 1 383 ? 21.395 19.689 -0.203 1.00 72.44 383 SER A C 1
ATOM 2910 O O . SER A 1 383 ? 21.747 20.382 0.752 1.00 72.44 383 SER A O 1
ATOM 2912 N N . ARG A 1 384 ? 21.028 18.405 -0.056 1.00 74.00 384 ARG A N 1
ATOM 2913 C CA . ARG A 1 384 ? 20.754 17.726 1.233 1.00 74.00 384 ARG A CA 1
ATOM 2914 C C . ARG A 1 384 ? 19.658 18.376 2.092 1.00 74.00 384 ARG A C 1
ATOM 2916 O O . ARG A 1 384 ? 19.468 17.979 3.245 1.00 74.00 384 ARG A O 1
ATOM 2923 N N . ALA A 1 385 ? 18.940 19.371 1.569 1.00 82.50 385 ALA A N 1
ATOM 2924 C CA . ALA A 1 385 ? 17.781 19.927 2.247 1.00 82.50 385 ALA A CA 1
ATOM 2925 C C . ALA A 1 385 ? 16.650 18.893 2.244 1.00 82.50 385 ALA A C 1
ATOM 2927 O O . ALA A 1 385 ? 16.442 18.182 1.262 1.00 82.50 385 ALA A O 1
ATOM 2928 N N . VAL A 1 386 ? 15.923 18.803 3.355 1.00 85.62 386 VAL A N 1
ATOM 2929 C CA . VAL A 1 386 ? 14.794 17.884 3.505 1.00 85.62 386 VAL A CA 1
ATOM 2930 C C . VAL A 1 386 ? 13.529 18.652 3.845 1.00 85.62 386 VAL A C 1
ATOM 2932 O O . VAL A 1 386 ? 13.557 19.598 4.632 1.00 85.62 386 VAL A O 1
ATOM 2935 N N . SER A 1 387 ? 12.415 18.202 3.283 1.00 89.56 387 SER A N 1
ATOM 2936 C CA . SER A 1 387 ? 11.068 18.565 3.715 1.00 89.56 387 SER A CA 1
ATOM 2937 C C . SER A 1 387 ? 10.431 17.353 4.393 1.00 89.56 387 SER A C 1
ATOM 2939 O O . SER A 1 387 ? 10.753 16.219 4.037 1.00 89.56 387 SER A O 1
ATOM 2941 N N . GLY A 1 388 ? 9.563 17.567 5.385 1.00 88.88 388 GLY A N 1
ATOM 2942 C CA . GLY A 1 388 ? 8.788 16.535 6.102 1.00 88.88 388 GLY A CA 1
ATOM 2943 C C . GLY A 1 388 ? 9.574 15.504 6.937 1.00 88.88 388 GLY A C 1
ATOM 2944 O O . GLY A 1 388 ? 9.020 14.953 7.883 1.00 88.88 388 GLY A O 1
ATOM 2945 N N . PHE A 1 389 ? 10.852 15.250 6.642 1.00 88.56 389 PHE A N 1
ATOM 2946 C CA . PHE A 1 389 ? 11.743 14.424 7.464 1.00 88.56 389 PHE A CA 1
ATOM 2947 C C . PHE A 1 389 ? 12.278 15.202 8.673 1.00 88.56 389 PHE A C 1
ATOM 2949 O O . PHE A 1 389 ? 12.510 16.408 8.600 1.00 88.56 389 PHE A O 1
ATOM 2956 N N . SER A 1 390 ? 12.546 14.505 9.780 1.00 84.81 390 SER A N 1
ATOM 2957 C CA . SER A 1 390 ? 12.873 15.142 11.064 1.00 84.81 390 SER A CA 1
ATOM 2958 C C . SER A 1 390 ? 14.188 15.939 11.108 1.00 84.81 390 SER A C 1
ATOM 2960 O O . SER A 1 390 ? 14.328 16.828 11.944 1.00 84.81 390 SER A O 1
ATOM 2962 N N . ALA A 1 391 ? 15.146 15.607 10.240 1.00 80.44 391 ALA A N 1
ATOM 2963 C CA . ALA A 1 391 ? 16.445 16.261 10.057 1.00 80.44 391 ALA A CA 1
ATOM 2964 C C . ALA A 1 391 ? 17.132 15.677 8.805 1.00 80.44 391 ALA A C 1
ATOM 2966 O O . ALA A 1 391 ? 16.806 14.542 8.433 1.00 80.44 391 ALA A O 1
ATOM 2967 N N . PRO A 1 392 ? 18.113 16.357 8.183 1.00 77.12 392 PRO A N 1
ATOM 2968 C CA . PRO A 1 392 ? 19.064 15.713 7.273 1.00 77.12 392 PRO A CA 1
ATOM 2969 C C . PRO A 1 392 ? 19.782 14.556 7.987 1.00 77.12 392 PRO A C 1
ATOM 2971 O O . PRO A 1 392 ? 20.126 14.678 9.162 1.00 77.12 392 PRO A O 1
ATOM 2974 N N . TYR A 1 393 ? 20.005 13.432 7.301 1.00 67.81 393 TYR A N 1
ATOM 2975 C CA . TYR A 1 393 ? 20.618 12.241 7.899 1.00 67.81 393 TYR A CA 1
ATOM 2976 C C . TYR A 1 393 ? 21.676 11.635 6.973 1.00 67.81 393 TYR A C 1
ATOM 2978 O O . TYR A 1 393 ? 21.474 11.523 5.764 1.00 67.81 393 TYR A O 1
ATOM 2986 N N . THR A 1 394 ? 22.820 11.259 7.539 1.00 54.25 394 THR A N 1
ATOM 2987 C CA . THR A 1 394 ? 23.885 10.545 6.827 1.00 54.25 394 THR A CA 1
ATOM 2988 C C . THR A 1 394 ? 23.504 9.076 6.688 1.00 54.25 394 THR A C 1
ATOM 2990 O O . THR A 1 394 ? 23.268 8.434 7.702 1.00 54.25 394 THR A O 1
ATOM 2993 N N . ALA A 1 395 ? 23.523 8.566 5.451 1.00 55.03 395 ALA A N 1
ATOM 2994 C CA . ALA A 1 395 ? 22.816 7.367 4.979 1.00 55.03 395 ALA A CA 1
ATOM 2995 C C . ALA A 1 395 ? 21.342 7.661 4.612 1.00 55.03 395 ALA A C 1
ATOM 2997 O O . ALA A 1 395 ? 20.412 7.524 5.403 1.00 55.03 395 ALA A O 1
ATOM 2998 N N . GLN A 1 396 ? 21.136 8.085 3.360 1.00 65.19 396 GLN A N 1
ATOM 2999 C CA . GLN A 1 396 ? 19.850 8.521 2.789 1.00 65.19 396 GLN A CA 1
ATOM 3000 C C . GLN A 1 396 ? 18.989 7.329 2.330 1.00 65.19 396 GLN A C 1
ATOM 3002 O O . GLN A 1 396 ? 18.645 7.194 1.159 1.00 65.19 396 GLN A O 1
ATOM 3007 N N . GLY A 1 397 ? 18.700 6.406 3.245 1.00 69.81 397 GLY A N 1
ATOM 3008 C CA . GLY A 1 397 ? 17.933 5.197 2.943 1.00 69.81 397 GLY A CA 1
ATOM 3009 C C . GLY A 1 397 ? 16.549 5.505 2.364 1.00 69.81 397 GLY A C 1
ATOM 3010 O O . GLY A 1 397 ? 16.011 6.585 2.598 1.00 69.81 397 GLY A O 1
ATOM 3011 N N . PRO A 1 398 ? 15.944 4.530 1.673 1.00 88.69 398 PRO A N 1
ATOM 3012 C CA . PRO A 1 398 ? 15.821 3.202 2.262 1.00 88.69 398 PRO A CA 1
ATOM 3013 C C . PRO A 1 398 ? 16.786 2.162 1.693 1.00 88.69 398 PRO A C 1
ATOM 3015 O O . PRO A 1 398 ? 16.835 1.933 0.483 1.00 88.69 398 PRO A O 1
ATOM 3018 N N . TRP A 1 399 ? 17.464 1.459 2.600 1.00 90.31 399 TRP A N 1
ATOM 3019 C CA . TRP A 1 399 ? 18.087 0.166 2.325 1.00 90.31 399 TRP A CA 1
ATOM 3020 C C . TRP A 1 399 ? 17.409 -0.944 3.129 1.00 90.31 399 TRP A C 1
ATOM 3022 O O . TRP A 1 399 ? 16.827 -0.713 4.193 1.00 90.31 399 TRP A O 1
ATOM 3032 N N . GLY A 1 400 ? 17.507 -2.170 2.632 1.00 94.06 400 GLY A N 1
ATOM 3033 C CA . GLY A 1 400 ? 16.907 -3.321 3.282 1.00 94.06 400 GLY A CA 1
ATOM 3034 C C . GLY A 1 400 ? 16.896 -4.561 2.406 1.00 94.06 400 GLY A C 1
ATOM 3035 O O . GLY A 1 400 ? 17.640 -4.674 1.422 1.00 94.06 400 GLY A O 1
ATOM 3036 N N . SER A 1 401 ? 16.035 -5.503 2.778 1.00 96.75 401 SER A N 1
ATOM 3037 C CA . SER A 1 401 ? 15.811 -6.728 2.022 1.00 96.75 401 SER A CA 1
ATOM 3038 C C . SER A 1 401 ? 14.337 -7.035 1.777 1.00 96.75 401 SER A C 1
ATOM 3040 O O . SER A 1 401 ? 13.474 -6.733 2.602 1.00 96.75 401 SER A O 1
ATOM 3042 N N . VAL A 1 402 ? 14.062 -7.666 0.632 1.00 98.50 402 VAL A N 1
ATOM 3043 C CA . VAL A 1 402 ? 12.768 -8.283 0.306 1.00 98.50 402 VAL A CA 1
ATOM 3044 C C . VAL A 1 402 ? 12.992 -9.756 -0.035 1.00 98.50 402 VAL A C 1
ATOM 3046 O O . VAL A 1 402 ? 13.845 -10.059 -0.864 1.00 98.50 402 VAL A O 1
ATOM 3049 N N . SER A 1 403 ? 12.242 -10.677 0.565 1.00 98.38 403 SER A N 1
ATOM 3050 C CA . SER A 1 403 ? 12.313 -12.109 0.241 1.00 98.38 403 SER A CA 1
ATOM 3051 C C . SER A 1 403 ? 10.921 -12.666 -0.034 1.00 98.38 403 SER A C 1
ATOM 3053 O O . SER A 1 403 ? 10.107 -12.770 0.880 1.00 98.38 403 SER A O 1
ATOM 3055 N N . GLY A 1 404 ? 10.650 -13.055 -1.278 1.00 98.19 404 GLY A N 1
ATOM 3056 C CA . GLY A 1 404 ? 9.298 -13.378 -1.730 1.00 98.19 404 GLY A CA 1
ATOM 3057 C C . GLY A 1 404 ? 8.502 -12.101 -1.989 1.00 98.19 404 GLY A C 1
ATOM 3058 O O . GLY A 1 404 ? 7.850 -11.575 -1.088 1.00 98.19 404 GLY A O 1
ATOM 3059 N N . LEU A 1 405 ? 8.575 -11.605 -3.223 1.00 98.56 405 LEU A N 1
ATOM 3060 C CA . LEU A 1 405 ? 7.719 -10.534 -3.735 1.00 98.56 405 LEU A CA 1
ATOM 3061 C C . LEU A 1 405 ? 6.972 -11.062 -4.953 1.00 98.56 405 LEU A C 1
ATOM 3063 O O . LEU A 1 405 ? 7.606 -11.448 -5.930 1.00 98.56 405 LEU A O 1
ATOM 3067 N N . MET A 1 406 ? 5.647 -11.020 -4.924 1.00 98.38 406 MET A N 1
ATOM 3068 C CA . MET A 1 406 ? 4.806 -11.225 -6.092 1.00 98.38 406 MET A CA 1
ATOM 3069 C C . MET A 1 406 ? 4.000 -9.950 -6.344 1.00 98.38 406 MET A C 1
ATOM 3071 O O . MET A 1 406 ? 3.154 -9.561 -5.544 1.00 98.38 406 MET A O 1
ATOM 3075 N N . ALA A 1 407 ? 4.310 -9.270 -7.443 1.00 97.81 407 ALA A N 1
ATOM 3076 C CA . ALA A 1 407 ? 3.593 -8.107 -7.945 1.00 97.81 407 ALA A CA 1
ATOM 3077 C C . ALA A 1 407 ? 2.852 -8.526 -9.217 1.00 97.81 407 ALA A C 1
ATOM 3079 O O . ALA A 1 407 ? 3.402 -8.454 -10.314 1.00 97.81 407 ALA A O 1
ATOM 3080 N N . ASP A 1 408 ? 1.635 -9.034 -9.063 1.00 94.50 408 ASP A N 1
ATOM 3081 C CA . ASP A 1 408 ? 0.805 -9.494 -10.171 1.00 94.50 408 ASP A CA 1
ATOM 3082 C C . ASP A 1 408 ? -0.135 -8.376 -10.641 1.00 94.50 408 ASP A C 1
ATOM 3084 O O . ASP A 1 408 ? -0.722 -7.650 -9.840 1.00 94.50 408 ASP A O 1
ATOM 3088 N N . GLN A 1 409 ? -0.297 -8.235 -11.953 1.00 93.75 409 GLN A N 1
ATOM 3089 C CA . GLN A 1 409 ? -1.157 -7.220 -12.569 1.00 93.75 409 GLN A CA 1
ATOM 3090 C C . GLN A 1 409 ? -0.844 -5.780 -12.095 1.00 93.75 409 GLN A C 1
ATOM 3092 O O . GLN A 1 409 ? -1.705 -5.110 -11.529 1.00 93.75 409 GLN A O 1
ATOM 3097 N N . CYS A 1 410 ? 0.386 -5.291 -12.313 1.00 97.06 410 CYS A N 1
ATOM 3098 C CA . CYS A 1 410 ? 0.799 -3.925 -11.939 1.00 97.06 410 CYS A CA 1
ATOM 3099 C C . CYS A 1 410 ? 1.081 -2.981 -13.132 1.00 97.06 410 CYS A C 1
ATOM 3101 O O . CYS A 1 410 ? 1.217 -3.434 -14.272 1.00 97.06 410 CYS A O 1
ATOM 3103 N N . VAL A 1 411 ? 1.208 -1.666 -12.874 1.00 98.00 411 VAL A N 1
ATOM 3104 C CA . VAL A 1 411 ? 1.850 -0.715 -13.820 1.00 98.00 411 VAL A CA 1
ATOM 3105 C C . VAL A 1 411 ? 3.369 -0.746 -13.618 1.00 98.00 411 VAL A C 1
ATOM 3107 O O . VAL A 1 411 ? 4.123 -0.936 -14.572 1.00 98.00 411 VAL A O 1
ATOM 3110 N N . VAL A 1 412 ? 3.815 -0.624 -12.362 1.00 98.62 412 VAL A N 1
ATOM 3111 C CA . VAL A 1 412 ? 5.227 -0.698 -11.962 1.00 98.62 412 VAL A CA 1
ATOM 3112 C C . VAL A 1 412 ? 5.426 -1.716 -10.839 1.00 98.62 412 VAL A C 1
ATOM 3114 O O . VAL A 1 412 ? 4.771 -1.633 -9.801 1.00 98.62 412 VAL A O 1
ATOM 3117 N N . GLY A 1 413 ? 6.365 -2.648 -11.000 1.00 98.62 413 GLY A N 1
ATOM 3118 C CA . GLY A 1 413 ? 6.745 -3.565 -9.921 1.00 98.62 413 GLY A CA 1
ATOM 3119 C C . GLY A 1 413 ? 7.541 -2.848 -8.829 1.00 98.62 413 GLY A C 1
ATOM 3120 O O . GLY A 1 413 ? 7.024 -2.549 -7.751 1.00 98.62 413 GLY A O 1
ATOM 3121 N N . ILE A 1 414 ? 8.803 -2.541 -9.126 1.00 98.69 414 ILE A N 1
ATOM 3122 C CA . ILE A 1 414 ? 9.737 -1.850 -8.228 1.00 98.69 414 ILE A CA 1
ATOM 3123 C C . ILE A 1 414 ? 10.045 -0.463 -8.801 1.00 98.69 414 ILE A C 1
ATOM 3125 O O . ILE A 1 414 ? 10.486 -0.340 -9.939 1.00 98.69 414 ILE A O 1
ATOM 3129 N N . HIS A 1 415 ? 9.840 0.583 -8.006 1.00 98.44 415 HIS A N 1
ATOM 3130 C CA . HIS A 1 415 ? 10.045 1.982 -8.376 1.00 98.44 415 HIS A CA 1
ATOM 3131 C C . HIS A 1 415 ? 11.101 2.610 -7.453 1.00 98.44 415 HIS A C 1
ATOM 3133 O O . HIS A 1 415 ? 10.847 2.843 -6.270 1.00 98.44 415 HIS A O 1
ATOM 3139 N N . LEU A 1 416 ? 12.287 2.882 -7.991 1.00 97.25 416 LEU A N 1
ATOM 3140 C CA . LEU A 1 416 ? 13.406 3.522 -7.306 1.00 97.25 416 LEU A CA 1
ATOM 3141 C C . LEU A 1 416 ? 13.389 5.036 -7.567 1.00 97.25 416 LEU A C 1
ATOM 3143 O O . LEU A 1 416 ? 13.673 5.486 -8.673 1.00 97.25 416 LEU A O 1
ATOM 3147 N N . VAL A 1 417 ? 13.058 5.821 -6.541 1.00 94.62 417 VAL A N 1
ATOM 3148 C CA . VAL A 1 417 ? 12.904 7.285 -6.620 1.00 94.62 417 VAL A CA 1
ATOM 3149 C C . VAL A 1 417 ? 14.174 8.006 -6.174 1.00 94.62 417 VAL A C 1
ATOM 3151 O O . VAL A 1 417 ? 14.697 8.855 -6.893 1.00 94.62 417 VAL A O 1
ATOM 3154 N N . TRP A 1 418 ? 14.671 7.682 -4.978 1.00 91.25 418 TRP A N 1
ATOM 3155 C CA . TRP A 1 418 ? 15.797 8.378 -4.341 1.00 91.25 418 TRP A CA 1
ATOM 3156 C C . TRP A 1 418 ? 16.939 7.403 -4.047 1.00 91.25 418 TRP A C 1
ATOM 3158 O O . TRP A 1 418 ? 16.653 6.257 -3.683 1.00 91.25 418 TRP A O 1
ATOM 3168 N N . PRO A 1 419 ? 18.207 7.798 -4.246 1.00 86.88 419 PRO A N 1
ATOM 3169 C CA . PRO A 1 419 ? 19.334 6.895 -4.129 1.00 86.88 419 PRO A CA 1
ATOM 3170 C C . PRO A 1 419 ? 19.614 6.559 -2.672 1.00 86.88 419 PRO A C 1
ATOM 3172 O O . PRO A 1 419 ? 19.765 7.442 -1.834 1.00 86.88 419 PRO A O 1
ATOM 3175 N N . THR A 1 420 ? 19.771 5.267 -2.401 1.00 85.75 420 THR A N 1
ATOM 3176 C CA . THR A 1 420 ? 20.364 4.794 -1.152 1.00 85.75 420 THR A CA 1
ATOM 3177 C C . THR A 1 420 ? 21.864 4.547 -1.354 1.00 85.75 420 THR A C 1
ATOM 3179 O O . THR A 1 420 ? 22.243 3.898 -2.333 1.00 85.75 420 THR A O 1
ATOM 3182 N N . PRO A 1 421 ? 22.737 4.988 -0.428 1.00 80.62 421 PRO A N 1
ATOM 3183 C CA . PRO A 1 421 ? 24.152 4.612 -0.450 1.00 80.62 421 PRO A CA 1
ATOM 3184 C C . PRO A 1 421 ? 24.408 3.161 -0.027 1.00 80.62 421 PRO A C 1
ATOM 3186 O O . PRO A 1 421 ? 25.503 2.640 -0.223 1.00 80.62 421 PRO A O 1
ATOM 3189 N N . LEU A 1 422 ? 23.413 2.512 0.578 1.00 86.06 422 LEU A N 1
ATOM 3190 C CA . LEU A 1 422 ? 23.476 1.137 1.059 1.00 86.06 422 LEU A CA 1
ATOM 3191 C C . LEU A 1 422 ? 22.591 0.236 0.190 1.00 86.06 422 LEU A C 1
ATOM 3193 O O . LEU A 1 422 ? 21.508 0.626 -0.240 1.00 86.06 422 LEU A O 1
ATOM 3197 N N . THR A 1 423 ? 23.076 -0.969 -0.102 1.00 88.38 423 THR A N 1
ATOM 3198 C CA . THR A 1 423 ? 22.474 -1.889 -1.076 1.00 88.38 423 THR A CA 1
ATOM 3199 C C . THR A 1 423 ? 21.052 -2.322 -0.710 1.00 88.38 423 THR A C 1
ATOM 3201 O O . THR A 1 423 ? 20.825 -2.835 0.386 1.00 88.38 423 THR A O 1
ATOM 3204 N N . ASN A 1 424 ? 20.130 -2.252 -1.674 1.00 95.06 424 ASN A N 1
ATOM 3205 C CA . ASN A 1 424 ? 18.858 -2.975 -1.605 1.00 95.06 424 ASN A CA 1
ATOM 3206 C C . ASN A 1 424 ? 19.021 -4.381 -2.187 1.00 95.06 424 ASN A C 1
ATOM 3208 O O . ASN A 1 424 ? 19.585 -4.547 -3.271 1.00 95.06 424 ASN A O 1
ATOM 3212 N N . ARG A 1 425 ? 18.537 -5.402 -1.472 1.00 97.44 425 ARG A N 1
ATOM 3213 C CA . ARG A 1 425 ? 18.637 -6.812 -1.889 1.00 97.44 425 ARG A CA 1
ATOM 3214 C C . ARG A 1 425 ? 17.255 -7.444 -1.984 1.00 97.44 425 ARG A C 1
ATOM 3216 O O . ARG A 1 425 ? 16.493 -7.364 -1.027 1.00 97.44 425 ARG A O 1
ATOM 3223 N N . MET A 1 426 ? 16.927 -8.098 -3.093 1.00 98.38 426 MET A N 1
ATOM 3224 C CA . MET A 1 426 ? 15.652 -8.806 -3.233 1.00 98.38 426 MET A CA 1
ATOM 3225 C C . MET A 1 426 ? 15.844 -10.217 -3.797 1.00 98.38 426 MET A C 1
ATOM 3227 O O . MET A 1 426 ? 16.686 -10.448 -4.668 1.00 98.38 426 MET A O 1
ATOM 3231 N N . SER A 1 427 ? 15.074 -11.171 -3.286 1.00 98.50 427 SER A N 1
ATOM 3232 C CA . SER A 1 427 ? 15.131 -12.580 -3.680 1.00 98.50 427 SER A CA 1
ATOM 3233 C C . SER A 1 427 ? 13.738 -13.158 -3.899 1.00 98.50 427 SER A C 1
ATOM 3235 O O . SER A 1 427 ? 12.804 -12.834 -3.164 1.00 98.50 427 SER A O 1
ATOM 3237 N N . ASN A 1 428 ? 13.616 -14.049 -4.886 1.00 98.62 428 ASN A N 1
ATOM 3238 C CA . ASN A 1 428 ? 12.365 -14.707 -5.279 1.00 98.62 428 ASN A CA 1
ATOM 3239 C C . ASN A 1 428 ? 11.295 -13.661 -5.640 1.00 98.62 428 ASN A C 1
ATOM 3241 O O . ASN A 1 428 ? 10.339 -13.427 -4.896 1.00 98.62 428 ASN A O 1
ATOM 3245 N N . VAL A 1 429 ? 11.527 -12.974 -6.760 1.00 98.69 429 VAL A N 1
ATOM 3246 C CA . VAL A 1 429 ? 10.750 -11.808 -7.198 1.00 98.69 429 VAL A CA 1
ATOM 3247 C C . VAL A 1 429 ? 9.983 -12.148 -8.473 1.00 98.69 429 VAL A C 1
ATOM 3249 O O . VAL A 1 429 ? 10.587 -12.368 -9.516 1.00 98.69 429 VAL A O 1
ATOM 3252 N N . THR A 1 430 ? 8.658 -12.131 -8.411 1.00 98.69 430 THR A N 1
ATOM 3253 C CA . THR A 1 430 ? 7.763 -12.290 -9.561 1.00 98.69 430 THR A CA 1
ATOM 3254 C C . THR A 1 430 ? 7.066 -10.965 -9.834 1.00 98.69 430 THR A C 1
ATOM 3256 O O . THR A 1 430 ? 6.439 -10.405 -8.936 1.00 98.69 430 THR A O 1
ATOM 3259 N N . ILE A 1 431 ? 7.163 -10.446 -11.059 1.00 98.69 431 ILE A N 1
ATOM 3260 C CA . ILE A 1 431 ? 6.521 -9.189 -11.460 1.00 98.69 431 ILE A CA 1
ATOM 3261 C C . ILE A 1 431 ? 5.804 -9.384 -12.795 1.00 98.69 431 ILE A C 1
ATOM 3263 O O . ILE A 1 431 ? 6.434 -9.693 -13.807 1.00 98.69 431 ILE A O 1
ATOM 3267 N N . HIS A 1 432 ? 4.493 -9.157 -12.811 1.00 98.31 432 HIS A N 1
ATOM 3268 C CA . HIS A 1 432 ? 3.684 -9.160 -14.021 1.00 98.31 432 HIS A CA 1
ATOM 3269 C C . HIS A 1 432 ? 3.068 -7.783 -14.258 1.00 98.31 432 HIS A C 1
ATOM 3271 O O . HIS A 1 432 ? 2.179 -7.343 -13.525 1.00 98.31 432 HIS A O 1
ATOM 3277 N N . THR A 1 433 ? 3.509 -7.107 -15.315 1.00 98.06 433 THR A N 1
ATOM 3278 C CA . THR A 1 433 ? 2.883 -5.854 -15.742 1.00 98.06 433 THR A CA 1
ATOM 3279 C C . THR A 1 433 ? 1.647 -6.156 -16.586 1.00 98.06 433 THR A C 1
ATOM 3281 O O . THR A 1 433 ? 1.699 -6.956 -17.519 1.00 98.06 433 THR A O 1
ATOM 3284 N N . ALA A 1 434 ? 0.514 -5.536 -16.272 1.00 96.69 434 ALA A N 1
ATOM 3285 C CA . ALA A 1 434 ? -0.730 -5.748 -17.026 1.00 96.69 434 ALA A CA 1
ATOM 3286 C C . ALA A 1 434 ? -1.564 -4.477 -17.206 1.00 96.69 434 ALA A C 1
ATOM 3288 O O . ALA A 1 434 ? -2.698 -4.534 -17.683 1.00 96.69 434 ALA A O 1
ATOM 3289 N N . LEU A 1 435 ? -1.021 -3.332 -16.786 1.00 96.19 435 LEU A N 1
ATOM 3290 C CA . LEU A 1 435 ? -1.755 -2.087 -16.613 1.00 96.19 435 LEU A CA 1
ATOM 3291 C C . LEU A 1 435 ? -0.996 -0.895 -17.185 1.00 96.19 435 LEU A C 1
ATOM 3293 O O . LEU A 1 435 ? 0.226 -0.823 -17.057 1.00 96.19 435 LEU A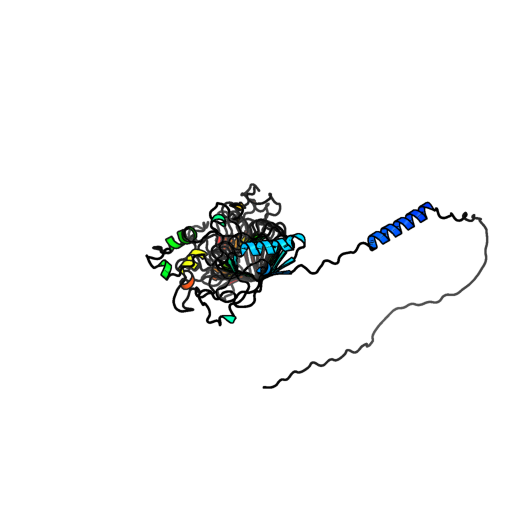 O 1
ATOM 3297 N N . THR A 1 436 ? -1.716 0.079 -17.731 1.00 94.81 436 THR A N 1
ATOM 3298 C CA . THR A 1 436 ? -1.164 1.388 -18.096 1.00 94.81 436 THR A CA 1
ATOM 3299 C C . THR A 1 436 ? -1.987 2.516 -17.477 1.00 94.81 436 THR A C 1
ATOM 3301 O O . THR A 1 436 ? -3.218 2.502 -17.503 1.00 94.81 436 THR A O 1
ATOM 3304 N N . ASP A 1 437 ? -1.309 3.517 -16.921 1.00 92.69 437 ASP A N 1
ATOM 3305 C CA . ASP A 1 437 ? -1.908 4.804 -16.551 1.00 92.69 437 ASP A CA 1
ATOM 3306 C C . ASP A 1 437 ? -1.954 5.773 -17.755 1.00 92.69 437 ASP A C 1
ATOM 3308 O O . ASP A 1 437 ? -2.728 6.733 -17.765 1.00 92.69 437 ASP A O 1
ATOM 3312 N N . GLY A 1 438 ? -1.197 5.475 -18.818 1.00 91.06 438 GLY A N 1
ATOM 3313 C CA . GLY A 1 438 ? -1.013 6.313 -20.003 1.00 91.06 438 GLY A CA 1
ATOM 3314 C C . GLY A 1 438 ? 0.151 7.304 -19.900 1.00 91.06 438 GLY A C 1
ATOM 3315 O O . GLY A 1 438 ? 0.289 8.152 -20.782 1.00 91.06 438 GLY A O 1
ATOM 3316 N N . SER A 1 439 ? 0.984 7.238 -18.854 1.00 93.25 439 SER A N 1
ATOM 3317 C CA . SER A 1 439 ? 2.132 8.136 -18.701 1.00 93.25 439 SER A CA 1
ATOM 3318 C C . SER A 1 439 ? 3.352 7.669 -19.512 1.00 93.25 439 SER A C 1
ATOM 3320 O O . SER A 1 439 ? 3.607 6.476 -19.682 1.00 93.25 439 SER A O 1
ATOM 3322 N N . ALA A 1 440 ? 4.113 8.628 -20.046 1.00 94.75 440 ALA A N 1
ATOM 3323 C CA . ALA A 1 440 ? 5.220 8.382 -20.974 1.00 94.75 440 ALA A CA 1
ATOM 3324 C C . ALA A 1 440 ? 6.598 8.482 -20.299 1.00 94.75 440 ALA A C 1
ATOM 3326 O O . ALA A 1 440 ? 6.846 9.371 -19.481 1.00 94.75 440 ALA A O 1
ATOM 3327 N N . PHE A 1 441 ? 7.505 7.577 -20.662 1.00 95.56 441 PHE A N 1
ATOM 3328 C CA . PHE A 1 441 ? 8.908 7.580 -20.259 1.00 95.56 441 PHE A CA 1
ATOM 3329 C C . PHE A 1 441 ? 9.754 8.271 -21.335 1.00 95.56 441 PHE A C 1
ATOM 3331 O O . PHE A 1 441 ? 9.630 7.983 -22.526 1.00 95.56 441 PHE A O 1
ATOM 3338 N N . LYS A 1 442 ? 10.635 9.187 -20.923 1.00 93.19 442 LYS A N 1
ATOM 3339 C CA . LYS A 1 442 ? 11.490 9.960 -21.835 1.00 93.19 442 LYS A CA 1
ATOM 3340 C C . LYS A 1 442 ? 12.778 9.194 -22.144 1.00 93.19 442 LYS A C 1
ATOM 3342 O O . LYS A 1 442 ? 13.834 9.507 -21.602 1.00 93.19 442 LYS A O 1
ATOM 3347 N N . ALA A 1 443 ? 12.679 8.183 -23.004 1.00 92.19 443 ALA A N 1
ATOM 3348 C CA . ALA A 1 443 ? 13.848 7.451 -23.485 1.00 92.19 443 ALA A CA 1
ATOM 3349 C C . ALA A 1 443 ? 14.794 8.366 -24.291 1.00 92.19 443 ALA A C 1
ATOM 3351 O O . ALA A 1 443 ? 14.341 9.224 -25.050 1.00 92.19 443 ALA A O 1
ATOM 3352 N N . ARG A 1 444 ? 16.110 8.168 -24.143 1.00 89.00 444 ARG A N 1
ATOM 3353 C CA . ARG A 1 444 ? 17.161 8.928 -24.846 1.00 89.00 444 ARG A CA 1
ATOM 3354 C C . ARG A 1 444 ? 17.438 8.440 -26.269 1.00 89.00 444 ARG A C 1
ATOM 3356 O O . ARG A 1 444 ? 18.109 9.125 -27.032 1.00 89.00 444 ARG A O 1
ATOM 3363 N N . GLU A 1 445 ? 16.978 7.239 -26.605 1.00 76.25 445 GLU A N 1
ATOM 3364 C CA . GLU A 1 445 ? 17.261 6.585 -27.882 1.00 76.25 445 GLU A CA 1
ATOM 3365 C C . GLU A 1 445 ? 16.310 7.076 -28.977 1.00 76.25 445 GLU A C 1
ATOM 3367 O O . GLU A 1 445 ? 15.088 6.926 -28.894 1.00 76.25 445 GLU A O 1
ATOM 3372 N N . ALA A 1 446 ? 16.880 7.664 -30.030 1.00 52.03 446 ALA A N 1
ATOM 3373 C CA . ALA A 1 446 ? 16.117 8.122 -31.181 1.00 52.03 446 ALA A CA 1
ATOM 3374 C C . ALA A 1 446 ? 15.498 6.929 -31.931 1.00 52.03 446 ALA A C 1
ATOM 3376 O O . ALA A 1 446 ? 16.202 6.011 -32.340 1.00 52.03 446 ALA A O 1
ATOM 3377 N N . GLY A 1 447 ? 14.179 6.966 -32.145 1.00 54.97 447 GLY A N 1
ATOM 3378 C CA . GLY A 1 447 ? 13.453 5.967 -32.941 1.00 54.97 447 GLY A CA 1
ATOM 3379 C C . GLY A 1 447 ? 12.763 4.843 -32.156 1.00 54.97 447 GLY A C 1
ATOM 3380 O O . GLY A 1 447 ? 12.037 4.068 -32.768 1.00 54.97 447 GLY A O 1
ATOM 3381 N N . ALA A 1 448 ? 12.886 4.783 -30.824 1.00 57.62 448 ALA A N 1
ATOM 3382 C CA . ALA A 1 448 ? 12.298 3.722 -29.985 1.00 57.62 448 ALA A CA 1
ATOM 3383 C C . ALA A 1 448 ? 10.747 3.698 -29.900 1.00 57.62 448 ALA A C 1
ATOM 3385 O O . ALA A 1 448 ? 10.181 2.899 -29.149 1.00 57.62 448 ALA A O 1
ATOM 3386 N N . GLY A 1 449 ? 10.056 4.573 -30.642 1.00 68.38 449 GLY A N 1
ATOM 3387 C CA . GLY A 1 449 ? 8.619 4.819 -30.509 1.00 68.38 449 GLY A CA 1
ATOM 3388 C C . GLY A 1 449 ? 8.243 5.478 -29.170 1.00 68.38 449 GLY A C 1
ATOM 3389 O O . GLY A 1 449 ? 9.119 5.860 -28.390 1.00 68.38 449 GLY A O 1
ATOM 3390 N N . PRO A 1 450 ? 6.941 5.650 -28.883 1.00 83.25 450 PRO A N 1
ATOM 3391 C CA . PRO A 1 450 ? 6.492 6.043 -27.553 1.00 83.25 450 PRO A CA 1
ATOM 3392 C C . PRO A 1 450 ? 6.746 4.904 -26.551 1.00 83.25 450 PRO A C 1
ATOM 3394 O O . PRO A 1 450 ? 6.283 3.782 -26.742 1.00 83.25 450 PRO A O 1
ATOM 3397 N N . VAL A 1 451 ? 7.459 5.207 -25.464 1.00 93.38 451 VAL A N 1
ATOM 3398 C CA . VAL A 1 451 ? 7.692 4.286 -24.340 1.00 93.38 451 VAL A CA 1
ATOM 3399 C C . VAL A 1 451 ? 6.785 4.706 -23.183 1.00 93.38 451 VAL A C 1
ATOM 3401 O O . VAL A 1 451 ? 6.832 5.863 -22.764 1.00 93.38 451 VAL A O 1
ATOM 3404 N N . ALA A 1 452 ? 5.956 3.806 -22.654 1.00 95.31 452 ALA A N 1
ATOM 3405 C CA . ALA A 1 452 ? 5.148 4.088 -21.461 1.00 95.31 452 ALA A CA 1
ATOM 3406 C C . ALA A 1 452 ? 5.939 3.844 -20.169 1.00 95.31 452 ALA A C 1
ATOM 3408 O O . ALA A 1 452 ? 6.873 3.044 -20.144 1.00 95.31 452 ALA A O 1
ATOM 3409 N N . ARG A 1 453 ? 5.515 4.452 -19.054 1.00 96.25 453 ARG A N 1
ATOM 3410 C CA . ARG A 1 453 ? 6.067 4.207 -17.702 1.00 96.25 453 ARG A CA 1
ATOM 3411 C C . ARG A 1 453 ? 5.542 2.908 -17.068 1.00 96.25 453 ARG A C 1
ATOM 3413 O O . ARG A 1 453 ? 5.409 2.814 -15.852 1.00 96.25 453 ARG A O 1
ATOM 3420 N N . GLN A 1 454 ? 5.273 1.898 -17.894 1.00 97.69 454 GLN A N 1
ATOM 3421 C CA . GLN A 1 454 ? 4.972 0.540 -17.453 1.00 97.69 454 GLN A CA 1
ATOM 3422 C C . GLN A 1 454 ? 6.276 -0.269 -17.408 1.00 97.69 454 GLN A C 1
ATOM 3424 O O . GLN A 1 454 ? 6.937 -0.436 -18.439 1.00 97.69 454 GLN A O 1
ATOM 3429 N N . ALA A 1 455 ? 6.648 -0.776 -16.230 1.00 98.38 455 ALA A N 1
ATOM 3430 C CA . ALA A 1 455 ? 7.909 -1.495 -16.057 1.00 98.38 455 ALA A CA 1
ATOM 3431 C C . ALA A 1 455 ? 7.897 -2.538 -14.940 1.00 98.38 455 ALA A C 1
ATOM 3433 O O . ALA A 1 455 ? 7.225 -2.371 -13.925 1.00 98.38 455 ALA A O 1
ATOM 3434 N N . ALA A 1 456 ? 8.722 -3.579 -15.066 1.00 98.56 456 ALA A N 1
ATOM 3435 C CA . ALA A 1 456 ? 9.004 -4.417 -13.905 1.00 98.56 456 ALA A CA 1
ATOM 3436 C C . ALA A 1 456 ? 9.840 -3.636 -12.876 1.00 98.56 456 ALA A C 1
ATOM 3438 O O . ALA A 1 456 ? 9.515 -3.630 -11.689 1.00 98.56 456 ALA A O 1
ATOM 3439 N N . ILE A 1 457 ? 10.867 -2.919 -13.343 1.00 98.69 457 ILE A N 1
ATOM 3440 C CA . ILE A 1 457 ? 11.735 -2.051 -12.540 1.00 98.69 457 ILE A CA 1
ATOM 3441 C C . ILE A 1 457 ? 11.849 -0.680 -13.216 1.00 98.69 457 ILE A C 1
ATOM 3443 O O . ILE A 1 457 ? 12.193 -0.587 -14.393 1.00 98.69 457 ILE A O 1
ATOM 3447 N N . LEU A 1 458 ? 11.581 0.382 -12.461 1.00 98.56 458 LEU A N 1
ATOM 3448 C CA . LEU A 1 458 ? 11.673 1.781 -12.878 1.00 98.56 458 LEU A CA 1
ATOM 3449 C C . LEU A 1 458 ? 12.629 2.535 -11.947 1.00 98.56 458 LEU A C 1
ATOM 3451 O O . LEU A 1 458 ? 12.496 2.442 -10.728 1.00 98.56 458 LEU A O 1
ATOM 3455 N N . VAL A 1 459 ? 13.565 3.290 -12.515 1.00 98.00 459 VAL A N 1
ATOM 3456 C CA . VAL A 1 459 ? 14.528 4.136 -11.797 1.00 98.00 459 VAL A CA 1
ATOM 3457 C C . VAL A 1 459 ? 14.389 5.573 -12.286 1.00 98.00 459 VAL A C 1
ATOM 3459 O O . VAL A 1 459 ? 14.582 5.842 -13.471 1.00 98.00 459 VAL A O 1
ATOM 3462 N N . GLU A 1 460 ? 14.064 6.490 -11.380 1.00 96.31 460 GLU A N 1
ATOM 3463 C CA . GLU A 1 460 ? 13.881 7.912 -11.689 1.00 96.31 460 GLU A CA 1
ATOM 3464 C C . GLU A 1 460 ? 15.209 8.671 -11.788 1.00 96.31 460 GLU A C 1
ATOM 3466 O O . GLU A 1 460 ? 16.204 8.304 -11.161 1.00 96.31 460 GLU A O 1
ATOM 3471 N N . SER A 1 461 ? 15.198 9.803 -12.496 1.00 94.31 461 SER A N 1
ATOM 3472 C CA . SER A 1 461 ? 16.351 10.706 -12.657 1.00 94.31 461 SER A CA 1
ATOM 3473 C C . SER A 1 461 ? 16.903 11.292 -11.356 1.00 94.31 461 SER A C 1
ATOM 3475 O O . SER A 1 461 ? 18.027 11.785 -11.327 1.00 94.31 461 SER A O 1
ATOM 3477 N N . THR A 1 462 ? 16.151 11.228 -10.254 1.00 92.12 462 THR A N 1
ATOM 3478 C CA . THR A 1 462 ? 16.648 11.617 -8.929 1.00 92.12 462 THR A CA 1
ATOM 3479 C C . THR A 1 462 ? 17.532 10.551 -8.277 1.00 92.12 462 THR A C 1
ATOM 3481 O O . THR A 1 462 ? 18.291 10.882 -7.366 1.00 92.12 462 THR A O 1
ATOM 3484 N N . HIS A 1 463 ? 17.506 9.307 -8.763 1.00 92.19 463 HIS A N 1
ATOM 3485 C CA . HIS A 1 463 ? 18.300 8.175 -8.279 1.00 92.19 463 HIS A CA 1
ATOM 3486 C C . HIS A 1 463 ? 19.722 8.197 -8.876 1.00 92.19 463 HIS A C 1
ATOM 3488 O O . HIS A 1 463 ? 20.093 7.323 -9.650 1.00 92.19 463 HIS A O 1
ATOM 3494 N N . VAL A 1 464 ? 20.499 9.241 -8.566 1.00 88.62 464 VAL A N 1
ATOM 3495 C CA . VAL A 1 464 ? 21.821 9.529 -9.167 1.00 88.62 464 VAL A CA 1
ATOM 3496 C C . VAL A 1 464 ? 22.946 9.651 -8.136 1.00 88.62 464 VAL A C 1
ATOM 3498 O O . VAL A 1 464 ? 22.707 9.954 -6.962 1.00 88.62 464 VAL A O 1
ATOM 3501 N N . VAL A 1 465 ? 24.198 9.494 -8.581 1.00 87.06 465 VAL A N 1
ATOM 3502 C CA . VAL A 1 465 ? 25.396 9.525 -7.711 1.00 87.06 465 VAL A CA 1
ATOM 3503 C C . VAL A 1 465 ? 25.536 10.844 -6.944 1.00 87.06 465 VAL A C 1
ATOM 3505 O O . VAL A 1 465 ? 25.954 10.852 -5.785 1.00 87.06 465 VAL A O 1
ATOM 3508 N N . ALA A 1 466 ? 25.172 11.960 -7.584 1.00 85.12 466 ALA A N 1
ATOM 3509 C CA . ALA A 1 466 ? 25.245 13.299 -6.995 1.00 85.12 466 ALA A CA 1
ATOM 3510 C C . ALA A 1 466 ? 24.357 13.454 -5.747 1.00 85.12 466 ALA A C 1
ATOM 3512 O O . ALA A 1 466 ? 24.706 14.198 -4.833 1.00 85.12 466 ALA A O 1
ATOM 3513 N N . ASN A 1 467 ? 23.244 12.719 -5.694 1.00 84.31 467 ASN A N 1
ATOM 3514 C CA . ASN A 1 467 ? 22.364 12.679 -4.532 1.00 84.31 467 ASN A CA 1
ATOM 3515 C C . ASN A 1 467 ? 22.857 11.626 -3.519 1.00 84.31 467 ASN A C 1
ATOM 3517 O O . ASN A 1 467 ? 22.975 11.948 -2.341 1.00 84.31 467 ASN A O 1
ATOM 3521 N N . GLY A 1 468 ? 23.240 10.423 -3.976 1.00 75.94 468 GLY A N 1
ATOM 3522 C CA . GLY A 1 468 ? 23.641 9.269 -3.148 1.00 75.94 468 GLY A CA 1
ATOM 3523 C C . GLY A 1 468 ? 25.036 9.337 -2.506 1.00 75.94 468 GLY A C 1
ATOM 3524 O O . GLY A 1 468 ? 25.795 8.373 -2.584 1.00 75.94 468 GLY A O 1
ATOM 3525 N N . ILE A 1 469 ? 25.405 10.472 -1.900 1.00 79.62 469 ILE A N 1
ATOM 3526 C CA . ILE A 1 469 ? 26.705 10.751 -1.240 1.00 79.62 469 ILE A CA 1
ATOM 3527 C C . ILE A 1 469 ? 27.969 10.358 -2.042 1.00 79.62 469 ILE A C 1
ATOM 3529 O O . ILE A 1 469 ? 29.015 10.090 -1.453 1.00 79.62 469 ILE A O 1
ATOM 3533 N N . GLY A 1 470 ? 27.904 10.352 -3.378 1.00 84.75 470 GLY A N 1
ATOM 3534 C CA . GLY A 1 470 ? 29.029 9.979 -4.248 1.00 84.75 470 GLY A CA 1
ATOM 3535 C C . GLY A 1 470 ? 29.161 8.476 -4.537 1.00 84.75 470 GLY A C 1
ATOM 3536 O O . GLY A 1 470 ? 30.061 8.078 -5.279 1.00 84.75 470 GLY A O 1
ATOM 3537 N N . ILE A 1 471 ? 28.262 7.645 -4.005 1.00 85.88 471 ILE A N 1
ATOM 3538 C CA . ILE A 1 471 ? 28.191 6.199 -4.253 1.00 85.88 471 ILE A CA 1
ATOM 3539 C C . ILE A 1 471 ? 27.174 5.932 -5.373 1.00 85.88 471 ILE A C 1
ATOM 3541 O O . ILE A 1 471 ? 26.149 6.604 -5.453 1.00 85.88 471 ILE A O 1
ATOM 3545 N N . VAL A 1 472 ? 27.442 4.946 -6.241 1.00 89.44 472 VAL A N 1
ATOM 3546 C CA . VAL A 1 472 ? 26.435 4.448 -7.195 1.00 89.44 472 VAL A CA 1
ATOM 3547 C C . VAL A 1 472 ? 25.453 3.543 -6.437 1.00 89.44 472 VAL A C 1
ATOM 3549 O O . VAL A 1 472 ? 25.875 2.501 -5.921 1.00 89.44 472 VAL A O 1
ATOM 3552 N N . PRO A 1 473 ? 24.160 3.899 -6.352 1.00 89.88 473 PRO A N 1
ATOM 3553 C CA . PRO A 1 473 ? 23.137 3.057 -5.743 1.00 89.88 473 PRO A CA 1
ATOM 3554 C C . PRO A 1 473 ? 23.119 1.674 -6.378 1.00 89.88 473 PRO A C 1
ATOM 3556 O O . PRO A 1 473 ? 23.216 1.538 -7.597 1.00 89.88 473 PRO A O 1
ATOM 3559 N N . THR A 1 474 ? 22.991 0.640 -5.551 1.00 92.38 474 THR A N 1
ATOM 3560 C CA . THR A 1 474 ? 23.034 -0.748 -6.020 1.00 92.38 474 THR A CA 1
ATOM 3561 C C . THR A 1 474 ? 21.775 -1.507 -5.615 1.00 92.38 474 THR A C 1
ATOM 3563 O O . THR A 1 474 ? 21.436 -1.580 -4.428 1.00 92.38 474 THR A O 1
ATOM 3566 N N . LEU A 1 475 ? 21.123 -2.116 -6.606 1.00 96.62 475 LEU A N 1
ATOM 3567 C CA . LEU A 1 475 ? 20.026 -3.064 -6.444 1.00 96.62 475 LEU A CA 1
ATOM 3568 C C . LEU A 1 475 ? 20.515 -4.463 -6.843 1.00 96.62 475 LEU A C 1
ATOM 3570 O O . LEU A 1 475 ? 20.897 -4.689 -7.990 1.00 96.62 475 LEU A O 1
ATOM 3574 N N . LEU A 1 476 ? 20.487 -5.403 -5.898 1.00 98.19 476 LEU A N 1
ATOM 3575 C CA . LEU A 1 476 ? 20.810 -6.810 -6.140 1.00 98.19 476 LEU A CA 1
ATOM 3576 C C . LEU A 1 476 ? 19.528 -7.640 -6.145 1.00 98.19 476 LEU A C 1
ATOM 3578 O O . LEU A 1 476 ? 18.776 -7.624 -5.169 1.00 98.19 476 LEU A O 1
ATOM 3582 N N . LEU A 1 477 ? 19.300 -8.385 -7.220 1.00 98.50 477 LEU A N 1
ATOM 3583 C CA . LEU A 1 477 ? 18.121 -9.214 -7.439 1.00 98.50 477 LEU A CA 1
ATOM 3584 C C . LEU A 1 477 ? 18.522 -10.674 -7.671 1.00 98.50 477 LEU A C 1
ATOM 3586 O O . LEU A 1 477 ? 19.531 -10.967 -8.317 1.00 98.50 477 LEU A O 1
ATOM 3590 N N . SER A 1 478 ? 17.714 -11.606 -7.173 1.00 98.38 478 SER A N 1
ATOM 3591 C CA . SER A 1 478 ? 17.931 -13.043 -7.367 1.00 98.38 478 SER A CA 1
ATOM 3592 C C . SER A 1 478 ? 16.623 -13.802 -7.566 1.00 98.38 478 SER A C 1
ATOM 3594 O O . SER A 1 478 ? 15.630 -13.501 -6.903 1.00 98.38 478 SER A O 1
ATOM 3596 N N . ASN A 1 479 ? 16.637 -14.796 -8.459 1.00 98.38 479 ASN A N 1
ATOM 3597 C CA . ASN A 1 479 ? 15.478 -15.615 -8.830 1.00 98.38 479 ASN A CA 1
ATOM 3598 C C . ASN A 1 479 ? 14.287 -14.736 -9.246 1.00 98.38 479 ASN A C 1
ATOM 3600 O O . ASN A 1 479 ? 13.275 -14.650 -8.545 1.00 98.38 479 ASN A O 1
ATOM 3604 N N . VAL A 1 480 ? 14.454 -14.029 -10.363 1.00 98.62 480 VAL A N 1
ATOM 3605 C CA . VAL A 1 480 ? 13.467 -13.080 -10.883 1.00 98.62 480 VAL A CA 1
ATOM 3606 C C . VAL A 1 480 ? 12.640 -13.725 -11.995 1.00 98.62 480 VAL A C 1
ATOM 3608 O O . VAL A 1 480 ? 13.192 -14.306 -12.924 1.00 98.62 480 VAL A O 1
ATOM 3611 N N . SER A 1 481 ? 11.320 -13.582 -11.938 1.00 98.44 481 SER A N 1
ATOM 3612 C CA . SER A 1 481 ? 10.401 -13.903 -13.031 1.00 98.44 481 SER A CA 1
ATOM 3613 C C . SER A 1 481 ? 9.662 -12.638 -13.446 1.00 98.44 481 SER A C 1
ATOM 3615 O O . SER A 1 481 ? 8.972 -12.024 -12.633 1.00 98.44 481 SER A O 1
ATOM 3617 N N . VAL A 1 482 ? 9.792 -12.247 -14.710 1.00 98.50 482 VAL A N 1
ATOM 3618 C CA . VAL A 1 482 ? 9.045 -11.135 -15.298 1.00 98.50 482 VAL A CA 1
ATOM 3619 C C . VAL A 1 482 ? 8.154 -11.650 -16.415 1.00 98.50 482 VAL A C 1
ATOM 3621 O O . VAL A 1 482 ? 8.576 -12.442 -17.256 1.00 98.50 482 VAL A O 1
ATOM 3624 N N . GLY A 1 483 ? 6.920 -11.167 -16.447 1.00 97.94 483 GLY A N 1
ATOM 3625 C CA . GLY A 1 483 ? 5.974 -11.406 -17.529 1.00 97.94 483 GLY A CA 1
ATOM 3626 C C . GLY A 1 483 ? 5.084 -10.193 -17.746 1.00 97.94 483 GLY A C 1
ATOM 3627 O O . GLY A 1 483 ? 5.143 -9.213 -17.004 1.00 97.94 483 GLY A O 1
ATOM 3628 N N . SER A 1 484 ? 4.248 -10.253 -18.772 1.00 97.62 484 SER A N 1
ATOM 3629 C CA . SER A 1 484 ? 3.203 -9.259 -18.988 1.00 97.62 484 SER A CA 1
ATOM 3630 C C . SER A 1 484 ? 2.019 -9.899 -19.704 1.00 97.62 484 SER A C 1
ATOM 3632 O O . SER A 1 484 ? 2.169 -10.936 -20.348 1.00 97.62 484 SER A O 1
ATOM 3634 N N . PHE A 1 485 ? 0.828 -9.330 -19.572 1.00 94.25 485 PHE A N 1
ATOM 3635 C CA . PHE A 1 485 ? -0.366 -9.803 -20.272 1.00 94.25 485 PHE A CA 1
ATOM 3636 C C . PHE A 1 485 ? -1.447 -8.719 -20.286 1.00 94.25 485 PHE A C 1
ATOM 3638 O O . PHE A 1 485 ? -1.368 -7.720 -19.579 1.00 94.25 485 PHE A O 1
ATOM 3645 N N . HIS A 1 486 ? -2.469 -8.916 -21.114 1.00 95.25 486 HIS A N 1
ATOM 3646 C CA . HIS A 1 486 ? -3.571 -7.978 -21.287 1.00 95.25 486 HIS A CA 1
ATOM 3647 C C . HIS A 1 486 ? -4.856 -8.609 -20.742 1.00 95.25 486 HIS A C 1
ATOM 3649 O O . HIS A 1 486 ? -5.371 -9.554 -21.336 1.00 95.25 486 HIS A O 1
ATOM 3655 N N . ASP A 1 487 ? -5.352 -8.084 -19.619 1.00 91.06 487 ASP A N 1
ATOM 3656 C CA . ASP A 1 487 ? -6.524 -8.599 -18.896 1.00 91.06 487 ASP A CA 1
ATOM 3657 C C . ASP A 1 487 ? -7.667 -7.553 -18.832 1.00 91.06 487 ASP A C 1
ATOM 3659 O O . ASP A 1 487 ? -7.901 -6.922 -17.793 1.00 91.06 487 ASP A O 1
ATOM 3663 N N . PRO A 1 488 ? -8.359 -7.291 -19.962 1.00 90.94 488 PRO A N 1
ATOM 3664 C CA . PRO A 1 488 ? -9.417 -6.283 -20.042 1.00 90.94 488 PRO A CA 1
ATOM 3665 C C . PRO A 1 488 ? -10.690 -6.712 -19.307 1.00 90.94 488 PRO A C 1
ATOM 3667 O O . PRO A 1 488 ? -11.468 -5.851 -18.897 1.00 90.94 488 PRO A O 1
ATOM 3670 N N . GLU A 1 489 ? -10.892 -8.016 -19.084 1.00 86.00 489 GLU A N 1
ATOM 3671 C CA . GLU A 1 489 ? -11.974 -8.504 -18.225 1.00 86.00 489 GLU A CA 1
ATOM 3672 C C . GLU A 1 489 ? -11.783 -8.023 -16.783 1.00 86.00 489 GLU A C 1
ATOM 3674 O O . GLU A 1 489 ? -12.775 -7.745 -16.108 1.00 86.00 489 GLU A O 1
ATOM 3679 N N . ARG A 1 490 ? -10.535 -7.843 -16.322 1.00 84.88 490 ARG A N 1
ATOM 3680 C CA . ARG A 1 490 ? -10.248 -7.360 -14.965 1.00 84.88 490 ARG A CA 1
ATOM 3681 C C . ARG A 1 490 ? -10.140 -5.853 -14.792 1.00 84.88 490 ARG A C 1
ATOM 3683 O O . ARG A 1 490 ? -10.607 -5.355 -13.770 1.00 84.88 490 ARG A O 1
ATOM 3690 N N . PHE A 1 491 ? -9.589 -5.124 -15.762 1.00 90.88 491 PHE A N 1
ATOM 3691 C CA . PHE A 1 491 ? -9.300 -3.686 -15.593 1.00 90.88 491 PHE A CA 1
ATOM 3692 C C . PHE A 1 491 ? -9.840 -2.778 -16.697 1.00 90.88 491 PHE A C 1
ATOM 3694 O O . PHE A 1 491 ? -9.441 -1.613 -16.781 1.00 90.88 491 PHE A O 1
ATOM 3701 N N . ALA A 1 492 ? -10.733 -3.297 -17.545 1.00 91.38 492 ALA A N 1
ATOM 3702 C CA . ALA A 1 492 ? -11.299 -2.568 -18.673 1.00 91.38 492 ALA A CA 1
ATOM 3703 C C . ALA A 1 492 ? -10.191 -1.902 -19.517 1.00 91.38 492 ALA A C 1
ATOM 3705 O O . ALA A 1 492 ? -9.255 -2.566 -19.963 1.00 91.38 492 ALA A O 1
ATOM 3706 N N . GLU A 1 493 ? -10.274 -0.590 -19.718 1.00 94.38 493 GLU A N 1
ATOM 3707 C CA . GLU A 1 493 ? -9.372 0.183 -20.578 1.00 94.38 493 GLU A CA 1
ATOM 3708 C C . GLU A 1 493 ? -8.000 0.478 -19.942 1.00 94.38 493 GLU A C 1
ATOM 3710 O O . GLU A 1 493 ? -7.088 0.908 -20.645 1.00 94.38 493 GLU A O 1
ATOM 3715 N N . ALA A 1 494 ? -7.807 0.216 -18.641 1.00 94.62 494 ALA A N 1
ATOM 3716 C CA . ALA A 1 494 ? -6.478 0.272 -18.022 1.00 94.62 494 ALA A CA 1
ATOM 3717 C C . ALA A 1 494 ? -5.614 -0.955 -18.359 1.00 94.62 494 ALA A C 1
ATOM 3719 O O . ALA A 1 494 ? -4.394 -0.904 -18.194 1.00 94.62 494 ALA A O 1
ATOM 3720 N N . ALA A 1 495 ? -6.216 -2.057 -18.821 1.00 96.12 495 ALA A N 1
ATOM 3721 C CA . ALA A 1 495 ? -5.499 -3.288 -19.122 1.00 96.12 495 ALA A CA 1
ATOM 3722 C C . ALA A 1 495 ? -4.602 -3.138 -20.359 1.00 96.12 495 ALA A C 1
ATOM 3724 O O . ALA A 1 495 ? -5.080 -2.909 -21.471 1.00 96.12 495 ALA A O 1
ATOM 3725 N N . SER A 1 496 ? -3.301 -3.373 -20.212 1.00 96.62 496 SER A N 1
ATOM 3726 C CA . SER A 1 496 ? -2.345 -3.324 -21.319 1.00 96.62 496 SER A CA 1
ATOM 3727 C C . SER A 1 496 ? -1.139 -4.217 -21.052 1.00 96.62 496 SER A C 1
ATOM 3729 O O . SER A 1 496 ? -0.504 -4.103 -20.005 1.00 96.62 496 SER A O 1
ATOM 3731 N N . ASP A 1 497 ? -0.800 -5.073 -22.017 1.00 96.88 497 ASP A N 1
ATOM 3732 C CA . ASP A 1 497 ? 0.476 -5.787 -22.000 1.00 96.88 497 ASP A CA 1
ATOM 3733 C C . ASP A 1 497 ? 1.625 -4.855 -22.436 1.00 96.88 497 ASP A C 1
ATOM 3735 O O . ASP A 1 497 ? 1.399 -3.766 -22.975 1.00 96.88 497 ASP A O 1
ATOM 3739 N N . SER A 1 498 ? 2.872 -5.271 -22.220 1.00 94.94 498 SER A N 1
ATOM 3740 C CA . SER A 1 498 ? 4.031 -4.419 -22.503 1.00 94.94 498 SER A CA 1
ATOM 3741 C C . SER A 1 498 ? 4.232 -4.095 -23.981 1.00 94.94 498 SER A C 1
ATOM 3743 O O . SER A 1 498 ? 4.740 -3.016 -24.287 1.00 94.94 498 SER A O 1
ATOM 3745 N N . ARG A 1 499 ? 3.752 -4.937 -24.908 1.00 94.19 499 ARG A N 1
ATOM 3746 C CA . ARG A 1 499 ? 3.730 -4.611 -26.346 1.00 94.19 499 ARG A CA 1
ATOM 3747 C C . ARG A 1 499 ? 2.730 -3.502 -26.661 1.00 94.19 499 ARG A C 1
ATOM 3749 O O . ARG A 1 499 ? 3.079 -2.570 -27.376 1.00 94.19 499 ARG A O 1
ATOM 3756 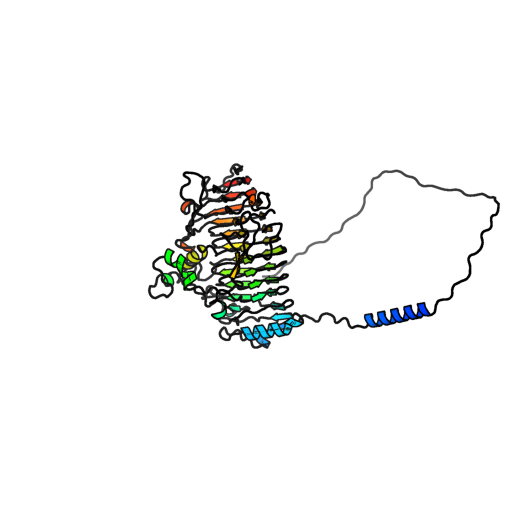N N . ARG A 1 500 ? 1.510 -3.573 -26.122 1.00 94.69 500 ARG A N 1
ATOM 3757 C CA . ARG A 1 500 ? 0.461 -2.556 -26.324 1.00 94.69 500 ARG A CA 1
ATOM 3758 C C . ARG A 1 500 ? 0.794 -1.231 -25.646 1.00 94.69 500 ARG A C 1
ATOM 3760 O O . ARG A 1 500 ? 0.500 -0.180 -26.202 1.00 94.69 500 ARG A O 1
ATOM 3767 N N . ALA A 1 501 ? 1.395 -1.274 -24.457 1.00 93.81 501 ALA A N 1
ATOM 3768 C CA . ALA A 1 501 ? 1.820 -0.078 -23.735 1.00 93.81 501 ALA A CA 1
ATOM 3769 C C . ALA A 1 501 ? 3.120 0.533 -24.289 1.00 93.81 501 ALA A C 1
ATOM 3771 O O . ALA A 1 501 ? 3.380 1.707 -24.052 1.00 93.81 501 ALA A O 1
ATOM 3772 N N . GLY A 1 502 ? 3.971 -0.249 -24.959 1.00 94.75 502 GLY A N 1
ATOM 3773 C CA . GLY A 1 502 ? 5.368 0.135 -25.175 1.00 94.75 502 GLY A CA 1
ATOM 3774 C C . GLY A 1 502 ? 6.174 0.146 -23.868 1.00 94.75 502 GLY A C 1
ATOM 3775 O O . GLY A 1 502 ? 7.077 0.965 -23.714 1.00 94.75 502 GLY A O 1
ATOM 3776 N N . GLY A 1 503 ? 5.830 -0.722 -22.910 1.00 95.88 503 GLY A N 1
ATOM 3777 C CA . GLY A 1 503 ? 6.524 -0.868 -21.626 1.00 95.88 503 GLY A CA 1
ATOM 3778 C C . GLY A 1 503 ? 7.894 -1.546 -21.755 1.00 95.88 503 GLY A C 1
ATOM 3779 O O . GLY A 1 503 ? 8.294 -1.976 -22.841 1.00 95.88 503 GLY A O 1
ATOM 3780 N N . ARG A 1 504 ? 8.635 -1.656 -20.647 1.00 97.12 504 ARG A N 1
ATOM 3781 C CA . ARG A 1 504 ? 9.941 -2.352 -20.588 1.00 97.12 504 ARG A CA 1
ATOM 3782 C C . ARG A 1 504 ? 10.046 -3.290 -19.388 1.00 97.12 504 ARG A C 1
ATOM 3784 O O . ARG A 1 504 ? 9.193 -3.259 -18.505 1.00 97.12 504 ARG A O 1
ATOM 3791 N N . VAL A 1 505 ? 11.063 -4.148 -19.343 1.00 98.12 505 VAL A N 1
ATOM 3792 C CA . VAL A 1 505 ? 11.431 -4.824 -18.086 1.00 98.12 505 VAL A CA 1
ATOM 3793 C C . VAL A 1 505 ? 12.118 -3.810 -17.167 1.00 98.12 505 VAL A C 1
ATOM 3795 O O . VAL A 1 505 ? 11.701 -3.648 -16.022 1.00 98.12 505 VAL A O 1
ATOM 3798 N N . PHE A 1 506 ? 13.081 -3.055 -17.700 1.00 98.25 506 PHE A N 1
ATOM 3799 C CA . PHE A 1 506 ? 13.811 -1.999 -16.999 1.00 98.25 506 PHE A CA 1
ATOM 3800 C C . PHE A 1 506 ? 13.598 -0.634 -17.675 1.00 98.25 506 PHE A C 1
ATOM 3802 O O . PHE A 1 506 ? 13.864 -0.469 -18.864 1.00 98.25 506 PHE A O 1
ATOM 3809 N N . LEU A 1 507 ? 13.169 0.368 -16.913 1.00 98.12 507 LEU A N 1
ATOM 3810 C CA . LEU A 1 507 ? 13.224 1.781 -17.296 1.00 98.12 507 LEU A CA 1
ATOM 3811 C C . LEU A 1 507 ? 14.215 2.474 -16.366 1.00 98.12 507 LEU A C 1
ATOM 3813 O O . LEU A 1 507 ? 14.019 2.445 -15.153 1.00 98.12 507 LEU A O 1
ATOM 3817 N N . ILE A 1 508 ? 15.288 3.057 -16.901 1.00 97.75 508 ILE A N 1
ATOM 3818 C CA . ILE A 1 508 ? 16.369 3.609 -16.072 1.00 97.75 508 ILE A CA 1
ATOM 3819 C C . ILE A 1 508 ? 16.706 5.028 -16.524 1.00 97.75 508 ILE A C 1
ATOM 3821 O O . ILE A 1 508 ? 17.319 5.210 -17.569 1.00 97.75 508 ILE A O 1
ATOM 3825 N N . ASP A 1 509 ? 16.315 6.032 -15.741 1.00 96.31 509 ASP A N 1
ATOM 3826 C CA . ASP A 1 509 ? 16.689 7.444 -15.934 1.00 96.31 509 ASP A CA 1
ATOM 3827 C C . ASP A 1 509 ? 17.688 7.936 -14.865 1.00 96.31 509 ASP A C 1
ATOM 3829 O O . ASP A 1 509 ? 18.218 9.029 -14.983 1.00 96.31 509 ASP A O 1
ATOM 3833 N N . GLY A 1 510 ? 17.984 7.145 -13.828 1.00 93.88 510 GLY A N 1
ATOM 3834 C CA . GLY A 1 510 ? 19.001 7.460 -12.810 1.00 93.88 510 GLY A CA 1
ATOM 3835 C C . GLY A 1 510 ? 20.344 6.748 -13.029 1.00 93.88 510 GLY A C 1
ATOM 3836 O O . GLY A 1 510 ? 20.448 5.824 -13.834 1.00 93.88 510 GLY A O 1
ATOM 3837 N N . ASP A 1 511 ? 21.371 7.129 -12.265 1.00 93.00 511 ASP A N 1
ATOM 3838 C CA . ASP A 1 511 ? 22.610 6.351 -12.164 1.00 93.00 511 ASP A CA 1
ATOM 3839 C C . ASP A 1 511 ? 22.393 5.207 -11.163 1.00 93.00 511 ASP A C 1
ATOM 3841 O O . ASP A 1 511 ? 22.389 5.430 -9.954 1.00 93.00 511 ASP A O 1
ATOM 3845 N N . ALA A 1 512 ? 22.235 3.975 -11.640 1.00 94.00 512 ALA A N 1
ATOM 3846 C CA . ALA A 1 512 ? 22.070 2.809 -10.775 1.00 94.00 512 ALA A CA 1
ATOM 3847 C C . ALA A 1 512 ? 22.858 1.603 -11.291 1.00 94.00 512 ALA A C 1
ATOM 3849 O O . ALA A 1 512 ? 22.902 1.352 -12.494 1.00 94.00 512 ALA A O 1
ATOM 3850 N N . THR A 1 513 ? 23.413 0.819 -10.371 1.00 95.75 513 THR A N 1
ATOM 3851 C CA . THR A 1 513 ? 23.940 -0.519 -10.651 1.00 95.75 513 THR A CA 1
ATOM 3852 C C . THR A 1 513 ? 22.861 -1.541 -10.321 1.00 95.75 513 THR A C 1
ATOM 3854 O O . THR A 1 513 ? 22.484 -1.703 -9.157 1.00 95.75 513 THR A O 1
ATOM 3857 N N . ILE A 1 514 ? 22.367 -2.250 -11.332 1.00 97.88 514 ILE A N 1
ATOM 3858 C CA . ILE A 1 514 ? 21.392 -3.329 -11.162 1.00 97.88 514 ILE A CA 1
ATOM 3859 C C . ILE A 1 514 ? 22.062 -4.651 -11.532 1.00 97.88 514 ILE A C 1
ATOM 3861 O O . ILE A 1 514 ? 22.471 -4.858 -12.674 1.00 97.88 514 ILE A O 1
ATOM 3865 N N . GLU A 1 515 ? 22.144 -5.574 -10.578 1.00 98.06 515 GLU A N 1
ATOM 3866 C CA . GLU A 1 515 ? 22.587 -6.941 -10.844 1.00 98.06 515 GLU A CA 1
ATOM 3867 C C . GLU A 1 515 ? 21.458 -7.932 -10.579 1.00 98.06 515 GLU A C 1
ATOM 3869 O O . GLU A 1 515 ? 20.841 -7.921 -9.515 1.00 98.06 515 GLU A O 1
ATOM 3874 N N . VAL A 1 516 ? 21.224 -8.820 -11.543 1.00 98.50 516 VAL A N 1
ATOM 3875 C CA . VAL A 1 516 ? 20.226 -9.883 -11.471 1.00 98.50 516 VAL A CA 1
ATOM 3876 C C . VAL A 1 516 ? 20.892 -11.238 -11.672 1.00 98.50 516 VAL A C 1
ATOM 3878 O O . VAL A 1 516 ? 21.561 -11.465 -12.681 1.00 98.50 516 VAL A O 1
ATOM 3881 N N . SER A 1 517 ? 20.686 -12.149 -10.723 1.00 97.88 517 SER A N 1
ATOM 3882 C CA . SER A 1 517 ? 21.111 -13.550 -10.815 1.00 97.88 517 SER A CA 1
ATOM 3883 C C . SER A 1 517 ? 19.902 -14.469 -10.975 1.00 97.88 517 SER A C 1
ATOM 3885 O O . SER A 1 517 ? 19.050 -14.514 -10.089 1.00 97.88 517 SER A O 1
ATOM 3887 N N . ASN A 1 518 ? 19.860 -15.222 -12.075 1.00 98.06 518 ASN A N 1
ATOM 3888 C CA . ASN A 1 518 ? 18.733 -16.034 -12.543 1.00 98.06 518 ASN A CA 1
ATOM 3889 C C . ASN A 1 518 ? 17.501 -15.167 -12.844 1.00 98.06 518 ASN A C 1
ATOM 3891 O O . ASN A 1 518 ? 16.779 -14.759 -11.929 1.00 98.06 518 ASN A O 1
ATOM 3895 N N . ILE A 1 519 ? 17.250 -14.892 -14.127 1.00 98.38 519 ILE A N 1
ATOM 3896 C CA . ILE A 1 519 ? 16.064 -14.147 -14.562 1.00 98.38 519 ILE A CA 1
ATOM 3897 C C . ILE A 1 519 ? 15.346 -14.845 -15.715 1.00 98.38 519 ILE A C 1
ATOM 3899 O O . ILE A 1 519 ? 15.928 -15.102 -16.765 1.00 98.38 519 ILE A O 1
ATOM 3903 N N . LEU A 1 520 ? 14.053 -15.092 -15.524 1.00 98.38 520 LEU A N 1
ATOM 3904 C CA . LEU A 1 520 ? 13.115 -15.461 -16.574 1.00 98.38 520 LEU A CA 1
ATOM 3905 C C . LEU A 1 520 ? 12.397 -14.200 -17.069 1.00 98.38 520 LEU A C 1
ATOM 3907 O O . LEU A 1 520 ? 11.769 -13.498 -16.279 1.00 98.38 520 LEU A O 1
ATOM 3911 N N . ILE A 1 521 ? 12.461 -13.933 -18.371 1.00 98.25 521 ILE A N 1
ATOM 3912 C CA . ILE A 1 521 ? 11.660 -12.906 -19.048 1.00 98.25 521 ILE A CA 1
ATOM 3913 C C . ILE A 1 521 ? 10.704 -13.621 -20.005 1.00 98.25 521 ILE A C 1
ATOM 3915 O O . ILE A 1 521 ? 11.115 -14.165 -21.030 1.00 98.25 521 ILE A O 1
ATOM 3919 N N . ASN A 1 522 ? 9.421 -13.647 -19.671 1.00 97.56 522 ASN A N 1
ATOM 3920 C CA . ASN A 1 522 ? 8.390 -14.233 -20.518 1.00 97.56 522 ASN A CA 1
ATOM 3921 C C . ASN A 1 522 ? 7.865 -13.225 -21.545 1.00 97.56 522 ASN A C 1
ATOM 3923 O O . ASN A 1 522 ? 7.770 -12.022 -21.279 1.00 97.56 522 ASN A O 1
ATOM 3927 N N . ALA A 1 523 ? 7.447 -13.747 -22.701 1.00 90.56 523 ALA A N 1
ATOM 3928 C CA . ALA A 1 523 ? 6.598 -13.030 -23.642 1.00 90.56 523 ALA A CA 1
ATOM 3929 C C . ALA A 1 523 ? 5.431 -12.348 -22.894 1.00 90.56 523 ALA A C 1
ATOM 3931 O O . ALA A 1 523 ? 4.900 -12.920 -21.937 1.00 90.56 523 ALA A O 1
ATOM 3932 N N . PRO A 1 524 ? 5.018 -11.137 -23.300 1.00 94.38 524 PRO A N 1
ATOM 3933 C CA . PRO A 1 524 ? 5.333 -10.429 -24.540 1.00 94.38 524 PRO A CA 1
ATOM 3934 C C . PRO A 1 524 ? 6.647 -9.629 -24.557 1.00 94.38 524 PRO A C 1
ATOM 3936 O O . PRO A 1 524 ? 6.908 -8.967 -25.559 1.00 94.38 524 PRO A O 1
ATOM 3939 N N . TYR A 1 525 ? 7.467 -9.670 -23.502 1.00 93.69 525 TYR A N 1
ATOM 3940 C CA . TYR A 1 525 ? 8.752 -8.969 -23.481 1.00 93.69 525 TYR A CA 1
ATOM 3941 C C . TYR A 1 525 ? 9.784 -9.622 -24.419 1.00 93.69 525 TYR A C 1
ATOM 3943 O O . TYR A 1 525 ? 10.341 -10.680 -24.121 1.00 93.69 525 TYR A O 1
ATOM 3951 N N . ASP A 1 526 ? 10.066 -8.960 -25.540 1.00 90.44 526 ASP A N 1
ATOM 3952 C CA . ASP A 1 526 ? 11.156 -9.301 -26.457 1.00 90.44 526 ASP A CA 1
ATOM 3953 C C . ASP A 1 526 ? 12.492 -8.631 -26.053 1.00 90.44 526 ASP A C 1
ATOM 3955 O O . ASP A 1 526 ? 12.672 -8.168 -24.920 1.00 90.44 526 ASP A O 1
ATOM 3959 N N . GLU A 1 527 ? 13.478 -8.645 -26.952 1.00 90.44 527 GLU A N 1
ATOM 3960 C CA . GLU A 1 527 ? 14.784 -8.025 -26.722 1.00 90.44 527 GLU A CA 1
ATOM 3961 C C . GLU A 1 527 ? 14.701 -6.488 -26.671 1.00 90.44 527 GLU A C 1
ATOM 3963 O O . GLU A 1 527 ? 15.217 -5.886 -25.727 1.00 90.44 527 GLU A O 1
ATOM 3968 N N . ALA A 1 528 ? 13.969 -5.855 -27.594 1.00 88.56 528 ALA A N 1
ATOM 3969 C CA . ALA A 1 528 ? 13.763 -4.403 -27.618 1.00 88.56 528 ALA A CA 1
ATOM 3970 C C . ALA A 1 528 ? 12.942 -3.907 -26.412 1.00 88.56 528 ALA A C 1
ATOM 3972 O O . ALA A 1 528 ? 13.130 -2.786 -25.933 1.00 88.56 528 ALA A O 1
ATOM 3973 N N . ALA A 1 529 ? 12.071 -4.760 -25.871 1.00 91.88 529 ALA A N 1
ATOM 3974 C CA . ALA A 1 529 ? 11.287 -4.502 -24.673 1.00 91.88 529 ALA A CA 1
ATOM 3975 C C . ALA A 1 529 ? 12.066 -4.739 -23.355 1.00 91.88 529 ALA A C 1
ATOM 3977 O O . ALA A 1 529 ? 11.492 -4.632 -22.269 1.00 91.88 529 ALA A O 1
ATOM 3978 N N . THR A 1 530 ? 13.367 -5.043 -23.406 1.00 94.25 530 THR A N 1
ATOM 3979 C CA . THR A 1 530 ? 14.169 -5.338 -22.203 1.00 94.25 530 THR A CA 1
ATOM 3980 C C . THR A 1 530 ? 14.453 -4.089 -21.381 1.00 94.25 530 THR A C 1
ATOM 3982 O O . THR A 1 530 ? 14.082 -4.027 -20.212 1.00 94.25 530 THR A O 1
ATOM 3985 N N . VAL A 1 531 ? 15.096 -3.086 -21.976 1.00 95.56 531 VAL A N 1
ATOM 3986 C CA . VAL A 1 531 ? 15.532 -1.869 -21.284 1.00 95.56 531 VAL A CA 1
ATOM 3987 C C . VAL A 1 531 ? 15.213 -0.636 -22.125 1.00 95.56 531 VAL A C 1
ATOM 3989 O O . VAL A 1 531 ? 15.196 -0.707 -23.350 1.00 95.56 531 VAL A O 1
ATOM 3992 N N . ALA A 1 532 ? 14.954 0.493 -21.471 1.00 95.62 532 ALA A N 1
ATOM 3993 C CA . ALA A 1 532 ? 15.110 1.810 -22.077 1.00 95.62 532 ALA A CA 1
ATOM 3994 C C . ALA A 1 532 ? 15.791 2.753 -21.081 1.00 95.62 532 ALA A C 1
ATOM 3996 O O . ALA A 1 532 ? 15.493 2.735 -19.882 1.00 95.62 532 ALA A O 1
ATOM 3997 N N . LEU A 1 533 ? 16.707 3.574 -21.592 1.00 95.88 533 LEU A N 1
ATOM 3998 C CA . LEU A 1 533 ? 17.493 4.514 -20.799 1.00 95.88 533 LEU A CA 1
ATOM 3999 C C . LEU A 1 533 ? 16.971 5.935 -20.989 1.00 95.88 533 LEU A C 1
ATOM 4001 O O . LEU A 1 533 ? 16.682 6.341 -22.114 1.00 95.88 533 LEU A O 1
ATOM 4005 N N . GLY A 1 534 ? 16.856 6.685 -19.901 1.00 95.25 534 GLY A N 1
ATOM 4006 C CA . GLY A 1 534 ? 16.551 8.111 -19.910 1.00 95.25 534 GLY A CA 1
ATOM 4007 C C . GLY A 1 534 ? 17.810 8.977 -20.010 1.00 95.25 534 GLY A C 1
ATOM 4008 O O . GLY A 1 534 ? 18.939 8.477 -20.056 1.00 95.25 534 GLY A O 1
ATOM 4009 N N . ALA A 1 535 ? 17.624 10.292 -20.098 1.00 93.19 535 ALA A N 1
ATOM 4010 C CA . ALA A 1 535 ? 18.717 11.241 -20.311 1.00 93.19 535 ALA A CA 1
ATOM 4011 C C . ALA A 1 535 ? 19.652 11.381 -19.095 1.00 93.19 535 ALA A C 1
ATOM 4013 O O . ALA A 1 535 ? 20.833 11.677 -19.279 1.00 93.19 535 ALA A O 1
ATOM 4014 N N . SER A 1 536 ? 19.156 11.148 -17.877 1.00 93.06 536 SER A N 1
ATOM 4015 C CA . SER A 1 536 ? 19.934 11.290 -16.638 1.00 93.06 536 SER A CA 1
ATOM 4016 C C . SER A 1 536 ? 20.694 10.014 -16.236 1.00 93.06 536 SER A C 1
ATOM 4018 O O . SER A 1 536 ? 21.508 10.055 -15.316 1.00 93.06 536 SER A O 1
ATOM 4020 N N . ALA A 1 537 ? 20.513 8.905 -16.964 1.00 93.50 537 ALA A N 1
ATOM 4021 C CA . ALA A 1 537 ? 21.200 7.632 -16.739 1.00 93.50 537 ALA A CA 1
ATOM 4022 C C . ALA A 1 537 ? 22.636 7.643 -17.303 1.00 93.50 537 ALA A C 1
ATOM 4024 O O . ALA A 1 537 ? 22.936 7.005 -18.320 1.00 93.50 537 ALA A O 1
ATOM 4025 N N . THR A 1 538 ? 23.531 8.404 -16.670 1.00 92.31 538 THR A N 1
ATOM 4026 C CA . THR A 1 538 ? 24.912 8.615 -17.150 1.00 92.31 538 THR A CA 1
ATOM 4027 C C . THR A 1 538 ? 25.884 7.516 -16.727 1.00 92.31 538 THR A C 1
ATOM 4029 O O . THR A 1 538 ? 26.859 7.254 -17.428 1.00 92.31 538 THR A O 1
ATOM 4032 N N . ARG A 1 539 ? 25.610 6.862 -15.594 1.00 93.50 539 ARG A N 1
ATOM 4033 C CA . ARG A 1 539 ? 26.411 5.783 -14.990 1.00 93.50 539 ARG A CA 1
ATOM 4034 C C . ARG A 1 539 ? 25.552 4.566 -14.623 1.00 93.50 539 ARG A C 1
ATOM 4036 O O . ARG A 1 539 ? 25.837 3.869 -13.651 1.00 93.50 539 ARG A O 1
ATOM 4043 N N . ALA A 1 540 ? 24.461 4.359 -15.357 1.00 95.06 540 ALA A N 1
ATOM 4044 C CA . ALA A 1 540 ? 23.593 3.203 -15.191 1.00 95.06 540 ALA A CA 1
ATOM 4045 C C . ALA A 1 540 ? 24.242 1.943 -15.772 1.00 95.06 540 ALA A C 1
ATOM 4047 O O . ALA A 1 540 ? 24.583 1.933 -16.949 1.00 95.06 540 ALA A O 1
ATOM 4048 N N . SER A 1 541 ? 24.326 0.877 -14.976 1.00 96.31 541 SER A N 1
ATOM 4049 C CA . SER A 1 541 ? 24.788 -0.441 -15.419 1.00 96.31 541 SER A CA 1
ATOM 4050 C C . SER A 1 541 ? 23.755 -1.515 -15.072 1.00 96.31 541 SER A C 1
ATOM 4052 O O . SER A 1 541 ? 23.110 -1.472 -14.019 1.00 96.31 541 SER A O 1
ATOM 4054 N N . LEU A 1 542 ? 23.576 -2.488 -15.966 1.00 97.81 542 LEU A N 1
ATOM 4055 C CA . LEU A 1 542 ? 22.642 -3.602 -15.787 1.00 97.81 542 LEU A CA 1
ATOM 4056 C C . LEU A 1 542 ? 23.315 -4.910 -16.191 1.00 97.81 542 LEU A C 1
ATOM 4058 O O . LEU A 1 542 ? 23.657 -5.102 -17.357 1.00 97.81 542 LEU A O 1
ATOM 4062 N N . ARG A 1 543 ? 23.432 -5.846 -15.248 1.00 98.25 543 ARG A N 1
ATOM 4063 C CA . ARG A 1 543 ? 23.913 -7.206 -15.511 1.00 98.25 543 ARG A CA 1
ATOM 4064 C C . ARG A 1 543 ? 22.829 -8.229 -15.200 1.00 98.25 543 ARG A C 1
ATOM 4066 O O . ARG A 1 543 ? 22.354 -8.296 -14.070 1.00 98.25 543 ARG A O 1
ATOM 4073 N N . MET A 1 544 ? 22.491 -9.069 -16.173 1.00 98.06 544 MET A N 1
ATOM 4074 C CA . MET A 1 544 ? 21.585 -10.208 -16.000 1.00 98.06 544 MET A CA 1
ATOM 4075 C C . MET A 1 544 ? 22.336 -11.506 -16.277 1.00 98.06 544 MET A C 1
ATOM 4077 O O . MET A 1 544 ? 22.817 -11.717 -17.391 1.00 98.06 544 MET A O 1
ATOM 4081 N N . ARG A 1 545 ? 22.430 -12.360 -15.255 1.00 97.75 545 ARG A N 1
ATOM 4082 C CA . ARG A 1 545 ? 23.111 -13.658 -15.304 1.00 97.75 545 ARG A CA 1
ATOM 4083 C C . ARG A 1 545 ? 22.099 -14.793 -15.314 1.00 97.75 545 ARG A C 1
ATOM 4085 O O . ARG A 1 545 ? 21.132 -14.731 -14.554 1.00 97.75 545 ARG A O 1
ATOM 4092 N N . GLY A 1 546 ? 22.321 -15.832 -16.116 1.00 97.50 546 GLY A N 1
ATOM 4093 C CA . GLY A 1 546 ? 21.373 -16.947 -16.228 1.00 97.50 546 GLY A CA 1
ATOM 4094 C C . GLY A 1 546 ? 20.020 -16.482 -16.773 1.00 97.50 546 GLY A C 1
ATOM 4095 O O . GLY A 1 546 ? 18.977 -16.742 -16.173 1.00 97.50 546 GLY A O 1
ATOM 4096 N N . LEU A 1 547 ? 20.058 -15.713 -17.865 1.00 97.88 547 LEU A N 1
ATOM 4097 C CA . LEU A 1 547 ? 18.871 -15.203 -18.547 1.00 97.88 547 LEU A CA 1
ATOM 4098 C C . LEU A 1 547 ? 18.165 -16.336 -19.306 1.00 97.88 547 LEU A C 1
ATOM 4100 O O . LEU A 1 547 ? 18.765 -17.012 -20.139 1.00 97.88 547 LEU A O 1
ATOM 4104 N N . VAL A 1 548 ? 16.868 -16.490 -19.065 1.00 98.00 548 VAL A N 1
ATOM 4105 C CA . VAL A 1 548 ? 15.960 -17.360 -19.820 1.00 98.00 548 VAL A CA 1
ATOM 4106 C C . VAL A 1 548 ? 14.873 -16.484 -20.433 1.00 98.00 548 VAL A C 1
ATOM 4108 O O . VAL A 1 548 ? 14.326 -15.611 -19.756 1.00 98.00 548 VAL A O 1
ATOM 4111 N N . ARG A 1 549 ? 14.533 -16.700 -21.706 1.00 97.12 549 ARG A N 1
ATOM 4112 C CA . ARG A 1 549 ? 13.435 -15.996 -22.383 1.00 97.12 549 ARG A CA 1
ATOM 4113 C C . ARG A 1 549 ? 12.370 -16.972 -22.846 1.00 97.12 549 ARG A C 1
ATOM 4115 O O . ARG A 1 549 ? 12.636 -17.800 -23.704 1.00 97.12 549 ARG A O 1
ATOM 4122 N N . THR A 1 550 ? 11.163 -16.855 -22.293 1.00 94.56 550 THR A N 1
ATOM 4123 C CA . THR A 1 550 ? 10.008 -17.718 -22.630 1.00 94.56 550 THR A CA 1
ATOM 4124 C C . THR A 1 550 ? 10.373 -19.216 -22.634 1.00 94.56 550 THR A C 1
ATOM 4126 O O . THR A 1 550 ? 10.038 -19.952 -23.553 1.00 94.56 550 THR A O 1
ATOM 4129 N N . GLY A 1 551 ? 11.117 -19.657 -21.613 1.00 93.19 551 GLY A N 1
ATOM 4130 C CA . GLY A 1 551 ? 11.612 -21.035 -21.470 1.00 93.19 551 GLY A CA 1
ATOM 4131 C C . GLY A 1 551 ? 12.995 -21.318 -22.075 1.00 93.19 551 GLY A C 1
ATOM 4132 O O . GLY A 1 551 ? 13.671 -22.222 -21.593 1.00 93.19 551 GLY A O 1
ATOM 4133 N N . GLU A 1 552 ? 13.467 -20.522 -23.038 1.00 96.38 552 GLU A N 1
ATOM 4134 C CA . GLU A 1 552 ? 14.726 -20.773 -23.756 1.00 96.38 552 GLU A CA 1
ATOM 4135 C C . GLU A 1 552 ? 15.934 -20.056 -23.118 1.00 96.38 552 GLU A C 1
ATOM 4137 O O . GLU A 1 552 ? 15.918 -18.821 -23.008 1.00 96.38 552 GLU A O 1
ATOM 4142 N N . PRO A 1 553 ? 17.009 -20.769 -22.719 1.00 97.31 553 PRO A N 1
ATOM 4143 C CA . PRO A 1 553 ? 18.235 -20.160 -22.200 1.00 97.31 553 PRO A CA 1
ATOM 4144 C C . PRO A 1 553 ? 18.896 -19.201 -23.197 1.00 97.31 553 PRO A C 1
ATOM 4146 O O . PRO A 1 553 ? 19.006 -19.492 -24.386 1.00 97.31 553 PRO A O 1
ATOM 4149 N N . GLN A 1 554 ? 19.378 -18.064 -22.701 1.00 96.94 554 GLN A N 1
ATOM 4150 C CA . GLN A 1 554 ? 20.044 -17.022 -23.484 1.00 96.94 554 GLN A CA 1
ATOM 4151 C C . GLN A 1 554 ? 21.470 -16.779 -22.974 1.00 96.94 554 GLN A C 1
ATOM 4153 O O . GLN A 1 554 ? 21.878 -17.278 -21.925 1.00 96.94 554 GLN A O 1
ATOM 4158 N N . LYS A 1 555 ? 22.236 -15.964 -23.707 1.00 96.38 555 LYS A N 1
ATOM 4159 C CA . LYS A 1 555 ? 23.489 -15.402 -23.184 1.00 96.38 555 LYS A CA 1
ATOM 4160 C C . LYS A 1 555 ? 23.192 -14.421 -22.044 1.00 96.38 555 LYS A C 1
ATOM 4162 O O . LYS A 1 555 ? 22.183 -13.717 -22.080 1.00 96.38 555 LYS A O 1
ATOM 4167 N N . ASP A 1 556 ? 24.108 -14.342 -21.081 1.00 95.81 556 ASP A N 1
ATOM 4168 C CA . ASP A 1 556 ? 24.140 -13.264 -20.088 1.00 95.81 556 ASP A CA 1
ATOM 4169 C C . ASP A 1 556 ? 24.117 -11.894 -20.787 1.00 95.81 556 ASP A C 1
ATOM 4171 O O . ASP A 1 556 ? 24.810 -11.679 -21.786 1.00 95.81 556 ASP A O 1
ATOM 4175 N N . TYR A 1 557 ? 23.340 -10.959 -20.241 1.00 95.69 557 TYR A N 1
ATOM 4176 C CA . TYR A 1 557 ? 23.226 -9.594 -20.753 1.00 95.69 557 TYR A CA 1
ATOM 4177 C C . TYR A 1 557 ? 24.025 -8.630 -19.873 1.00 95.69 557 TYR A C 1
ATOM 4179 O O . TYR A 1 557 ? 23.972 -8.711 -18.640 1.00 95.69 557 TYR A O 1
ATOM 4187 N N . ALA A 1 558 ? 24.716 -7.685 -20.507 1.00 94.88 558 ALA A N 1
ATOM 4188 C CA . ALA A 1 558 ? 25.431 -6.608 -19.839 1.00 94.88 558 ALA A CA 1
ATOM 4189 C C . ALA A 1 558 ? 25.235 -5.278 -20.581 1.00 94.88 558 ALA A C 1
ATOM 4191 O O . ALA A 1 558 ? 25.599 -5.151 -21.749 1.00 94.88 558 ALA A O 1
ATOM 4192 N N . LEU A 1 559 ? 24.708 -4.289 -19.864 1.00 91.69 559 LEU A N 1
ATOM 4193 C CA . LEU A 1 559 ? 24.824 -2.868 -20.167 1.00 91.69 559 LEU A CA 1
ATOM 4194 C C . LEU A 1 559 ? 25.928 -2.310 -19.244 1.00 91.69 559 LEU A C 1
ATOM 4196 O O . LEU A 1 559 ? 25.744 -2.393 -18.023 1.00 91.69 559 LEU A O 1
ATOM 4200 N N . PRO A 1 560 ? 27.063 -1.832 -19.790 1.00 72.69 560 PRO A N 1
ATOM 4201 C CA . PRO A 1 560 ? 28.197 -1.333 -19.008 1.00 72.69 560 PRO A CA 1
ATOM 4202 C C . PRO A 1 560 ? 27.933 0.035 -18.364 1.00 72.69 560 PRO A C 1
ATOM 4204 O O . PRO A 1 560 ? 27.279 0.872 -19.023 1.00 72.69 560 PRO A O 1
#

Foldseek 3Di:
DDDDDDDDDDDDDDDDDDDDDDDDDDDDDDDDDDDDDDDDDDDDDDDDDDDDVVVVVVVVVVVVVVVVVVPPPPPDLPDADEEELVVLPFDQALPDASQNSLQVQQVVRQVSAHEYEQEKDFPPGGHEHAAEDEREASYEYDKALFAPCDQPPVQDVDDRRRNMIREYAYHHDCVQFVDLFHGANYEYAENYEYEGYEYEPPQADQDFVVLCPDPVHPQHDPDLVCSLVPVCPPGGGQHHQNYEYAEEHYEYYNYEYEAGAHHEEDLEYENYEAEQYEDAYQFEDYEYLEYPYEYEAENYHDDNQPGSQNLDPPDDDTHRQSVLLSRQLPCRQEQYEYAFYPEYEYEAEAHASHAEDYEWHAAPVRFRQDRRVRWTWHAYFLPLDITSDPHRDDFRDDAYEYEHAAAHAYQEYYEYEAAGLDEHEYEQEEHEHFFANLAFAAFPDPPLPTAGSREPYEYDLNHECSRHVNHAGEYEYENYEYYYDFDCSRNPPRTDTCVRRVAAHYEEAYRHEYEYEAYEYEPPQDPSRHYTYHPSHPNHKYWHHQYHYNNHTDDTDIDD

Secondary structure (DSSP, 8-state):
------------------------------------------PPP-PPPPPPHHHHHHHHHHHHHHHHHHTS---PPPPPEEEETTTTT---EEEEE-HHHHHHHHHHHTTT-EEEE---B-TT-EEEE-S-EE--TTEEEE----S----GGG-S---GGG--B-EEEE---GGGTSSSSPPPSEEE-SS-EEEEEEEE-TTS----HHHHH-TTSTT--SSHHHHHHHHHHHTS-----SEEE-SS--EEEEEEEEEESS-EEESSBSS-EEEEEEEEESS-SEEEEEEEEEEEEEEEEE-TT-STT-SSTTSSS---HHHHHHHHTSTT-EEEEEEEEEEEEEEEEEEEEEEEEEEE--BTTB-EE-TTT-PEEEE-TTT--EESSSS--SS----EEEEEEEEEEEEEEEEE-S--SS-EEEEEEEEEE-B---PEE-BSSTT--PEES-EEEEE-TTSSTTTTTTSPPEEEEEEEEEEE---HHHHGGGB--HHHHT-EEEEE-S--EEEEEEEEE-TT--STTSEEEBTT-SS-EEEEEEEEETTEE-PPEEE-

Sequence (560 aa):
MRLQQGREPDRQAPEAGAGGPGCSHQPPGTAAATHAPLNRTLQPPPHAVPWNQTAMIMMLTALALLRAMLLLPVSAPGAPTVVSVRDYGAKGDARTDDTAAFARAIASVSASGGVVQIPSVGPGKGYVLTRTLRIPAGVALLGSPAGFANNAWSAFPLPEKLIVGSKILARPAPDQYAGPQRKPLFDLPGGSSVRGLYILYDRQPWPADEEFKDPRSPYHYATFAEARSRFVREHVKPCGPTFYVTGPNVVIEDIVCDRYYDFFVQARGARTYVDRISLYGYRRGFVFVECLDVNRLSRVHLVPNVGPACPGKALPGKTYSWIYGIVVSHPDNVGVQVGRSDGYVFTDLMFFGVHTALRLGASPAFPVHDPVTGQNAFEEPGSRAVSGFSAPYTAQGPWGSVSGLMADQCVVGIHLVWPTPLTNRMSNVTIHTALTDGSAFKAREAGAGPVARQAAILVESTHVVANGIGIVPTLLLSNVSVGSFHDPERFAEAASDSRRAGGRVFLIDGDATIEVSNILINAPYDEAATVALGASATRASLRMRGLVRTGEPQKDYALP

Radius of gyration: 33.0 Å; chains: 1; bounding box: 104×72×102 Å

pLDDT: mean 84.86, std 19.64, range [27.28, 98.94]